Protein 6P74 (pdb70)

Organism: Thermus scotoductus (strain ATCC 700910 / SA-01) (NCBI:txid743525)

Sequence (512 aa):
MLKRLQVKNFRCLEDIDLPLGPLTAIVGPNGAGKTTILRAIDLVLGDVWPSLRSFRIPQDFINFDTTRAIEITVHFDPPYTQGSFNITAFRLTCKGEDADFHVDLEPLDEGGNVPRYPSGNPLRVGTDMRNHARVLFLDHRRPSIRGSILGRLLQPVRREFKLQDNFKQVYEQAMDLLRTEQVKQIEKTIAETAKQMLGFLGKDAMKSMEIGFGFADPANPFNSLRLQYREDELGLGIQSAIVVGIFEAFRQLGEKIGTVIIEEPEMYLHPQAQRYFYRLLCEMADKDQCQIIYSTHSPIFADVNRFEALRLVRKDRDDRVVVSYVREEDKSALDNVRNRFKLGGRFDTARNEVLFAKRALLVEGYGDRVAALQLFNQLEVDPDAECIAVVDCGGKAGIELIVGVCKALDIPFVVVHDEDVWPIDERADEETRRKQEQENKAEQEKNQRIQACAGAERVFVVQPSLEAALGIGRNASDKPYRIAEILKTVDVGQPPDALRPFVEEAIRQVTRP

Foldseek 3Di:
DWFKKWKDFFALAHTAIDTAALFAEEEEDDPLCRVVSVVLLCLQFNPDHRWPVSDDQQNTGYVSPQQDKIKMKIFAPDFDDDPPATFGIWIWIWHDDPPDIIIAIATAGPVGDFDDDPVGHTDGQDDVNSNVAHAAEAEPPFLWDDDVLLVVLCPVVLVPDDCLVVQVVVQVVVVVVVCDVVQVVVFCVVVVVVVVVVVVVVDPPCVVDDGGDGQADSNRRSNRDIDHDDDVLVSRLVRLVVVLVSLVSLVVVLAADEEYEYEANCPSYDPVVLLVSLVSSVVCSVVVSYGYHYYHPDLSNQDLLPQQNYWYWGAPPVSHIYIFGADPVRVVVLVVLSVVCVVPFDDDSLQSLLRHAQEEEEEAAQLLLLLLCLLCVVVVHDCVVRRYHYHHQNHLSSLLNVLSSCVRGVRHYAYEYALQQDDADPPDDPVRNVVSVVVNVVSVVSVVSSCVSNPVVRYFYQVHGVCVLLVHDPVCSNPSVSSNVSVVVADLVCGDPNCVSSSVNSVVRPPD

Solvent-accessible surface area: 27687 Å² total; per-residue (Å²): 84,3,81,90,0,43,0,87,25,0,82,34,0,51,57,11,62,0,50,6,13,64,10,0,2,0,0,8,78,120,60,8,2,6,45,18,0,0,103,0,0,44,26,0,0,2,95,103,99,4,28,82,223,27,14,156,61,51,80,2,2,17,118,120,53,31,125,86,31,0,54,0,10,0,38,10,67,85,61,43,90,57,75,102,33,79,0,24,1,0,57,0,11,0,90,17,152,129,78,109,30,84,28,45,14,47,1,6,44,166,61,36,95,24,15,131,98,141,82,35,93,52,6,155,16,28,86,104,0,8,62,78,11,101,10,22,44,14,64,62,97,40,116,38,12,70,20,60,3,9,18,45,27,27,75,20,69,128,148,133,42,171,120,64,129,97,72,95,130,89,18,57,114,43,4,85,143,91,62,70,135,135,41,116,109,81,34,142,89,86,12,97,67,32,53,110,94,61,28,152,114,52,133,100,64,33,162,111,66,164,58,51,96,45,116,28,82,20,74,29,11,34,89,41,86,128,64,119,57,233,119,112,148,143,13,53,20,56,18,0,55,36,3,13,41,8,0,32,29,3,54,129,100,44,54,145,18,42,9,0,0,3,22,24,0,18,77,88,16,128,61,119,32,21,107,105,0,24,119,0,0,10,56,0,3,94,101,101,4,9,5,0,0,0,0,0,80,9,28,19,0,0,33,5,35,72,0,57,6,1,11,7,0,56,83,62,248,122,104,95,3,63,23,9,46,7,128,132,120,64,62,85,68,14,51,77,18,38,64,70,7,107,151,79,24,198,112,57,55,62,22,3,82,4,5,63,21,142,56,0,0,0,0,27,19,125,14,24,94,25,0,0,60,28,0,0,102,42,31,165,30,78,15,124,77,88,54,9,16,11,6,30,1,34,24,14,32,1,0,10,4,3,0,12,2,0,96,27,0,102,5,66,8,6,0,2,5,10,38,40,28,105,119,44,76,137,227,25,85,98,82,62,76,96,96,45,88,104,105,10,116,46,28,82,112,81,21,110,72,0,65,80,28,1,22,56,114,68,17,35,43,1,111,42,4,8,45,51,20,16,69,16,43,184,116,13,19,75,95,62,194,100,1,18,90,25,0,140,120,27,79,38,55,153,14,60,102,41,1,128,32,4,0,57,0,0,82,52,3,38,133,160

Radius of gyration: 29.93 Å; Cα contacts (8 Å, |Δi|>4): 859; chains: 1; bounding box: 73×82×84 Å

Nearest PDB structures (foldseek):
  6p74-assembly1_A-2  TM=1.002E+00  e=0.000E+00  Thermus scotoductus
  8x5i-assembly1_D  TM=5.837E-01  e=4.191E-22  Bacillus cereus VD045
  8x5n-assembly1_B  TM=5.558E-01  e=3.258E-19  Bacillus cereus VD045
  4ncj-assembly3_C  TM=5.253E-01  e=7.090E-09  Pyrococcus furiosus DSM 3638
  6nk8-assembly1_A-2  TM=6.147E-01  e=2.829E-05  Burkholderia pseudomallei 668

Secondary structure (DSSP, 8-state):
-EEEEEEEEETTEEEEEEE--SEEEEE--TTTTHHHHHHHHHHHHSSS--SGGGS-TTTTBGGG--SS-EEEEEEEEEEEEETTEEEEEEEEEEEEETTEEEEEEEEEETTS---B-TTSPBPPP-HHHHHHT-EEEE-TT--EE-SHHHHHHHHHHHHH---HHHHHHHHHHHHHHH--HHHHHHHHHHHHHHHHHHHTT-----TT------SS-TTSGGGT--EE----HHHHHHHHHHHHHHHHHHHHH-----EEEEE-TTTT--HHHHHHHHHHHHHHHHTTS-EEEEE---TTTS-TT--TTEEEEEE-TTS-EEEE---HHHHHHHHHHHHHHHTT----GGGGGGGG-SEEEEESSHHHHHHHHHHHHHTT--TTTTTEEEEE-SSHHHHHHHHHHHHHHT--EEEEEE-------TTS-HHHHHHHHHHHHHHHHHHHHHHHHH-GGGEEEESS-HHHHHT--SGGGG-HHHHHHHHHTS-TTS--TTTHHHHHHHHHHH--

GO terms:
  GO:0051908 double-stranded DNA 5'-3' DNA exonuclease activity (F, EXP)

InterPro domains:
  IPR003959 ATPase, AAA-type, core [PF13304] (23-314)
  IPR027417 P-loop containing nucleoside triphosphate hydrolase [G3DSA:3.40.50.300] (1-336)
  IPR027417 P-loop containing nucleoside triphosphate hydrolase [SSF52540] (1-317)
  IPR034139 OLD protein-like, TOPRIM domain [PF20469] (368-433)
  IPR034139 OLD protein-like, TOPRIM domain [cd01026] (368-444)
  IPR051396 Bacterial Antiviral Defense Nuclease [PTHR43581] (1-443)

Structure (mmCIF, N/CA/C/O backbone):
data_6P74
#
_entry.id   6P74
#
_cell.length_a   83.362
_cell.length_b   101.737
_cell.length_c   202.753
_cell.angle_alpha   90.000
_cell.angle_beta   90.000
_cell.angle_gamma   90.000
#
_symmetry.space_group_name_H-M   'I 21 21 21'
#
loop_
_entity.id
_entity.type
_entity.pdbx_description
1 polymer 'Putative ATP-dependent endonuclease of the OLD family'
2 non-polymer 'PLATINUM (II) ION'
3 non-polymer 'SULFATE ION'
4 non-polymer '4-(2-HYDROXYETHYL)-1-PIPERAZINE ETHANESULFONIC ACID'
5 non-polymer 'SAMARIUM (III) ION'
6 water water
#
loop_
_atom_site.group_PDB
_atom_site.id
_atom_site.type_symbol
_atom_site.label_atom_id
_atom_site.label_alt_id
_atom_site.label_comp_id
_atom_site.label_asym_id
_atom_site.label_entity_id
_atom_site.label_seq_id
_atom_site.pdbx_PDB_ins_code
_atom_site.Cartn_x
_atom_site.Cartn_y
_atom_site.Cartn_z
_atom_site.occupancy
_atom_site.B_iso_or_equiv
_atom_site.auth_seq_id
_atom_site.auth_comp_id
_atom_site.auth_asym_id
_atom_site.auth_atom_id
_atom_site.pdbx_PDB_model_num
ATOM 1 N N . MET A 1 1 ? 46.379 60.554 127.022 1.00 75.49 1 MET A N 1
ATOM 2 C CA . MET A 1 1 ? 47.163 59.491 127.634 1.00 77.03 1 MET A CA 1
ATOM 3 C C . MET A 1 1 ? 48.521 59.970 128.127 1.00 75.90 1 MET A C 1
ATOM 4 O O . MET A 1 1 ? 49.082 60.941 127.601 1.00 75.34 1 MET A O 1
ATOM 9 N N . LEU A 1 2 ? 49.042 59.283 129.143 1.00 65.23 2 LEU A N 1
ATOM 10 C CA . LEU A 1 2 ? 50.386 59.572 129.611 1.00 67.93 2 LEU A CA 1
ATOM 11 C C . LEU A 1 2 ? 51.398 59.179 128.541 1.00 70.32 2 LEU A C 1
ATOM 12 O O . LEU A 1 2 ? 51.219 58.193 127.826 1.00 68.81 2 LEU A O 1
ATOM 17 N N . LYS A 1 3 ? 52.443 59.995 128.401 1.00 66.93 3 LYS A N 1
ATOM 18 C CA . LYS A 1 3 ? 53.421 59.842 127.343 1.00 64.14 3 LYS A CA 1
ATOM 19 C C . LYS A 1 3 ? 54.822 59.569 127.849 1.00 67.46 3 LYS A C 1
ATOM 20 O O . LYS A 1 3 ? 55.635 59.008 127.110 1.00 67.89 3 LYS A O 1
ATOM 26 N N . ARG A 1 4 ? 55.128 59.936 129.084 1.00 69.90 4 ARG A N 1
ATOM 27 C CA . ARG A 1 4 ? 56.511 59.875 129.509 1.00 66.48 4 ARG A CA 1
ATOM 28 C C . ARG A 1 4 ? 56.495 60.098 131.005 1.00 67.88 4 ARG A C 1
ATOM 29 O O . ARG A 1 4 ? 55.596 60.772 131.519 1.00 62.59 4 ARG A O 1
ATOM 37 N N . LEU A 1 5 ? 57.462 59.493 131.694 1.00 70.39 5 LEU A N 1
ATOM 38 C CA . LEU A 1 5 ? 57.619 59.635 133.134 1.00 70.53 5 LEU A CA 1
ATOM 39 C C . LEU A 1 5 ? 59.093 59.890 133.410 1.00 71.64 5 LEU A C 1
ATOM 40 O O . LEU A 1 5 ? 59.953 59.175 132.889 1.00 75.07 5 LEU A O 1
ATOM 45 N N . GLN A 1 6 ? 59.389 60.900 134.225 1.00 71.28 6 GLN A N 1
ATOM 46 C CA . GLN A 1 6 ? 60.749 61.138 134.699 1.00 68.93 6 GLN A CA 1
ATOM 47 C C . GLN A 1 6 ? 60.743 61.142 136.216 1.00 68.85 6 GLN A C 1
ATOM 48 O O . GLN A 1 6 ? 59.886 61.779 136.835 1.00 67.28 6 GLN A O 1
ATOM 54 N N . VAL A 1 7 ? 61.679 60.413 136.814 1.00 68.65 7 VAL A N 1
ATOM 55 C CA . VAL A 1 7 ? 61.762 60.319 138.261 1.00 75.63 7 VAL A CA 1
ATOM 56 C C . VAL A 1 7 ? 63.207 60.523 138.677 1.00 81.00 7 VAL A C 1
ATOM 57 O O . VAL A 1 7 ? 64.113 59.884 138.133 1.00 80.95 7 VAL A O 1
ATOM 61 N N . LYS A 1 8 ? 63.425 61.418 139.633 1.00 79.92 8 LYS A N 1
ATOM 62 C CA . LYS A 1 8 ? 64.760 61.687 140.145 1.00 83.09 8 LYS A CA 1
ATOM 63 C C . LYS A 1 8 ? 64.706 61.658 141.660 1.00 83.68 8 LYS A C 1
ATOM 64 O O . LYS A 1 8 ? 63.965 62.436 142.271 1.00 83.09 8 LYS A O 1
ATOM 70 N N . ASN A 1 9 ? 65.476 60.754 142.262 1.00 82.75 9 ASN A N 1
ATOM 71 C CA . ASN A 1 9 ? 65.736 60.755 143.695 1.00 86.70 9 ASN A CA 1
ATOM 72 C C . ASN A 1 9 ? 64.558 60.255 144.527 1.00 89.49 9 ASN A C 1
ATOM 73 O O . ASN A 1 9 ? 64.473 60.552 145.732 1.00 93.94 9 ASN A O 1
ATOM 78 N N . PHE A 1 10 ? 63.649 59.477 143.935 1.00 82.88 10 PHE A N 1
ATOM 79 C CA . PHE A 1 10 ? 62.466 58.988 144.637 1.00 82.86 10 PHE A CA 1
ATOM 80 C C . PHE A 1 10 ? 62.657 57.507 144.985 1.00 87.22 10 PHE A C 1
ATOM 81 O O . PHE A 1 10 ? 62.639 56.645 144.100 1.00 83.70 10 PHE A O 1
ATOM 89 N N . ARG A 1 11 ? 62.826 57.217 146.279 1.00 92.55 11 ARG A N 1
ATOM 90 C CA . ARG A 1 11 ? 63.098 55.864 146.763 1.00 97.18 11 ARG A CA 1
ATOM 91 C C . ARG A 1 11 ? 64.290 55.255 146.029 1.00 91.97 11 ARG A C 1
ATOM 92 O O . ARG A 1 11 ? 65.392 55.814 146.066 1.00 91.89 11 ARG A O 1
ATOM 100 N N . CYS A 1 12 ? 64.096 54.122 145.359 1.00 88.84 12 CYS A N 1
ATOM 101 C CA . CYS A 1 12 ? 65.209 53.489 144.662 1.00 94.65 12 CYS A CA 1
ATOM 102 C C . CYS A 1 12 ? 65.485 54.092 143.288 1.00 93.42 12 CYS A C 1
ATOM 103 O O . CYS A 1 12 ? 66.488 53.721 142.666 1.00 95.33 12 CYS A O 1
ATOM 106 N N . LEU A 1 13 ? 64.652 55.025 142.810 1.00 90.07 13 LEU A N 1
ATOM 107 C CA . LEU A 1 13 ? 64.764 55.561 141.450 1.00 84.02 13 LEU A CA 1
ATOM 108 C C . LEU A 1 13 ? 65.631 56.811 141.485 1.00 87.89 13 LEU A C 1
ATOM 109 O O . LEU A 1 13 ? 65.145 57.928 141.680 1.00 92.10 13 LEU A O 1
ATOM 114 N N . GLU A 1 14 ? 66.935 56.631 141.268 1.00 90.77 14 GLU A N 1
ATOM 115 C CA . GLU A 1 14 ? 67.838 57.776 141.279 1.00 91.18 14 GLU A CA 1
ATOM 116 C C . GLU A 1 14 ? 67.568 58.693 140.096 1.00 94.38 14 GLU A C 1
ATOM 117 O O . GLU A 1 14 ? 67.423 59.912 140.264 1.00 93.69 14 GLU A O 1
ATOM 123 N N . ASP A 1 15 ? 67.473 58.120 138.897 1.00 90.32 15 ASP A N 1
ATOM 124 C CA . ASP A 1 15 ? 67.230 58.901 137.686 1.00 85.62 15 ASP A CA 1
ATOM 125 C C . ASP A 1 15 ? 66.655 57.848 136.742 1.00 87.79 15 ASP A C 1
ATOM 126 O O . ASP A 1 15 ? 67.221 56.756 136.614 1.00 93.65 15 ASP A O 1
ATOM 131 N N . ILE A 1 16 ? 65.544 58.171 136.078 1.00 80.98 16 ILE A N 1
ATOM 132 C CA . ILE A 1 16 ? 64.929 57.257 135.125 1.00 81.71 16 ILE A CA 1
ATOM 133 C C . ILE A 1 16 ? 64.051 58.118 134.235 1.00 77.09 16 ILE A C 1
ATOM 134 O O . ILE A 1 16 ? 63.523 59.155 134.644 1.00 78.64 16 ILE A O 1
ATOM 139 N N . ASP A 1 17 ? 63.862 57.635 133.015 1.00 74.55 17 ASP A N 1
ATOM 140 C CA . ASP A 1 17 ? 63.095 58.348 132.004 1.00 70.24 17 ASP A CA 1
ATOM 141 C C . ASP A 1 17 ? 62.506 57.306 131.058 1.00 70.15 17 ASP A C 1
ATOM 142 O O . ASP A 1 17 ? 63.251 56.665 130.311 1.00 73.64 17 ASP A O 1
ATOM 147 N N . LEU A 1 18 ? 61.190 57.112 131.083 1.00 70.50 18 LEU A N 1
ATOM 148 C CA . LEU A 1 18 ? 60.694 56.115 130.144 1.00 75.09 18 LEU A CA 1
ATOM 149 C C . LEU A 1 18 ? 59.480 56.609 129.378 1.00 69.24 18 LEU A C 1
ATOM 150 O O . LEU A 1 18 ? 58.658 57.363 129.909 1.00 64.83 18 LEU A O 1
ATOM 155 N N . PRO A 1 19 ? 59.337 56.188 128.126 1.00 70.68 19 PRO A N 1
ATOM 156 C CA . PRO A 1 19 ? 58.096 56.479 127.401 1.00 65.69 19 PRO A CA 1
ATOM 157 C C . PRO A 1 19 ? 56.957 55.640 127.940 1.00 72.56 19 PRO A C 1
ATOM 158 O O . PRO A 1 19 ? 57.156 54.559 128.505 1.00 69.58 19 PRO A O 1
ATOM 162 N N . LEU A 1 20 ? 55.750 56.168 127.774 1.00 72.81 20 LEU A N 1
ATOM 163 C CA . LEU A 1 20 ? 54.530 55.468 128.128 1.00 66.82 20 LEU A CA 1
ATOM 164 C C . LEU A 1 20 ? 53.651 55.388 126.892 1.00 64.26 20 LEU A C 1
ATOM 165 O O . LEU A 1 20 ? 53.519 56.365 126.158 1.00 74.96 20 LEU A O 1
ATOM 170 N N . GLY A 1 21 ? 53.075 54.217 126.652 1.00 60.03 21 GLY A N 1
ATOM 171 C CA . GLY A 1 21 ? 52.215 54.014 125.511 1.00 63.19 21 GLY A CA 1
ATOM 172 C C . GLY A 1 21 ? 50.851 53.476 125.895 1.00 71.18 21 GLY A C 1
ATOM 173 O O . GLY A 1 21 ? 50.544 53.260 127.076 1.00 71.23 21 GLY A O 1
ATOM 174 N N . PRO A 1 22 ? 50.009 53.233 124.888 1.00 75.79 22 PRO A N 1
ATOM 175 C CA . PRO A 1 22 ? 48.609 52.871 125.182 1.00 71.48 22 PRO A CA 1
ATOM 176 C C . PRO A 1 22 ? 48.513 51.627 126.037 1.00 74.36 22 PRO A C 1
ATOM 177 O O . PRO A 1 22 ? 47.620 51.505 126.886 1.00 72.47 22 PRO A O 1
ATOM 181 N N . LEU A 1 23 ? 49.428 50.691 125.820 1.00 68.42 23 LEU A N 1
ATOM 182 C CA . LEU A 1 23 ? 49.656 49.580 126.722 1.00 68.81 23 LEU A CA 1
ATOM 183 C C . LEU A 1 23 ? 51.117 49.660 127.126 1.00 71.22 23 LEU A C 1
ATOM 184 O O . LEU A 1 23 ? 51.996 49.690 126.257 1.00 70.43 23 LEU A O 1
ATOM 189 N N . THR A 1 24 ? 51.374 49.726 128.433 1.00 67.97 24 THR A N 1
ATOM 190 C CA . THR A 1 24 ? 52.733 49.750 128.962 1.00 64.71 24 THR A CA 1
ATOM 191 C C . THR A 1 24 ? 52.848 48.597 129.952 1.00 67.22 24 THR A C 1
ATOM 192 O O . THR A 1 24 ? 52.169 48.594 130.984 1.00 69.52 24 THR A O 1
ATOM 196 N N . ALA A 1 25 ? 53.689 47.605 129.624 1.00 62.32 25 ALA A N 1
ATOM 197 C CA . ALA A 1 25 ? 53.853 46.394 130.422 1.00 63.33 25 ALA A CA 1
ATOM 198 C C . ALA A 1 25 ? 55.227 46.471 131.063 1.00 69.43 25 ALA A C 1
ATOM 199 O O . ALA A 1 25 ? 56.248 46.421 130.364 1.00 68.83 25 ALA A O 1
ATOM 201 N N . ILE A 1 26 ? 55.253 46.578 132.385 1.00 66.61 26 ILE A N 1
ATOM 202 C CA . ILE A 1 26 ? 56.474 46.837 133.134 1.00 65.67 26 ILE A CA 1
ATOM 203 C C . ILE A 1 26 ? 56.877 45.555 133.847 1.00 72.45 26 ILE A C 1
ATOM 204 O O . ILE A 1 26 ? 56.119 45.040 134.676 1.00 79.03 26 ILE A O 1
ATOM 209 N N . VAL A 1 27 ? 58.065 45.036 133.525 1.00 76.83 27 VAL A N 1
ATOM 210 C CA . VAL A 1 27 ? 58.553 43.778 134.082 1.00 77.02 27 VAL A CA 1
ATOM 211 C C . VAL A 1 27 ? 59.947 43.983 134.662 1.00 76.19 27 VAL A C 1
ATOM 212 O O . VAL A 1 27 ? 60.648 44.946 134.343 1.00 75.15 27 VAL A O 1
ATOM 216 N N . GLY A 1 28 ? 60.350 43.043 135.511 1.00 80.18 28 GLY A N 1
ATOM 217 C CA . GLY A 1 28 ? 61.629 43.098 136.178 1.00 82.78 28 GLY A CA 1
ATOM 218 C C . GLY A 1 28 ? 61.528 42.480 137.556 1.00 88.15 28 GLY A C 1
ATOM 219 O O . GLY A 1 28 ? 60.430 42.201 138.044 1.00 96.16 28 GLY A O 1
ATOM 220 N N . PRO A 1 29 ? 62.663 42.255 138.215 1.00 86.45 29 PRO A N 1
ATOM 221 C CA . PRO A 1 29 ? 62.644 41.587 139.525 1.00 90.63 29 PRO A CA 1
ATOM 222 C C . PRO A 1 29 ? 62.071 42.469 140.632 1.00 100.50 29 PRO A C 1
ATOM 223 O O . PRO A 1 29 ? 61.926 43.693 140.518 1.00 94.80 29 PRO A O 1
ATOM 227 N N . ASN A 1 30 ? 61.771 41.799 141.746 1.00 111.06 30 ASN A N 1
ATOM 228 C CA . ASN A 1 30 ? 61.093 42.419 142.879 1.00 111.13 30 ASN A CA 1
ATOM 229 C C . ASN A 1 30 ? 62.029 43.334 143.659 1.00 111.55 30 ASN A C 1
ATOM 230 O O . ASN A 1 30 ? 63.125 42.927 144.066 1.00 112.55 30 ASN A O 1
ATOM 235 N N . GLY A 1 31 ? 61.571 44.564 143.900 1.00 112.91 31 GLY A N 1
ATOM 236 C CA . GLY A 1 31 ? 62.366 45.566 144.574 1.00 117.70 31 GLY A CA 1
ATOM 237 C C . GLY A 1 31 ? 63.295 46.332 143.666 1.00 118.03 31 GLY A C 1
ATOM 238 O O . GLY A 1 31 ? 63.975 47.258 144.132 1.00 121.83 31 GLY A O 1
ATOM 239 N N . ALA A 1 32 ? 63.339 45.975 142.386 1.00 111.78 32 ALA A N 1
ATOM 240 C CA . ALA A 1 32 ? 64.244 46.571 141.422 1.00 102.36 32 ALA A CA 1
ATOM 241 C C . ALA A 1 32 ? 63.687 47.838 140.779 1.00 100.70 32 ALA A C 1
ATOM 242 O O . ALA A 1 32 ? 64.329 48.369 139.867 1.00 106.79 32 ALA A O 1
ATOM 244 N N . GLY A 1 33 ? 62.513 48.327 141.208 1.00 90.09 33 GLY A N 1
ATOM 245 C CA . GLY A 1 33 ? 61.972 49.610 140.769 1.00 78.26 33 GLY A CA 1
ATOM 246 C C . GLY A 1 33 ? 60.584 49.557 140.144 1.00 79.04 33 GLY A C 1
ATOM 247 O O . GLY A 1 33 ? 59.932 50.611 140.005 1.00 79.67 33 GLY A O 1
ATOM 248 N N . LYS A 1 34 ? 60.129 48.368 139.745 1.00 77.59 34 LYS A N 1
ATOM 249 C CA . LYS A 1 34 ? 58.842 48.117 139.096 1.00 76.91 34 LYS A CA 1
ATOM 250 C C . LYS A 1 34 ? 57.682 48.867 139.756 1.00 83.51 34 LYS A C 1
ATOM 251 O O . LYS A 1 34 ? 57.031 49.715 139.135 1.00 78.34 34 LYS A O 1
ATOM 257 N N . THR A 1 35 ? 57.407 48.539 141.020 1.00 95.50 35 THR A N 1
ATOM 258 C CA . THR A 1 35 ? 56.260 49.108 141.716 1.00 111.37 35 THR A CA 1
ATOM 259 C C . THR A 1 35 ? 56.478 50.584 142.028 1.00 95.85 35 THR A C 1
ATOM 260 O O . THR A 1 35 ? 55.518 51.364 142.052 1.00 86.37 35 THR A O 1
ATOM 264 N N . THR A 1 36 ? 57.732 50.984 142.239 1.00 89.06 36 THR A N 1
ATOM 265 C CA . THR A 1 36 ? 58.030 52.376 142.544 1.00 77.86 36 THR A CA 1
ATOM 266 C C . THR A 1 36 ? 57.728 53.281 141.353 1.00 78.55 36 THR A C 1
ATOM 267 O O . THR A 1 36 ? 57.281 54.419 141.531 1.00 76.21 36 THR A O 1
ATOM 271 N N . ILE A 1 37 ? 57.947 52.793 140.128 1.00 76.84 37 ILE A N 1
ATOM 272 C CA . ILE A 1 37 ? 57.486 53.534 138.957 1.00 78.14 37 ILE A CA 1
ATOM 273 C C . ILE A 1 37 ? 55.986 53.791 139.054 1.00 77.78 37 ILE A C 1
ATOM 274 O O . ILE A 1 37 ? 55.521 54.923 138.881 1.00 74.36 37 ILE A O 1
ATOM 279 N N . LEU A 1 38 ? 55.203 52.746 139.333 1.00 74.63 38 LEU A N 1
ATOM 280 C CA . LEU A 1 38 ? 53.760 52.934 139.410 1.00 74.90 38 LEU A CA 1
ATOM 281 C C . LEU A 1 38 ? 53.382 53.910 140.522 1.00 79.82 38 LEU A C 1
ATOM 282 O O . LEU A 1 38 ? 52.501 54.761 140.329 1.00 71.94 38 LEU A O 1
ATOM 287 N N . ARG A 1 39 ? 54.019 53.797 141.700 1.00 78.27 39 ARG A N 1
ATOM 288 C CA . ARG A 1 39 ? 53.659 54.685 142.807 1.00 82.77 39 ARG A CA 1
ATOM 289 C C . ARG A 1 39 ? 53.980 56.144 142.474 1.00 83.69 39 ARG A C 1
ATOM 290 O O . ARG A 1 39 ? 53.238 57.055 142.866 1.00 80.97 39 ARG A O 1
ATOM 298 N N . ALA A 1 40 ? 55.068 56.382 141.734 1.00 73.71 40 ALA A N 1
ATOM 299 C CA . ALA A 1 40 ? 55.417 57.743 141.357 1.00 75.90 40 ALA A CA 1
ATOM 300 C C . ALA A 1 40 ? 54.329 58.374 140.495 1.00 76.55 40 ALA A C 1
ATOM 301 O O . ALA A 1 40 ? 53.985 59.552 140.678 1.00 73.62 40 ALA A O 1
ATOM 303 N N . ILE A 1 41 ? 53.785 57.617 139.537 1.00 72.44 41 ILE A N 1
ATOM 304 C CA . ILE A 1 41 ? 52.681 58.137 138.738 1.00 71.28 41 ILE A CA 1
ATOM 305 C C . ILE A 1 41 ? 51.503 58.465 139.639 1.00 78.57 41 ILE A C 1
ATOM 306 O O . ILE A 1 41 ? 50.881 59.531 139.520 1.00 75.35 41 ILE A O 1
ATOM 311 N N . ASP A 1 42 ? 51.198 57.568 140.581 1.00 74.18 42 ASP A N 1
ATOM 312 C CA . ASP A 1 42 ? 50.033 57.773 141.428 1.00 78.33 42 ASP A CA 1
ATOM 313 C C . ASP A 1 42 ? 50.172 58.998 142.331 1.00 83.75 42 ASP A C 1
ATOM 314 O O . ASP A 1 42 ? 49.162 59.611 142.688 1.00 78.60 42 ASP A O 1
ATOM 319 N N . LEU A 1 43 ? 51.400 59.331 142.744 1.00 85.16 43 LEU A N 1
ATOM 320 C CA . LEU A 1 43 ? 51.638 60.515 143.564 1.00 79.69 43 LEU A CA 1
ATOM 321 C C . LEU A 1 43 ? 51.168 61.771 142.856 1.00 77.95 43 LEU A C 1
ATOM 322 O O . LEU A 1 43 ? 50.581 62.665 143.477 1.00 79.87 43 LEU A O 1
ATOM 327 N N . VAL A 1 44 ? 51.448 61.865 141.558 1.00 73.49 44 VAL A N 1
ATOM 328 C CA . VAL A 1 44 ? 51.125 63.064 140.800 1.00 81.66 44 VAL A CA 1
ATOM 329 C C . VAL A 1 44 ? 49.670 63.061 140.353 1.00 79.74 44 VAL A C 1
ATOM 330 O O . VAL A 1 44 ? 49.007 64.107 140.351 1.00 82.13 44 VAL A O 1
ATOM 334 N N . LEU A 1 45 ? 49.148 61.891 139.974 1.00 72.57 45 LEU A N 1
ATOM 335 C CA . LEU A 1 45 ? 47.883 61.794 139.253 1.00 68.73 45 LEU A CA 1
ATOM 336 C C . LEU A 1 45 ? 46.844 60.911 139.920 1.00 76.03 45 LEU A C 1
ATOM 337 O O . LEU A 1 45 ? 45.776 60.703 139.333 1.00 83.06 45 LEU A O 1
ATOM 342 N N . GLY A 1 46 ? 47.127 60.375 141.105 1.00 76.70 46 GLY A N 1
ATOM 343 C CA . GLY A 1 46 ? 46.147 59.625 141.859 1.00 76.79 46 GLY A CA 1
ATOM 344 C C . GLY A 1 46 ? 45.103 60.565 142.429 1.00 85.29 46 GLY A C 1
ATOM 345 O O . GLY A 1 46 ? 45.093 61.766 142.163 1.00 86.69 46 GLY A O 1
ATOM 346 N N . ASP A 1 47 ? 44.206 60.005 143.237 1.00 85.17 47 ASP A N 1
ATOM 347 C CA . ASP A 1 47 ? 43.057 60.785 143.668 1.00 100.57 47 ASP A CA 1
ATOM 348 C C . ASP A 1 47 ? 43.299 61.554 144.971 1.00 101.12 47 ASP A C 1
ATOM 349 O O . ASP A 1 47 ? 42.341 62.058 145.561 1.00 105.64 47 ASP A O 1
ATOM 354 N N . VAL A 1 48 ? 44.548 61.690 145.411 1.00 99.95 48 VAL A N 1
ATOM 355 C CA . VAL A 1 48 ? 44.903 62.543 146.541 1.00 104.93 48 VAL A CA 1
ATOM 356 C C . VAL A 1 48 ? 45.776 63.686 146.036 1.00 104.39 48 VAL A C 1
ATOM 357 O O . VAL A 1 48 ? 46.813 63.450 145.404 1.00 101.76 48 VAL A O 1
ATOM 361 N N . TRP A 1 49 ? 45.371 64.918 146.339 1.00 107.23 49 TRP A N 1
ATOM 362 C CA . TRP A 1 49 ? 46.125 66.071 145.875 1.00 98.20 49 TRP A CA 1
ATOM 363 C C . TRP A 1 49 ? 47.551 66.017 146.417 1.00 90.27 49 TRP A C 1
ATOM 364 O O . TRP A 1 49 ? 47.742 65.902 147.636 1.00 97.54 49 TRP A O 1
ATOM 375 N N . PRO A 1 50 ? 48.565 66.103 145.559 1.00 81.74 50 PRO A N 1
ATOM 376 C CA . PRO A 1 50 ? 49.959 66.013 146.024 1.00 86.22 50 PRO A CA 1
ATOM 377 C C . PRO A 1 50 ? 50.300 67.167 146.947 1.00 98.25 50 PRO A C 1
ATOM 378 O O . PRO A 1 50 ? 50.202 68.333 146.569 1.00 105.22 50 PRO A O 1
ATOM 382 N N . SER A 1 51 ? 50.720 66.838 148.160 1.00 101.77 51 SER A N 1
ATOM 383 C CA . SER A 1 51 ? 51.178 67.860 149.085 1.00 97.56 51 SER A CA 1
ATOM 384 C C . SER A 1 51 ? 52.255 67.244 149.970 1.00 98.14 51 SER A C 1
ATOM 385 O O . SER A 1 51 ? 52.684 66.105 149.756 1.00 97.04 51 SER A O 1
ATOM 388 N N . LEU A 1 52 ? 52.708 68.014 150.958 1.00 93.98 52 LEU A N 1
ATOM 389 C CA . LEU A 1 52 ? 53.715 67.506 151.877 1.00 95.93 52 LEU A CA 1
ATOM 390 C C . LEU A 1 52 ? 53.221 66.254 152.600 1.00 103.30 52 LEU A C 1
ATOM 391 O O . LEU A 1 52 ? 54.028 65.396 152.976 1.00 100.12 52 LEU A O 1
ATOM 396 N N . ARG A 1 53 ? 51.899 66.129 152.795 1.00 107.67 53 ARG A N 1
ATOM 397 C CA . ARG A 1 53 ? 51.292 64.932 153.375 1.00 111.31 53 ARG A CA 1
ATOM 398 C C . ARG A 1 53 ? 51.377 63.719 152.462 1.00 111.27 53 ARG A C 1
ATOM 399 O O . ARG A 1 53 ? 50.989 62.623 152.884 1.00 116.08 53 ARG A O 1
ATOM 407 N N . SER A 1 54 ? 51.841 63.885 151.224 1.00 105.04 54 SER A N 1
ATOM 408 C CA . SER A 1 54 ? 51.934 62.753 150.313 1.00 100.66 54 SER A CA 1
ATOM 409 C C . SER A 1 54 ? 53.231 61.973 150.477 1.00 98.87 54 SER A C 1
ATOM 410 O O . SER A 1 54 ? 53.289 60.803 150.082 1.00 90.51 54 SER A O 1
ATOM 413 N N . PHE A 1 55 ? 54.265 62.589 151.039 1.00 102.70 55 PHE A N 1
ATOM 414 C CA . PHE A 1 55 ? 55.585 61.989 151.123 1.00 104.15 55 PHE A CA 1
ATOM 415 C C . PHE A 1 55 ? 55.879 61.509 152.538 1.00 108.42 55 PHE A C 1
ATOM 416 O O . PHE A 1 55 ? 55.351 62.041 153.518 1.00 110.98 55 PHE A O 1
ATOM 424 N N . ARG A 1 56 ? 56.729 60.492 152.629 1.00 107.80 56 ARG A N 1
ATOM 425 C CA . ARG A 1 56 ? 57.382 60.118 153.875 1.00 114.53 56 ARG A CA 1
ATOM 426 C C . ARG A 1 56 ? 58.792 60.713 153.867 1.00 107.33 56 ARG A C 1
ATOM 427 O O . ARG A 1 56 ? 59.566 60.480 152.928 1.00 99.38 56 ARG A O 1
ATOM 435 N N . ILE A 1 57 ? 59.108 61.505 154.883 1.00 108.09 57 ILE A N 1
ATOM 436 C CA . ILE A 1 57 ? 60.412 62.149 155.025 1.00 105.48 57 ILE A CA 1
ATOM 437 C C . ILE A 1 57 ? 61.095 61.545 156.246 1.00 107.53 57 ILE A C 1
ATOM 438 O O . ILE A 1 57 ? 60.609 61.731 157.370 1.00 100.90 57 ILE A O 1
ATOM 443 N N . PRO A 1 58 ? 62.243 60.860 156.088 1.00 111.13 58 PRO A N 1
ATOM 444 C CA . PRO A 1 58 ? 63.017 60.793 154.843 1.00 104.88 58 PRO A CA 1
ATOM 445 C C . PRO A 1 58 ? 62.812 59.546 153.978 1.00 104.46 58 PRO A C 1
ATOM 446 O O . PRO A 1 58 ? 63.469 59.440 152.937 1.00 99.36 58 PRO A O 1
ATOM 450 N N . GLN A 1 59 ? 61.922 58.639 154.391 1.00 107.79 59 GLN A N 1
ATOM 451 C CA . GLN A 1 59 ? 61.712 57.350 153.726 1.00 105.11 59 GLN A CA 1
ATOM 452 C C . GLN A 1 59 ? 61.693 57.422 152.196 1.00 106.74 59 GLN A C 1
ATOM 453 O O . GLN A 1 59 ? 62.145 56.492 151.521 1.00 106.80 59 GLN A O 1
ATOM 459 N N . ASP A 1 60 ? 61.165 58.504 151.627 1.00 107.94 60 ASP A N 1
ATOM 460 C CA . ASP A 1 60 ? 60.941 58.556 150.188 1.00 102.73 60 ASP A CA 1
ATOM 461 C C . ASP A 1 60 ? 62.118 59.126 149.404 1.00 97.40 60 ASP A C 1
ATOM 462 O O . ASP A 1 60 ? 62.121 59.039 148.173 1.00 97.70 60 ASP A O 1
ATOM 467 N N . PHE A 1 61 ? 63.113 59.691 150.075 1.00 96.82 61 PHE A N 1
ATOM 468 C CA . PHE A 1 61 ? 64.309 60.168 149.398 1.00 99.04 61 PHE A CA 1
ATOM 469 C C . PHE A 1 61 ? 65.296 59.029 149.194 1.00 102.10 61 PHE A C 1
ATOM 470 O O . PHE A 1 61 ? 65.391 58.117 150.021 1.00 110.81 61 PHE A O 1
ATOM 478 N N . ILE A 1 62 ? 66.051 59.096 148.092 1.00 95.40 62 ILE A N 1
ATOM 479 C CA . ILE A 1 62 ? 67.162 58.167 147.906 1.00 98.97 62 ILE A CA 1
ATOM 480 C C . ILE A 1 62 ? 68.044 58.171 149.144 1.00 101.94 62 ILE A C 1
ATOM 481 O O . ILE A 1 62 ? 68.386 59.231 149.675 1.00 101.54 62 ILE A O 1
ATOM 486 N N . ASN A 1 63 ? 68.441 56.979 149.594 1.00 109.80 63 ASN A N 1
ATOM 487 C CA . ASN A 1 63 ? 69.344 56.817 150.744 1.00 117.75 63 ASN A CA 1
ATOM 488 C C . ASN A 1 63 ? 68.843 57.561 151.987 1.00 121.90 63 ASN A C 1
ATOM 489 O O . ASN A 1 63 ? 69.623 57.820 152.918 1.00 116.50 63 ASN A O 1
ATOM 494 N N . PHE A 1 64 ? 67.548 57.895 152.027 1.00 124.97 64 PHE A N 1
ATOM 495 C CA . PHE A 1 64 ? 66.994 58.776 153.059 1.00 134.68 64 PHE A CA 1
ATOM 496 C C . PHE A 1 64 ? 67.787 60.084 153.128 1.00 132.43 64 PHE A C 1
ATOM 497 O O . PHE A 1 64 ? 68.016 60.642 154.203 1.00 138.97 64 PHE A O 1
ATOM 505 N N . ASP A 1 65 ? 68.210 60.581 151.962 1.00 123.33 65 ASP A N 1
ATOM 506 C CA . ASP A 1 65 ? 69.160 61.689 151.872 1.00 127.42 65 ASP A CA 1
ATOM 507 C C . ASP A 1 65 ? 68.579 63.022 152.347 1.00 131.38 65 ASP A C 1
ATOM 508 O O . ASP A 1 65 ? 68.992 63.549 153.387 1.00 141.20 65 ASP A O 1
ATOM 513 N N . THR A 1 66 ? 67.638 63.581 151.585 1.00 117.10 66 THR A N 1
ATOM 514 C CA . THR A 1 66 ? 66.935 64.849 151.792 1.00 114.85 66 THR A CA 1
ATOM 515 C C . THR A 1 66 ? 67.790 66.075 151.448 1.00 111.78 66 THR A C 1
ATOM 516 O O . THR A 1 66 ? 67.248 67.177 151.397 1.00 110.16 66 THR A O 1
ATOM 520 N N . THR A 1 67 ? 69.094 65.933 151.222 1.00 110.44 67 THR A N 1
ATOM 521 C CA . THR A 1 67 ? 69.835 66.986 150.541 1.00 105.88 67 THR A CA 1
ATOM 522 C C . THR A 1 67 ? 69.627 66.939 149.041 1.00 102.60 67 THR A C 1
ATOM 523 O O . THR A 1 67 ? 70.138 67.812 148.332 1.00 106.61 67 THR A O 1
ATOM 527 N N . ARG A 1 68 ? 68.913 65.932 148.552 1.00 124.17 68 ARG A N 1
ATOM 528 C CA . ARG A 1 68 ? 68.530 65.824 147.157 1.00 121.56 68 ARG A CA 1
ATOM 529 C C . ARG A 1 68 ? 67.037 66.075 147.023 1.00 117.03 68 ARG A C 1
ATOM 530 O O . ARG A 1 68 ? 66.256 65.775 147.928 1.00 125.03 68 ARG A O 1
ATOM 538 N N . ALA A 1 69 ? 66.639 66.615 145.885 1.00 105.62 69 ALA A N 1
ATOM 539 C CA . ALA A 1 69 ? 65.241 66.925 145.639 1.00 96.73 69 ALA A CA 1
ATOM 540 C C . ALA A 1 69 ? 64.584 65.773 144.891 1.00 90.17 69 ALA A C 1
ATOM 541 O O . ALA A 1 69 ? 65.086 65.331 143.853 1.00 84.16 69 ALA A O 1
ATOM 543 N N . ILE A 1 70 ? 63.467 65.288 145.427 1.00 84.58 70 ILE A N 1
ATOM 544 C CA . ILE A 1 70 ? 62.610 64.383 144.676 1.00 89.88 70 ILE A CA 1
ATOM 545 C C . ILE A 1 70 ? 61.939 65.146 143.538 1.00 90.06 70 ILE A C 1
ATOM 546 O O . ILE A 1 70 ? 61.410 66.248 143.735 1.00 94.33 70 ILE A O 1
ATOM 551 N N . GLU A 1 71 ? 61.950 64.558 142.341 1.00 86.54 71 GLU A N 1
ATOM 552 C CA . GLU A 1 71 ? 61.361 65.171 141.150 1.00 87.07 71 GLU A CA 1
ATOM 553 C C . GLU A 1 71 ? 60.625 64.106 140.349 1.00 79.43 71 GLU A C 1
ATOM 554 O O . GLU A 1 71 ? 61.252 63.167 139.856 1.00 81.15 71 GLU A O 1
ATOM 560 N N . ILE A 1 72 ? 59.315 64.256 140.183 1.00 71.77 72 ILE A N 1
ATOM 561 C CA . ILE A 1 72 ? 58.545 63.373 139.318 1.00 72.39 72 ILE A CA 1
ATOM 562 C C . ILE A 1 72 ? 57.840 64.218 138.264 1.00 73.60 72 ILE A C 1
ATOM 563 O O . ILE A 1 72 ? 57.029 65.091 138.597 1.00 74.89 72 ILE A O 1
ATOM 568 N N . THR A 1 73 ? 58.133 63.946 136.994 1.00 70.38 73 THR A N 1
ATOM 569 C CA . THR A 1 73 ? 57.540 64.672 135.877 1.00 78.14 73 THR A CA 1
ATOM 570 C C . THR A 1 73 ? 56.710 63.706 135.038 1.00 76.04 73 THR A C 1
ATOM 571 O O . THR A 1 73 ? 57.232 62.695 134.558 1.00 71.62 73 THR A O 1
ATOM 575 N N . VAL A 1 74 ? 55.427 64.010 134.851 1.00 72.49 74 VAL A N 1
ATOM 576 C CA . VAL A 1 74 ? 54.561 63.197 134.002 1.00 73.09 74 VAL A CA 1
ATOM 577 C C . VAL A 1 74 ? 54.136 64.026 132.798 1.00 73.09 74 VAL A C 1
ATOM 578 O O . VAL A 1 74 ? 53.582 65.118 132.953 1.00 79.15 74 VAL A O 1
ATOM 582 N N . HIS A 1 75 ? 54.394 63.508 131.602 1.00 73.74 75 HIS A N 1
ATOM 583 C CA . HIS A 1 75 ? 54.016 64.152 130.353 1.00 74.12 75 HIS A CA 1
ATOM 584 C C . HIS A 1 75 ? 52.780 63.485 129.767 1.00 77.86 75 HIS A C 1
ATOM 585 O O . HIS A 1 75 ? 52.584 62.274 129.897 1.00 78.30 75 HIS A O 1
ATOM 592 N N . PHE A 1 76 ? 51.949 64.281 129.100 1.00 76.21 76 PHE A N 1
ATOM 593 C CA . PHE A 1 76 ? 50.728 63.729 128.542 1.00 74.28 76 PHE A CA 1
ATOM 594 C C . PHE A 1 76 ? 50.353 64.453 127.256 1.00 73.57 76 PHE A C 1
ATOM 595 O O . PHE A 1 76 ? 50.938 65.470 126.883 1.00 72.95 76 PHE A O 1
ATOM 603 N N . ASP A 1 77 ? 49.344 63.902 126.584 1.00 78.47 77 ASP A N 1
ATOM 604 C CA . ASP A 1 77 ? 48.893 64.332 125.276 1.00 77.09 77 ASP A CA 1
ATOM 605 C C . ASP A 1 77 ? 47.451 63.889 125.136 1.00 83.46 77 ASP A C 1
ATOM 606 O O . ASP A 1 77 ? 47.139 62.749 125.498 1.00 86.67 77 ASP A O 1
ATOM 611 N N . PRO A 1 78 ? 46.549 64.740 124.634 1.00 86.53 78 PRO A N 1
ATOM 612 C CA . PRO A 1 78 ? 46.803 66.098 124.138 1.00 85.69 78 PRO A CA 1
ATOM 613 C C . PRO A 1 78 ? 47.035 67.115 125.241 1.00 82.04 78 PRO A C 1
ATOM 614 O O . PRO A 1 78 ? 46.739 66.828 126.401 1.00 77.94 78 PRO A O 1
ATOM 618 N N . PRO A 1 79 ? 47.507 68.308 124.875 1.00 83.57 79 PRO A N 1
ATOM 619 C CA . PRO A 1 79 ? 47.756 69.340 125.888 1.00 83.23 79 PRO A CA 1
ATOM 620 C C . PRO A 1 79 ? 46.472 69.787 126.562 1.00 80.59 79 PRO A C 1
ATOM 621 O O . PRO A 1 79 ? 45.371 69.690 126.007 1.00 79.43 79 PRO A O 1
ATOM 625 N N . TYR A 1 80 ? 46.616 70.256 127.792 1.00 74.93 80 TYR A N 1
ATOM 626 C CA . TYR A 1 80 ? 45.503 70.875 128.490 1.00 78.52 80 TYR A CA 1
ATOM 627 C C . TYR A 1 80 ? 45.534 72.379 128.221 1.00 79.65 80 TYR A C 1
ATOM 628 O O . TYR A 1 80 ? 46.557 73.039 128.459 1.00 73.88 80 TYR A O 1
ATOM 637 N N . THR A 1 81 ? 44.429 72.917 127.711 1.00 77.43 81 THR A N 1
ATOM 638 C CA . THR A 1 81 ? 44.337 74.351 127.450 1.00 79.16 81 THR A CA 1
ATOM 639 C C . THR A 1 81 ? 43.779 75.060 128.679 1.00 84.26 81 THR A C 1
ATOM 640 O O . THR A 1 81 ? 42.644 74.795 129.091 1.00 85.50 81 THR A O 1
ATOM 644 N N . GLN A 1 82 ? 44.561 75.981 129.247 1.00 89.63 82 GLN A N 1
ATOM 645 C CA . GLN A 1 82 ? 44.074 76.890 130.282 1.00 94.34 82 GLN A CA 1
ATOM 646 C C . GLN A 1 82 ? 44.232 78.325 129.793 1.00 93.76 82 GLN A C 1
ATOM 647 O O . GLN A 1 82 ? 45.346 78.856 129.757 1.00 91.63 82 GLN A O 1
ATOM 653 N N . GLY A 1 83 ? 43.126 78.962 129.441 1.00 97.01 83 GLY A N 1
ATOM 654 C CA . GLY A 1 83 ? 43.212 80.301 128.883 1.00 100.90 83 GLY A CA 1
ATOM 655 C C . GLY A 1 83 ? 44.114 80.341 127.663 1.00 98.82 83 GLY A C 1
ATOM 656 O O . GLY A 1 83 ? 43.779 79.781 126.617 1.00 96.58 83 GLY A O 1
ATOM 657 N N . SER A 1 84 ? 45.269 80.990 127.777 1.00 101.83 84 SER A N 1
ATOM 658 C CA . SER A 1 84 ? 46.208 81.074 126.670 1.00 107.91 84 SER A CA 1
ATOM 659 C C . SER A 1 84 ? 47.378 80.112 126.821 1.00 106.14 84 SER A C 1
ATOM 660 O O . SER A 1 84 ? 48.319 80.169 126.027 1.00 110.35 84 SER A O 1
ATOM 663 N N . PHE A 1 85 ? 47.341 79.231 127.811 1.00 102.26 85 PHE A N 1
ATOM 664 C CA . PHE A 1 85 ? 48.423 78.287 128.060 1.00 94.66 85 PHE A CA 1
ATOM 665 C C . PHE A 1 85 ? 48.019 76.887 127.624 1.00 89.73 85 PHE A C 1
ATOM 666 O O . PHE A 1 85 ? 46.865 76.484 127.789 1.00 87.62 85 PHE A O 1
ATOM 674 N N . ASN A 1 86 ? 48.975 76.155 127.061 1.00 91.05 86 A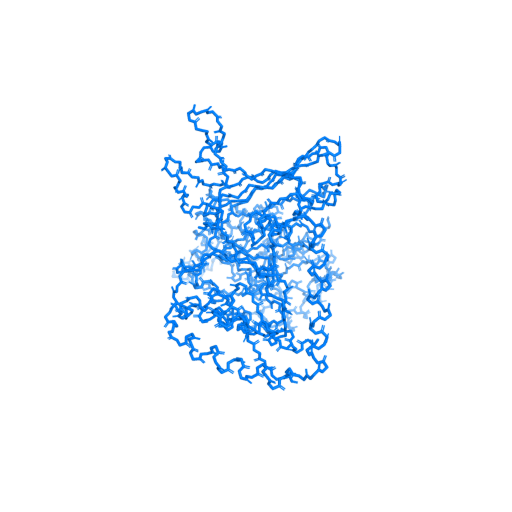SN A N 1
ATOM 675 C CA . ASN A 1 86 ? 48.810 74.741 126.734 1.00 89.51 86 ASN A CA 1
ATOM 676 C C . ASN A 1 86 ? 49.815 73.949 127.558 1.00 89.15 86 ASN A C 1
ATOM 677 O O . ASN A 1 86 ? 51.018 73.973 127.273 1.00 86.89 86 ASN A O 1
ATOM 682 N N . ILE A 1 87 ? 49.325 73.254 128.567 1.00 85.79 87 ILE A N 1
ATOM 683 C CA . ILE A 1 87 ? 50.166 72.475 129.462 1.00 80.32 87 ILE A CA 1
ATOM 684 C C . ILE A 1 87 ? 50.244 71.044 128.963 1.00 78.37 87 ILE A C 1
ATOM 685 O O . ILE A 1 87 ? 49.223 70.440 128.611 1.00 78.73 87 ILE A O 1
ATOM 690 N N . THR A 1 88 ? 51.454 70.486 128.956 1.00 79.18 88 THR A N 1
ATOM 691 C CA . THR A 1 88 ? 51.683 69.127 128.478 1.00 82.34 88 THR A CA 1
ATOM 692 C C . THR A 1 88 ? 52.359 68.237 129.518 1.00 80.76 88 THR A C 1
ATOM 693 O O . THR A 1 88 ? 52.740 67.104 129.192 1.00 78.23 88 THR A O 1
ATOM 697 N N . ALA A 1 89 ? 52.516 68.705 130.755 1.00 77.25 89 ALA A N 1
ATOM 698 C CA . ALA A 1 89 ? 53.183 67.894 131.767 1.00 77.92 89 ALA A CA 1
ATOM 699 C C . ALA A 1 89 ? 53.052 68.572 133.119 1.00 75.06 89 ALA A C 1
ATOM 700 O O . ALA A 1 89 ? 52.844 69.781 133.207 1.00 75.69 89 ALA A O 1
ATOM 702 N N . PHE A 1 90 ? 53.173 67.766 134.169 1.00 69.05 90 PHE A N 1
ATOM 703 C CA . PHE A 1 90 ? 53.228 68.225 135.545 1.00 73.56 90 PHE A CA 1
ATOM 704 C C . PHE A 1 90 ? 54.549 67.781 136.150 1.00 75.94 90 PHE A C 1
ATOM 705 O O . PHE A 1 90 ? 55.031 66.685 135.848 1.00 81.84 90 PHE A O 1
ATOM 713 N N . ARG A 1 91 ? 55.140 68.628 136.998 1.00 77.08 91 ARG A N 1
ATOM 714 C CA . ARG A 1 91 ? 56.383 68.296 137.691 1.00 76.20 91 ARG A CA 1
ATOM 715 C C . ARG A 1 91 ? 56.174 68.447 139.189 1.00 75.58 91 ARG A C 1
ATOM 716 O O . ARG A 1 91 ? 55.918 69.555 139.672 1.00 76.97 91 ARG A O 1
ATOM 724 N N . LEU A 1 92 ? 56.294 67.334 139.918 1.00 69.02 92 LEU A N 1
ATOM 725 C CA . LEU A 1 92 ? 56.114 67.317 141.362 1.00 76.34 92 LEU A CA 1
ATOM 726 C C . LEU A 1 92 ? 57.491 67.290 142.007 1.00 84.25 92 LEU A C 1
ATOM 727 O O . LEU A 1 92 ? 58.292 66.387 141.735 1.00 80.51 92 LEU A O 1
ATOM 732 N N . THR A 1 93 ? 57.775 68.289 142.834 1.00 87.62 93 THR A N 1
ATOM 733 C CA . THR A 1 93 ? 59.056 68.389 143.511 1.00 88.97 93 THR A CA 1
ATOM 734 C C . THR A 1 93 ? 58.826 68.326 145.011 1.00 88.15 93 THR A C 1
ATOM 735 O O . THR A 1 93 ? 57.867 68.906 145.526 1.00 82.86 93 THR A O 1
ATOM 739 N N . CYS A 1 94 ? 59.699 67.609 145.712 1.00 84.28 94 CYS A N 1
ATOM 740 C CA . CYS A 1 94 ? 59.722 67.633 147.170 1.00 87.20 94 CYS A CA 1
ATOM 741 C C . CYS A 1 94 ? 61.166 67.792 147.614 1.00 91.59 94 CYS A C 1
ATOM 742 O O . CYS A 1 94 ? 61.985 66.892 147.403 1.00 91.73 94 CYS A O 1
ATOM 745 N N . LYS A 1 95 ? 61.472 68.928 148.234 1.00 95.47 95 LYS A N 1
ATOM 746 C CA . LYS A 1 95 ? 62.831 69.243 148.648 1.00 100.21 95 LYS A CA 1
ATOM 747 C C . LYS A 1 95 ? 62.765 70.047 149.934 1.00 104.58 95 LYS A C 1
ATOM 748 O O . LYS A 1 95 ? 61.700 70.219 150.533 1.00 104.98 95 LYS A O 1
ATOM 754 N N . GLY A 1 96 ? 63.910 70.557 150.347 1.00 111.63 96 GLY A N 1
ATOM 755 C CA . GLY A 1 96 ? 63.944 71.410 151.508 1.00 121.51 96 GLY A CA 1
ATOM 756 C C . GLY A 1 96 ? 65.359 71.530 152.013 1.00 133.53 96 GLY A C 1
ATOM 757 O O . GLY A 1 96 ? 66.227 70.725 151.660 1.00 130.61 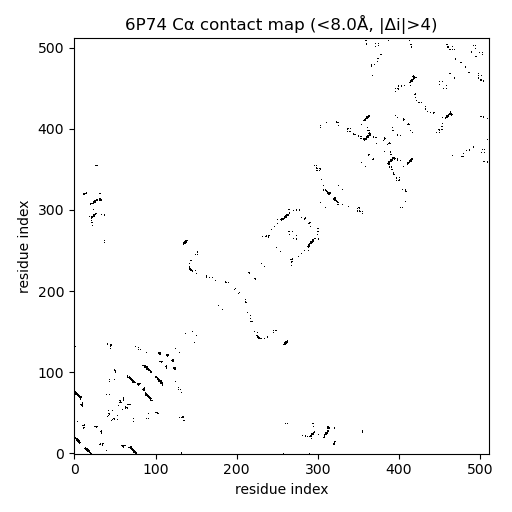96 GLY A O 1
ATOM 758 N N . GLU A 1 97 ? 65.612 72.555 152.812 1.00 146.40 97 GLU A N 1
ATOM 759 C CA . GLU A 1 97 ? 66.805 72.580 153.633 1.00 160.22 97 GLU A CA 1
ATOM 760 C C . GLU A 1 97 ? 66.207 72.391 155.015 1.00 169.48 97 GLU A C 1
ATOM 761 O O . GLU A 1 97 ? 65.152 72.950 155.323 1.00 169.32 97 GLU A O 1
ATOM 767 N N . ASP A 1 98 ? 66.862 71.572 155.832 1.00 180.05 98 ASP A N 1
ATOM 768 C CA . ASP A 1 98 ? 66.310 71.229 157.136 1.00 189.43 98 ASP A CA 1
ATOM 769 C C . ASP A 1 98 ? 65.898 72.487 157.891 1.00 194.34 98 ASP A C 1
ATOM 770 O O . ASP A 1 98 ? 66.597 73.506 157.868 1.00 197.42 98 ASP A O 1
ATOM 775 N N . ALA A 1 99 ? 64.744 72.415 158.553 1.00 193.75 99 ALA A N 1
ATOM 776 C CA . ALA A 1 99 ? 63.930 71.201 158.569 1.00 187.18 99 ALA A CA 1
ATOM 777 C C . ALA A 1 99 ? 62.528 71.444 158.013 1.00 180.05 99 ALA A C 1
ATOM 778 O O . ALA A 1 99 ? 61.569 70.799 158.439 1.00 179.06 99 ALA A O 1
ATOM 780 N N . ASP A 1 100 ? 62.412 72.374 157.063 1.00 174.00 100 ASP A N 1
ATOM 781 C CA . ASP A 1 100 ? 61.143 72.674 156.401 1.00 162.91 100 ASP A CA 1
ATOM 782 C C . ASP A 1 100 ? 61.232 72.226 154.943 1.00 142.81 100 ASP A C 1
ATOM 783 O O . ASP A 1 100 ? 61.884 72.865 154.111 1.00 142.29 100 ASP A O 1
ATOM 788 N N . PHE A 1 101 ? 60.577 71.115 154.653 1.00 126.05 101 PHE A N 1
ATOM 789 C CA . PHE A 1 101 ? 60.406 70.619 153.300 1.00 113.46 101 PHE A CA 1
ATOM 790 C C . PHE A 1 101 ? 59.081 71.124 152.746 1.00 108.49 101 PHE A C 1
ATOM 791 O O . PHE A 1 101 ? 58.202 71.577 153.486 1.00 103.93 101 PHE A O 1
ATOM 799 N N . HIS A 1 102 ? 58.947 71.048 151.426 1.00 101.85 102 HIS A N 1
ATOM 800 C CA . HIS A 1 102 ? 57.752 71.536 150.753 1.00 105.29 102 HIS A CA 1
ATOM 801 C C . HIS A 1 102 ? 57.683 70.864 149.398 1.00 96.14 102 HIS A C 1
ATOM 802 O O . HIS A 1 102 ? 58.685 70.359 148.883 1.00 96.56 102 HIS A O 1
ATOM 809 N N . VAL A 1 103 ? 56.496 70.865 148.819 1.00 88.91 103 VAL A N 1
ATOM 810 C CA . VAL A 1 103 ? 56.313 70.253 147.515 1.00 95.77 103 VAL A CA 1
ATOM 811 C C . VAL A 1 103 ? 55.642 71.263 146.602 1.00 95.13 103 VAL A C 1
ATOM 812 O O . VAL A 1 103 ? 54.804 72.056 147.045 1.00 94.59 103 VAL A O 1
ATOM 816 N N . ASP A 1 104 ? 56.043 71.254 145.336 1.00 94.70 104 ASP A N 1
ATOM 817 C CA . ASP A 1 104 ? 55.437 72.068 144.296 1.00 95.34 104 ASP A CA 1
ATOM 818 C C . ASP A 1 104 ? 54.910 71.150 143.202 1.00 90.83 104 ASP A C 1
ATOM 819 O O . ASP A 1 104 ? 55.538 70.140 142.870 1.00 94.86 104 ASP A O 1
ATOM 824 N N . LEU A 1 105 ? 53.751 71.493 142.657 1.00 90.29 105 LEU A N 1
ATOM 825 C CA . LEU A 1 105 ? 53.197 70.819 141.488 1.00 90.57 105 LEU A CA 1
ATOM 826 C C . LEU A 1 105 ? 53.235 71.835 140.355 1.00 89.74 105 LEU A C 1
ATOM 827 O O . LEU A 1 105 ? 52.430 72.763 140.324 1.00 94.44 105 LEU A O 1
ATOM 832 N N . GLU A 1 106 ? 54.176 71.683 139.443 1.00 87.15 106 GLU A N 1
ATOM 833 C CA . GLU A 1 106 ? 54.231 72.781 138.501 1.00 91.02 106 GLU A CA 1
ATOM 834 C C . GLU A 1 106 ? 53.735 72.354 137.129 1.00 89.80 106 GLU A C 1
ATOM 835 O O . GLU A 1 106 ? 54.036 71.239 136.673 1.00 81.95 106 GLU A O 1
ATOM 841 N N . PRO A 1 107 ? 53.012 73.236 136.439 1.00 80.87 107 PRO A N 1
ATOM 842 C CA . PRO A 1 107 ? 52.670 72.976 135.044 1.00 79.88 107 PRO A CA 1
ATOM 843 C C . PRO A 1 107 ? 53.832 73.330 134.126 1.00 78.17 107 PRO A C 1
ATOM 844 O O . PRO A 1 107 ? 54.603 74.262 134.373 1.00 80.79 107 PRO A O 1
ATOM 848 N N . LEU A 1 108 ? 53.939 72.568 133.051 1.00 68.68 108 LEU A N 1
ATOM 849 C CA . LEU A 1 108 ? 54.993 72.724 132.065 1.00 80.13 108 LEU A CA 1
ATOM 850 C C . LEU A 1 108 ? 54.364 72.798 130.687 1.00 76.64 108 LEU A C 1
ATOM 851 O O . LEU A 1 108 ? 53.397 72.088 130.401 1.00 70.61 108 LEU A O 1
ATOM 856 N N . ASP A 1 109 ? 54.932 73.634 129.828 1.00 79.87 109 ASP A N 1
ATOM 857 C CA . ASP A 1 109 ? 54.471 73.730 128.456 1.00 85.95 109 ASP A CA 1
ATOM 858 C C . ASP A 1 109 ? 55.287 72.797 127.562 1.00 86.54 109 ASP A C 1
ATOM 859 O O . ASP A 1 109 ? 56.230 72.123 127.997 1.00 76.06 109 ASP A O 1
ATOM 864 N N . GLU A 1 110 ? 54.899 72.762 126.285 1.00 93.79 110 GLU A N 1
ATOM 865 C CA . GLU A 1 110 ? 55.591 71.982 125.267 1.00 95.44 110 GLU A CA 1
ATOM 866 C C . GLU A 1 110 ? 57.103 71.973 125.457 1.00 96.37 110 GLU A C 1
ATOM 867 O O . GLU A 1 110 ? 57.745 70.921 125.381 1.00 101.22 110 GLU A O 1
ATOM 873 N N . GLY A 1 111 ? 57.687 73.137 125.714 1.00 93.83 111 GLY A N 1
ATOM 874 C CA . GLY A 1 111 ? 59.123 73.292 125.807 1.00 86.85 111 GLY A CA 1
ATOM 875 C C . GLY A 1 111 ? 59.730 73.070 127.174 1.00 88.49 111 GLY A C 1
ATOM 876 O O . GLY A 1 111 ? 60.895 73.424 127.376 1.00 93.58 111 GLY A O 1
ATOM 877 N N . GLY A 1 112 ? 58.983 72.515 128.124 1.00 86.88 112 GLY A N 1
ATOM 878 C CA . GLY A 1 112 ? 59.524 72.197 129.430 1.00 84.97 112 GLY A CA 1
ATOM 879 C C . GLY A 1 112 ? 59.666 73.357 130.386 1.00 91.31 112 GLY A C 1
ATOM 880 O O . GLY A 1 112 ? 60.370 73.216 131.395 1.00 88.87 112 GLY A O 1
ATOM 881 N N . ASN A 1 113 ? 59.023 74.494 130.109 1.00 93.89 113 ASN A N 1
ATOM 882 C CA . ASN A 1 113 ? 59.048 75.660 130.985 1.00 95.09 113 ASN A CA 1
ATOM 883 C C . ASN A 1 113 ? 57.726 75.825 131.723 1.00 89.53 113 ASN A C 1
ATOM 884 O O . ASN A 1 113 ? 56.664 75.418 131.242 1.00 82.24 113 ASN A O 1
ATOM 889 N N . VAL A 1 114 ? 57.803 76.441 132.895 1.00 93.15 114 VAL A N 1
ATOM 890 C CA . VAL A 1 114 ? 56.603 76.826 133.631 1.00 86.38 114 VAL A CA 1
ATOM 891 C C . VAL A 1 114 ? 56.110 78.161 133.084 1.00 94.11 114 VAL A C 1
ATOM 892 O O . VAL A 1 114 ? 56.825 79.171 133.189 1.00 90.89 114 VAL A O 1
ATOM 896 N N . PRO A 1 115 ? 54.910 78.219 132.500 1.00 97.80 115 PRO A N 1
ATOM 897 C CA . PRO A 1 115 ? 54.398 79.499 131.995 1.00 97.79 115 PRO A CA 1
ATOM 898 C C . PRO A 1 115 ? 54.212 80.489 133.132 1.00 97.12 115 PRO A C 1
ATOM 899 O O . PRO A 1 115 ? 53.836 80.115 134.243 1.00 95.05 115 PRO A O 1
ATOM 903 N N . ARG A 1 116 ? 54.479 81.764 132.859 1.00 98.50 116 ARG A N 1
ATOM 904 C CA . ARG A 1 116 ? 54.135 82.792 133.826 1.00 105.52 116 ARG A CA 1
ATOM 905 C C . ARG A 1 116 ? 53.216 83.820 133.180 1.00 104.06 116 ARG A C 1
ATOM 906 O O . ARG A 1 116 ? 53.149 83.950 131.956 1.00 99.50 116 ARG A O 1
ATOM 914 N N . TYR A 1 117 ? 52.470 84.512 134.028 1.00 109.21 117 TYR A N 1
ATOM 915 C CA . TYR A 1 117 ? 51.576 85.563 133.589 1.00 113.19 117 TYR A CA 1
ATOM 916 C C . TYR A 1 117 ? 52.369 86.816 133.284 1.00 120.31 117 TYR A C 1
ATOM 917 O O . TYR A 1 117 ? 53.543 86.931 133.646 1.00 121.39 117 TYR A O 1
ATOM 926 N N . PRO A 1 118 ? 51.748 87.781 132.609 1.00 122.55 118 PRO A N 1
ATOM 927 C CA . PRO A 1 118 ? 52.397 89.088 132.456 1.00 127.37 118 PRO A CA 1
ATOM 928 C C . PRO A 1 118 ? 52.795 89.683 133.793 1.00 132.95 118 PRO A C 1
ATOM 929 O O . PRO A 1 118 ? 53.775 90.434 133.873 1.00 135.83 118 PRO A O 1
ATOM 933 N N . SER A 1 119 ? 52.049 89.366 134.854 1.00 131.72 119 SER A N 1
ATOM 934 C CA . SER A 1 119 ? 52.422 89.788 136.197 1.00 133.30 119 SER A CA 1
ATOM 935 C C . SER A 1 119 ? 53.762 89.209 136.627 1.00 130.63 119 SER A C 1
ATOM 936 O O . SER A 1 119 ? 54.399 89.758 137.530 1.00 138.67 119 SER A O 1
ATOM 939 N N . GLY A 1 120 ? 54.202 88.114 136.011 1.00 125.36 120 GLY A N 1
ATOM 940 C CA . GLY A 1 120 ? 55.442 87.469 136.362 1.00 122.22 120 GLY A CA 1
ATOM 941 C C . GLY A 1 120 ? 55.285 86.245 137.237 1.00 124.15 120 GLY A C 1
ATOM 942 O O . GLY A 1 120 ? 56.221 85.442 137.325 1.00 124.60 120 GLY A O 1
ATOM 943 N N . ASN A 1 121 ? 54.122 86.071 137.866 1.00 128.78 121 ASN A N 1
ATOM 944 C CA . ASN A 1 121 ? 53.876 84.888 138.685 1.00 123.95 121 ASN A CA 1
ATOM 945 C C . ASN A 1 121 ? 53.712 83.649 137.806 1.00 112.39 121 ASN A C 1
ATOM 946 O O . ASN A 1 121 ? 53.079 83.716 136.745 1.00 103.68 121 ASN A O 1
ATOM 951 N N . PRO A 1 122 ? 54.257 82.504 138.220 1.00 107.77 122 PRO A N 1
ATOM 952 C CA . PRO A 1 122 ? 54.090 81.280 137.427 1.00 99.76 122 PRO A CA 1
ATOM 953 C C . PRO A 1 122 ? 52.652 80.784 137.430 1.00 93.78 122 PRO A C 1
ATOM 954 O O . PRO A 1 122 ? 51.873 81.047 138.352 1.00 92.34 122 PRO A O 1
ATOM 958 N N . LEU A 1 123 ? 52.306 80.062 136.366 1.00 92.21 123 LEU A N 1
ATOM 959 C CA . LEU A 1 123 ? 51.038 79.344 136.314 1.00 93.78 123 LEU A CA 1
ATOM 960 C C . LEU A 1 123 ? 51.056 78.189 137.307 1.00 88.30 123 LEU A C 1
ATOM 961 O O . LEU A 1 123 ? 52.011 77.406 137.354 1.00 86.29 123 LEU A O 1
ATOM 966 N N . ARG A 1 124 ? 50.011 78.094 138.115 1.00 91.90 124 ARG A N 1
ATOM 967 C CA . ARG A 1 124 ? 49.897 77.036 139.102 1.00 91.61 124 ARG A CA 1
ATOM 968 C C . ARG A 1 124 ? 48.970 75.959 138.563 1.00 97.11 124 ARG A C 1
ATOM 969 O O . ARG A 1 124 ? 48.152 76.204 137.673 1.00 104.88 124 ARG A O 1
ATOM 977 N N . VAL A 1 125 ? 49.125 74.751 139.095 1.00 92.36 125 VAL A N 1
ATOM 978 C CA . VAL A 1 125 ? 48.284 73.633 138.684 1.00 85.23 125 VAL A CA 1
ATOM 979 C C . VAL A 1 125 ? 46.966 73.705 139.446 1.00 89.43 125 VAL A C 1
ATOM 980 O O . VAL A 1 125 ? 46.947 73.657 140.680 1.00 97.35 125 VAL A O 1
ATOM 984 N N . GLY A 1 126 ? 45.858 73.841 138.712 1.00 90.51 126 GLY A N 1
ATOM 985 C CA . GLY A 1 126 ? 44.539 73.895 139.309 1.00 87.62 126 GLY A CA 1
ATOM 986 C C . GLY A 1 126 ? 43.843 72.531 139.295 1.00 94.68 126 GLY A C 1
ATOM 987 O O . GLY A 1 126 ? 44.326 71.550 138.720 1.00 88.69 126 GLY A O 1
ATOM 988 N N . THR A 1 127 ? 42.678 72.500 139.941 1.00 97.97 127 THR A N 1
ATOM 989 C CA . THR A 1 127 ? 41.900 71.270 140.073 1.00 101.48 127 THR A CA 1
ATOM 990 C C . THR A 1 127 ? 41.538 70.690 138.711 1.00 99.32 127 THR A C 1
ATOM 991 O O . THR A 1 127 ? 41.850 69.531 138.408 1.00 99.88 127 THR A O 1
ATOM 995 N N . ASP A 1 128 ? 40.847 71.476 137.884 1.00 97.32 128 ASP A N 1
ATOM 996 C CA . ASP A 1 128 ? 40.449 70.991 136.566 1.00 103.29 128 ASP A CA 1
ATOM 997 C C . ASP A 1 128 ? 41.656 70.505 135.783 1.00 97.07 128 ASP A C 1
ATOM 998 O O . ASP A 1 128 ? 41.579 69.504 135.062 1.00 95.03 128 ASP A O 1
ATOM 1003 N N . MET A 1 129 ? 42.781 71.207 135.919 1.00 89.95 129 MET A N 1
ATOM 1004 C CA . MET A 1 129 ? 43.973 70.865 135.169 1.00 84.25 129 MET A CA 1
ATOM 1005 C C . MET A 1 129 ? 44.520 69.514 135.607 1.00 83.22 129 MET A C 1
ATOM 1006 O O . MET A 1 129 ? 44.840 68.669 134.771 1.00 77.15 129 MET A O 1
ATOM 1011 N N . ARG A 1 130 ? 44.622 69.284 136.915 1.00 87.83 130 ARG A N 1
ATOM 1012 C CA . ARG A 1 130 ? 45.147 68.007 137.372 1.00 91.87 130 ARG A CA 1
ATOM 1013 C C . ARG A 1 130 ? 44.162 66.871 137.109 1.00 86.25 130 ARG A C 1
ATOM 1014 O O . ARG A 1 130 ? 44.576 65.781 136.700 1.00 77.76 130 ARG A O 1
ATOM 1022 N N . ASN A 1 131 ? 42.859 67.098 137.335 1.00 78.89 131 ASN A N 1
ATOM 1023 C CA . ASN A 1 131 ? 41.886 66.044 137.067 1.00 79.11 131 ASN A CA 1
ATOM 1024 C C . ASN A 1 131 ? 41.852 65.668 135.595 1.00 89.52 131 ASN A C 1
ATOM 1025 O O . ASN A 1 131 ? 41.456 64.545 135.255 1.00 93.82 131 ASN A O 1
ATOM 1030 N N . HIS A 1 132 ? 42.258 66.585 134.718 1.00 86.09 132 HIS A N 1
ATOM 1031 C CA . HIS A 1 132 ? 42.447 66.263 133.310 1.00 84.53 132 HIS A CA 1
ATOM 1032 C C . HIS A 1 132 ? 43.129 64.912 133.141 1.00 85.07 132 HIS A C 1
ATOM 1033 O O . HIS A 1 132 ? 42.679 64.069 132.358 1.00 87.95 132 HIS A O 1
ATOM 1040 N N . ALA A 1 133 ? 44.220 64.695 133.877 1.00 82.37 133 ALA A N 1
ATOM 1041 C CA . ALA A 1 133 ? 45.119 63.572 133.644 1.00 79.08 133 ALA A CA 1
ATOM 1042 C C . ALA A 1 133 ? 45.072 62.513 134.742 1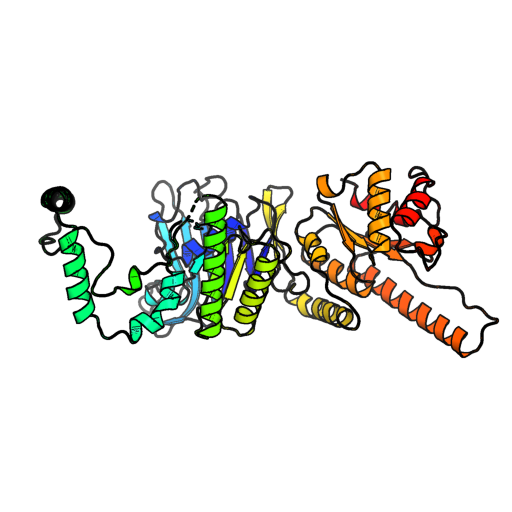.00 76.03 133 ALA A C 1
ATOM 1043 O O . ALA A 1 133 ? 45.957 61.649 134.783 1.00 78.00 133 ALA A O 1
ATOM 1045 N N . ARG A 1 134 ? 44.068 62.544 135.616 1.00 77.23 134 ARG A N 1
ATOM 1046 C CA . ARG A 1 134 ? 44.033 61.609 136.734 1.00 86.27 134 ARG A CA 1
ATOM 1047 C C . ARG A 1 134 ? 43.882 60.166 136.265 1.00 85.75 134 ARG A C 1
ATOM 1048 O O . ARG A 1 134 ? 43.218 59.867 135.267 1.00 84.15 134 ARG A O 1
ATOM 1056 N N . VAL A 1 135 ? 44.491 59.263 137.019 1.00 86.42 135 VAL A N 1
ATOM 1057 C CA . VAL A 1 135 ? 44.558 57.856 136.655 1.00 81.40 135 VAL A CA 1
ATOM 1058 C C . VAL A 1 135 ? 43.777 57.059 137.674 1.00 78.13 135 VAL A C 1
ATOM 1059 O O . VAL A 1 135 ? 43.741 57.397 138.861 1.00 73.97 135 VAL A O 1
ATOM 1063 N N . LEU A 1 136 ? 43.140 55.996 137.203 1.00 79.75 136 LEU A N 1
ATOM 1064 C CA . LEU A 1 136 ? 42.636 54.971 138.102 1.00 85.92 136 LEU A CA 1
ATOM 1065 C C . LEU A 1 136 ? 43.798 54.083 138.524 1.00 85.37 136 LEU A C 1
ATOM 1066 O O . LEU A 1 136 ? 44.538 53.569 137.676 1.00 86.44 136 LEU A O 1
ATOM 1071 N N . PHE A 1 137 ? 43.975 53.915 139.827 1.00 83.59 137 PHE A N 1
ATOM 1072 C CA . PHE A 1 137 ? 45.028 53.053 140.346 1.00 90.32 137 PHE A CA 1
ATOM 1073 C C . PHE A 1 137 ? 44.411 51.784 140.933 1.00 87.33 137 PHE A C 1
ATOM 1074 O O . PHE A 1 137 ? 43.821 51.815 142.014 1.00 90.42 137 PHE A O 1
ATOM 1082 N N . LEU A 1 138 ? 44.560 50.667 140.236 1.00 87.61 138 LEU A N 1
ATOM 1083 C CA . LEU A 1 138 ? 44.143 49.367 140.764 1.00 90.70 138 LEU A CA 1
ATOM 1084 C C . LEU A 1 138 ? 45.349 48.686 141.401 1.00 93.27 138 LEU A C 1
ATOM 1085 O O . LEU A 1 138 ? 46.092 47.954 140.745 1.00 98.37 138 LEU A O 1
ATOM 1090 N N . ASP A 1 139 ? 45.559 48.938 142.685 1.00 89.94 139 ASP A N 1
ATOM 1091 C CA . ASP A 1 139 ? 46.623 48.248 143.394 1.00 108.08 139 ASP A CA 1
ATOM 1092 C C . ASP A 1 139 ? 46.029 47.016 144.064 1.00 114.88 139 ASP A C 1
ATOM 1093 O O . ASP A 1 139 ? 44.840 46.728 143.935 1.00 123.36 139 ASP A O 1
ATOM 1098 N N . HIS A 1 140 ? 46.838 46.265 144.797 1.00 120.13 140 HIS A N 1
ATOM 1099 C CA . HIS A 1 140 ? 46.270 45.058 145.388 1.00 134.32 140 HIS A CA 1
ATOM 1100 C C . HIS A 1 140 ? 45.360 45.701 146.427 1.00 142.28 140 HIS A C 1
ATOM 1101 O O . HIS A 1 140 ? 45.772 46.124 147.509 1.00 140.90 140 HIS A O 1
ATOM 1108 N N . ARG A 1 141 ? 44.081 45.776 146.057 1.00 148.97 141 ARG A N 1
ATOM 1109 C CA . ARG A 1 141 ? 43.011 46.055 147.000 1.00 154.43 141 ARG A CA 1
ATOM 1110 C C . ARG A 1 141 ? 42.326 44.706 147.181 1.00 152.06 141 ARG A C 1
ATOM 1111 O O . ARG A 1 141 ? 42.048 44.295 148.311 1.00 168.62 141 ARG A O 1
ATOM 1119 N N . ARG A 1 142 ? 42.066 44.005 146.072 1.00 135.51 142 ARG A N 1
ATOM 1120 C CA . ARG A 1 142 ? 41.560 42.622 146.043 1.00 122.25 142 ARG A CA 1
ATOM 1121 C C . ARG A 1 142 ? 41.732 41.877 147.371 1.00 122.59 142 ARG A C 1
ATOM 1122 O O . ARG A 1 142 ? 41.052 42.160 148.364 1.00 121.70 142 ARG A O 1
ATOM 1130 N N . PRO A 1 149 ? 34.202 40.406 151.601 1.00 140.82 149 PRO A N 1
ATOM 1131 C CA . PRO A 1 149 ? 33.037 39.924 150.846 1.00 141.18 149 PRO A CA 1
ATOM 1132 C C . PRO A 1 149 ? 32.393 41.016 149.982 1.00 145.10 149 PRO A C 1
ATOM 1133 O O . PRO A 1 149 ? 31.229 40.881 149.592 1.00 137.57 149 PRO A O 1
ATOM 1137 N N . SER A 1 150 ? 33.155 42.071 149.686 1.00 156.39 150 SER A N 1
ATOM 1138 C CA . SER A 1 150 ? 32.667 43.196 148.896 1.00 161.60 150 SER A CA 1
ATOM 1139 C C . SER A 1 150 ? 33.852 43.932 148.284 1.00 164.00 150 SER A C 1
ATOM 1140 O O . SER A 1 150 ? 34.990 43.806 148.742 1.00 167.43 150 SER A O 1
ATOM 1143 N N . ILE A 1 151 ? 33.558 44.716 147.240 1.00 160.17 151 ILE A N 1
ATOM 1144 C CA . ILE A 1 151 ? 34.540 45.536 146.538 1.00 154.44 151 ILE A CA 1
ATOM 1145 C C . ILE A 1 151 ? 33.932 46.914 146.307 1.00 154.70 151 ILE A C 1
ATOM 1146 O O . ILE A 1 151 ? 32.715 47.092 146.327 1.00 157.61 151 ILE A O 1
ATOM 1151 N N . ARG A 1 152 ? 34.801 47.898 146.090 1.00 152.78 152 ARG A N 1
ATOM 1152 C CA . ARG A 1 152 ? 34.362 49.242 145.734 1.00 152.03 152 ARG A CA 1
ATOM 1153 C C . ARG A 1 152 ? 35.575 50.136 145.501 1.00 159.13 152 ARG A C 1
ATOM 1154 O O . ARG A 1 152 ? 36.644 49.915 146.079 1.00 158.15 152 ARG A O 1
ATOM 1162 N N . GLY A 1 153 ? 35.421 51.136 144.644 1.00 165.29 153 GLY A N 1
ATOM 1163 C CA . GLY A 1 153 ? 36.493 52.078 144.387 1.00 170.85 153 GLY A CA 1
ATOM 1164 C C . GLY A 1 153 ? 36.082 53.016 143.279 1.00 173.64 153 GLY A C 1
ATOM 1165 O O . GLY A 1 153 ? 35.008 52.883 142.682 1.00 172.25 153 GLY A O 1
ATOM 1166 N N . SER A 1 154 ? 36.957 53.984 143.010 1.00 126.52 154 SER A N 1
ATOM 1167 C CA . SER A 1 154 ? 36.716 54.889 141.894 1.00 122.07 154 SER A CA 1
ATOM 1168 C C . SER A 1 154 ? 36.577 54.137 140.574 1.00 114.72 154 SER A C 1
ATOM 1169 O O . SER A 1 154 ? 36.079 54.706 139.594 1.00 111.01 154 SER A O 1
ATOM 1172 N N . ILE A 1 155 ? 36.986 52.863 140.538 1.00 106.75 155 ILE A N 1
ATOM 1173 C CA . ILE A 1 155 ? 36.844 52.051 139.331 1.00 101.11 155 ILE A CA 1
ATOM 1174 C C . ILE A 1 155 ? 35.372 51.755 139.045 1.00 94.54 155 ILE A C 1
ATOM 1175 O O . ILE A 1 155 ? 34.877 51.970 137.930 1.00 88.97 155 ILE A O 1
ATOM 1180 N N . LEU A 1 156 ? 34.652 51.239 140.040 1.00 91.65 156 LEU A N 1
ATOM 1181 C CA . LEU A 1 156 ? 33.222 51.027 139.865 1.00 90.25 156 LEU A CA 1
ATOM 1182 C C . LEU A 1 156 ? 32.499 52.358 139.691 1.00 90.01 156 LEU A C 1
ATOM 1183 O O . LEU A 1 156 ? 31.588 52.479 138.862 1.00 84.46 156 LEU A O 1
ATOM 1188 N N . GLY A 1 157 ? 32.917 53.376 140.450 1.00 87.14 157 GLY A N 1
ATOM 1189 C CA . GLY A 1 157 ? 32.335 54.701 140.292 1.00 82.21 157 GLY A CA 1
ATOM 1190 C C . GLY A 1 157 ? 32.388 55.202 138.863 1.00 85.37 157 GLY A C 1
ATOM 1191 O O . GLY A 1 157 ? 31.419 55.778 138.359 1.00 88.66 157 GLY A O 1
ATOM 1192 N N . ARG A 1 158 ? 33.518 54.995 138.184 1.00 81.97 158 ARG A N 1
ATOM 1193 C CA . ARG A 1 158 ? 33.581 55.440 136.799 1.00 83.61 158 ARG A CA 1
ATOM 1194 C C . ARG A 1 158 ? 32.635 54.621 135.927 1.00 87.19 158 ARG A C 1
ATOM 1195 O O . ARG A 1 158 ? 32.060 55.154 134.970 1.00 89.67 158 ARG A O 1
ATOM 1203 N N . LEU A 1 159 ? 32.414 53.349 136.273 1.00 81.80 159 LEU A N 1
ATOM 1204 C CA . LEU A 1 159 ? 31.485 52.530 135.496 1.00 87.54 159 LEU A CA 1
ATOM 1205 C C . LEU A 1 159 ? 30.055 53.059 135.592 1.00 85.15 159 LEU A C 1
ATOM 1206 O O . LEU A 1 159 ? 29.330 53.099 134.587 1.00 78.91 159 LEU A O 1
ATOM 1211 N N . LEU A 1 160 ? 29.633 53.464 136.791 1.00 79.92 160 LEU A N 1
ATOM 1212 C CA . LEU A 1 160 ? 28.262 53.902 137.039 1.00 86.54 160 LEU A CA 1
ATOM 1213 C C . LEU A 1 160 ? 27.997 55.357 136.671 1.00 89.50 160 LEU A C 1
ATOM 1214 O O . LEU A 1 160 ? 26.859 55.804 136.813 1.00 92.23 160 LEU A O 1
ATOM 1219 N N . GLN A 1 161 ? 28.987 56.110 136.204 1.00 92.24 161 GLN A N 1
ATOM 1220 C CA . GLN A 1 161 ? 28.728 57.537 136.069 1.00 93.48 161 GLN A CA 1
ATOM 1221 C C . GLN A 1 161 ? 27.710 57.822 134.959 1.00 99.11 161 GLN A C 1
ATOM 1222 O O . GLN A 1 161 ? 26.991 58.826 135.045 1.00 101.38 161 GLN A O 1
ATOM 1228 N N . PRO A 1 162 ? 27.584 56.980 133.925 1.00 102.90 162 PRO A N 1
ATOM 1229 C CA . PRO A 1 162 ? 26.437 57.146 133.019 1.00 104.75 162 PRO A CA 1
ATOM 1230 C C . PRO A 1 162 ? 25.119 56.759 133.668 1.00 110.85 162 PRO A C 1
ATOM 1231 O O . PRO A 1 162 ? 24.066 57.273 133.269 1.00 118.38 162 PRO A O 1
ATOM 1235 N N . VAL A 1 163 ? 25.149 55.879 134.669 1.00 107.78 163 VAL A N 1
ATOM 1236 C CA . VAL A 1 163 ? 23.938 55.528 135.408 1.00 103.82 163 VAL A CA 1
ATOM 1237 C C . VAL A 1 163 ? 23.546 56.658 136.348 1.00 103.10 163 VAL A C 1
ATOM 1238 O O . VAL A 1 163 ? 22.404 57.129 136.339 1.00 98.62 163 VAL A O 1
ATOM 1242 N N . ARG A 1 164 ? 24.492 57.097 137.185 1.00 110.45 164 ARG A N 1
ATOM 1243 C CA . ARG A 1 164 ? 24.264 58.229 138.078 1.00 114.45 164 ARG A CA 1
ATOM 1244 C C . ARG A 1 164 ? 23.713 59.437 137.327 1.00 119.29 164 ARG A C 1
ATOM 1245 O O . ARG A 1 164 ? 23.016 60.274 137.915 1.00 115.25 164 ARG A O 1
ATOM 1253 N N . ARG A 1 165 ? 24.005 59.538 136.028 1.00 123.27 165 ARG A N 1
ATOM 1254 C CA . ARG A 1 165 ? 23.537 60.667 135.231 1.00 128.07 165 ARG A CA 1
ATOM 1255 C C . ARG A 1 165 ? 22.032 60.590 135.007 1.00 128.91 165 ARG A C 1
ATOM 1256 O O . ARG A 1 165 ? 21.278 61.436 135.495 1.00 132.95 165 ARG A O 1
ATOM 1264 N N . GLU A 1 166 ? 21.572 59.570 134.287 1.00 127.17 166 GLU A N 1
ATOM 1265 C CA . GLU A 1 166 ? 20.163 59.458 133.932 1.00 132.51 166 GLU A CA 1
ATOM 1266 C C . GLU A 1 166 ? 19.282 59.029 135.093 1.00 128.93 166 GLU A C 1
ATOM 1267 O O . GLU A 1 166 ? 18.091 58.774 134.880 1.00 135.47 166 GLU A O 1
ATOM 1273 N N . PHE A 1 167 ? 19.823 58.946 136.303 1.00 116.33 167 PHE A N 1
ATOM 1274 C CA . PHE A 1 167 ? 18.998 58.616 137.455 1.00 112.67 167 PHE A CA 1
ATOM 1275 C C . PHE A 1 167 ? 17.992 59.728 137.723 1.00 119.10 167 PHE A C 1
ATOM 1276 O O . PHE A 1 167 ? 18.331 60.915 137.683 1.00 116.49 167 PHE A O 1
ATOM 1284 N N . LYS A 1 168 ? 16.740 59.338 138.009 1.00 127.06 168 LYS A N 1
ATOM 1285 C CA . LYS A 1 168 ? 15.684 60.325 138.215 1.00 132.85 168 LYS A CA 1
ATOM 1286 C C . LYS A 1 168 ? 14.737 59.987 139.369 1.00 132.18 168 LYS A C 1
ATOM 1287 O O . LYS A 1 168 ? 13.716 60.671 139.527 1.00 135.40 168 LYS A O 1
ATOM 1293 N N . LEU A 1 169 ? 15.044 58.980 140.194 1.00 122.66 169 LEU A N 1
ATOM 1294 C CA . LEU A 1 169 ? 14.195 58.582 141.314 1.00 111.79 169 LEU A CA 1
ATOM 1295 C C . LEU A 1 169 ? 14.825 58.905 142.667 1.00 109.76 169 LEU A C 1
ATOM 1296 O O . LEU A 1 169 ? 14.622 58.172 143.639 1.00 101.59 169 LEU A O 1
ATOM 1301 N N . GLN A 1 170 ? 15.580 60.008 142.742 1.00 116.72 170 GLN A N 1
ATOM 1302 C CA . GLN A 1 170 ? 16.295 60.343 143.971 1.00 121.14 170 GLN A CA 1
ATOM 1303 C C . GLN A 1 170 ? 15.330 60.547 145.127 1.00 126.04 170 GLN A C 1
ATOM 1304 O O . GLN A 1 170 ? 15.596 60.105 146.252 1.00 126.71 170 GLN A O 1
ATOM 1310 N N . ASP A 1 171 ? 14.201 61.216 144.868 1.00 127.49 171 ASP A N 1
ATOM 1311 C CA . ASP A 1 171 ? 13.246 61.500 145.934 1.00 126.18 171 ASP A CA 1
ATOM 1312 C C . ASP A 1 171 ? 12.636 60.221 146.489 1.00 118.71 171 ASP A C 1
ATOM 1313 O O . ASP A 1 171 ? 12.505 60.062 147.708 1.00 117.30 171 ASP A O 1
ATOM 1318 N N . ASN A 1 172 ? 12.243 59.300 145.616 1.00 116.04 172 ASN A N 1
ATOM 1319 C CA . ASN A 1 172 ? 11.686 58.053 146.119 1.00 114.23 172 ASN A CA 1
ATOM 1320 C C . ASN A 1 172 ? 12.732 57.269 146.901 1.00 106.16 172 ASN A C 1
ATOM 1321 O O . ASN A 1 172 ? 12.436 56.699 147.960 1.00 105.61 172 ASN A O 1
ATOM 1326 N N . PHE A 1 173 ? 13.970 57.252 146.412 1.00 96.61 173 PHE A N 1
ATOM 1327 C CA . PHE A 1 173 ? 15.000 56.479 147.092 1.00 96.27 173 PHE A CA 1
ATOM 1328 C C . PHE A 1 173 ? 15.252 56.998 148.502 1.00 98.32 173 PHE A C 1
ATOM 1329 O O . PHE A 1 173 ? 15.496 56.212 149.426 1.00 89.75 173 PHE A O 1
ATOM 1337 N N . LYS A 1 174 ? 15.220 58.321 148.684 1.00 109.15 174 LYS A N 1
ATOM 1338 C CA . LYS A 1 174 ? 15.443 58.887 150.011 1.00 110.37 174 LYS A CA 1
ATOM 1339 C C . LYS A 1 174 ? 14.430 58.358 151.017 1.00 111.71 174 LYS A C 1
ATOM 1340 O O . LYS A 1 174 ? 14.790 58.016 152.147 1.00 112.27 174 LYS A O 1
ATOM 1346 N N . GLN A 1 175 ? 13.159 58.260 150.623 1.00 113.74 175 GLN A N 1
ATOM 1347 C CA . GLN A 1 175 ? 12.144 57.871 151.595 1.00 115.30 175 GLN A CA 1
ATOM 1348 C C . GLN A 1 175 ? 12.222 56.385 151.919 1.00 108.52 175 GLN A C 1
ATOM 1349 O O . GLN A 1 175 ? 11.984 55.983 153.064 1.00 104.58 175 GLN A O 1
ATOM 1355 N N . VAL A 1 176 ? 12.537 55.548 150.928 1.00 103.14 176 VAL A N 1
ATOM 1356 C CA . VAL A 1 176 ? 12.697 54.129 151.225 1.00 98.50 176 VAL A CA 1
ATOM 1357 C C . VAL A 1 176 ? 13.983 53.897 152.006 1.00 96.00 176 VAL A C 1
ATOM 1358 O O . VAL A 1 176 ? 14.020 53.096 152.948 1.00 94.75 176 VAL A O 1
ATOM 1362 N N . TYR A 1 177 ? 15.050 54.611 151.648 1.00 95.95 177 TYR A N 1
ATOM 1363 C CA . TYR A 1 177 ? 16.310 54.470 152.372 1.00 95.14 177 TYR A CA 1
ATOM 1364 C C . TYR A 1 177 ? 16.143 54.822 153.854 1.00 95.62 177 TYR A C 1
ATOM 1365 O O . TYR A 1 177 ? 16.528 54.041 154.736 1.00 84.57 177 TYR A O 1
ATOM 1374 N N . GLU A 1 178 ? 15.560 55.994 154.147 1.00 97.39 178 GLU A N 1
ATOM 1375 C CA . GLU A 1 178 ? 15.323 56.385 155.538 1.00 99.60 178 GLU A CA 1
ATOM 1376 C C . GLU A 1 178 ? 14.428 55.382 156.251 1.00 96.77 178 GLU A C 1
ATOM 1377 O O . GLU A 1 178 ? 14.635 55.076 157.432 1.00 98.77 178 GLU A O 1
ATOM 1383 N N . GLN A 1 179 ? 13.413 54.880 155.553 1.00 86.70 179 GLN A N 1
ATOM 1384 C CA . GLN A 1 179 ? 12.555 53.847 156.114 1.00 101.15 179 GLN A CA 1
ATOM 1385 C C . GLN A 1 179 ? 13.370 52.644 156.574 1.00 100.53 179 GLN A C 1
ATOM 1386 O O . GLN A 1 179 ? 13.093 52.056 157.628 1.00 103.24 179 GLN A O 1
ATOM 1392 N N . ALA A 1 180 ? 14.386 52.263 155.800 1.00 100.28 180 ALA A N 1
ATOM 1393 C CA . ALA A 1 180 ? 15.226 51.140 156.197 1.00 95.08 180 ALA A CA 1
ATOM 1394 C C . ALA A 1 180 ? 16.149 51.520 157.346 1.00 88.79 180 ALA A C 1
ATOM 1395 O O . ALA A 1 180 ? 16.375 50.717 158.258 1.00 88.65 180 ALA A O 1
ATOM 1397 N N . MET A 1 181 ? 16.697 52.738 157.323 1.00 85.40 181 MET A N 1
ATOM 1398 C CA . MET A 1 181 ? 17.540 53.176 158.433 1.00 89.95 181 MET A CA 1
ATOM 1399 C C . MET A 1 181 ? 16.769 53.225 159.750 1.00 94.15 181 MET A C 1
ATOM 1400 O O . MET A 1 181 ? 17.352 52.994 160.816 1.00 92.11 181 MET A O 1
ATOM 1405 N N . ASP A 1 182 ? 15.463 53.511 159.701 1.00 98.13 182 ASP A N 1
ATOM 1406 C CA . ASP A 1 182 ? 14.674 53.560 160.927 1.00 103.10 182 ASP A CA 1
ATOM 1407 C C . ASP A 1 182 ? 14.533 52.190 161.575 1.00 104.01 182 ASP A C 1
ATOM 1408 O O . ASP A 1 182 ? 14.408 52.106 162.802 1.00 107.36 182 ASP A O 1
ATOM 1413 N N . LEU A 1 183 ? 14.530 51.113 160.779 1.00 99.94 183 LEU A N 1
ATOM 1414 C CA . LEU A 1 183 ? 14.496 49.773 161.363 1.00 99.91 183 LEU A CA 1
ATOM 1415 C C . LEU A 1 183 ? 15.762 49.482 162.156 1.00 101.06 183 LEU A C 1
ATOM 1416 O O . LEU A 1 183 ? 15.739 48.664 163.086 1.00 102.23 183 LEU A O 1
ATOM 1421 N N . LEU A 1 184 ? 16.873 50.131 161.793 1.00 93.44 184 LEU A N 1
ATOM 1422 C CA . LEU A 1 184 ? 18.134 49.940 162.498 1.00 95.60 184 LEU A CA 1
ATOM 1423 C C . LEU A 1 184 ? 18.244 50.819 163.734 1.00 99.23 184 LEU A C 1
ATOM 1424 O O . LEU A 1 184 ? 18.892 50.428 164.714 1.00 98.56 184 LEU A O 1
ATOM 1429 N N . ARG A 1 185 ? 17.624 51.997 163.713 1.00 101.74 185 ARG A N 1
ATOM 1430 C CA . ARG A 1 185 ? 17.888 53.008 164.729 1.00 98.99 185 ARG A CA 1
ATOM 1431 C C . ARG A 1 185 ? 17.004 52.457 165.851 1.00 99.08 185 ARG A C 1
ATOM 1432 O O . ARG A 1 185 ? 15.825 52.778 165.992 1.00 94.22 185 ARG A O 1
ATOM 1440 N N . THR A 1 186 ? 17.639 51.620 166.671 1.00 102.56 186 THR A N 1
ATOM 1441 C CA . THR A 1 186 ? 17.195 51.278 168.019 1.00 108.59 186 THR A CA 1
ATOM 1442 C C . THR A 1 186 ? 17.516 52.443 168.951 1.00 103.11 186 THR A C 1
ATOM 1443 O O . THR A 1 186 ? 18.323 53.315 168.612 1.00 102.29 186 THR A O 1
ATOM 1447 N N . GLU A 1 187 ? 16.899 52.460 170.135 1.00 99.23 187 GLU A N 1
ATOM 1448 C CA . GLU A 1 187 ? 17.251 53.464 171.134 1.00 100.83 187 GLU A CA 1
ATOM 1449 C C . GLU A 1 187 ? 18.745 53.432 171.470 1.00 104.44 187 GLU A C 1
ATOM 1450 O O . GLU A 1 187 ? 19.373 54.486 171.627 1.00 98.19 187 GLU A O 1
ATOM 1456 N N . GLN A 1 188 ? 19.334 52.235 171.599 1.00 111.33 188 GLN A N 1
ATOM 1457 C CA . GLN A 1 188 ? 20.760 52.161 171.915 1.00 110.96 188 GLN A CA 1
ATOM 1458 C C . GLN A 1 188 ? 21.604 52.678 170.756 1.00 94.78 188 GLN A C 1
ATOM 1459 O O . GLN A 1 188 ? 22.627 53.339 170.972 1.00 87.16 188 GLN A O 1
ATOM 1465 N N . VAL A 1 189 ? 21.187 52.391 169.520 1.00 81.06 189 VAL A N 1
ATOM 1466 C CA . VAL A 1 189 ? 21.908 52.892 168.357 1.00 78.88 189 VAL A CA 1
ATOM 1467 C C . VAL A 1 189 ? 21.929 54.415 168.357 1.00 81.36 189 VAL A C 1
ATOM 1468 O O . VAL A 1 189 ? 22.968 55.040 168.097 1.00 81.48 189 VAL A O 1
ATOM 1472 N N . LYS A 1 190 ? 20.786 55.038 168.668 1.00 81.16 190 LYS A N 1
ATOM 1473 C CA . LYS A 1 190 ? 20.701 56.491 168.641 1.00 79.17 190 LYS A CA 1
ATOM 1474 C C . LYS A 1 190 ? 21.563 57.123 169.731 1.00 83.31 190 LYS A C 1
ATOM 1475 O O . LYS A 1 190 ? 22.168 58.176 169.502 1.00 82.80 190 LYS A O 1
ATOM 1481 N N . GLN A 1 191 ? 21.650 56.490 170.914 1.00 85.32 191 GLN A N 1
ATOM 1482 C CA . GLN A 1 191 ? 22.528 57.014 171.961 1.00 85.63 191 GLN A CA 1
ATOM 1483 C C . GLN A 1 191 ? 24.002 56.835 171.602 1.00 82.71 191 GLN A C 1
ATOM 1484 O O . GLN A 1 191 ? 24.821 57.702 171.921 1.00 80.29 191 GLN A O 1
ATOM 1490 N N . ILE A 1 192 ? 24.357 55.740 170.925 1.00 81.61 192 ILE A N 1
ATOM 1491 C CA . ILE A 1 192 ? 25.721 55.592 170.447 1.00 68.75 192 ILE A CA 1
ATOM 1492 C C . ILE A 1 192 ? 26.029 56.640 169.393 1.00 71.92 192 ILE A C 1
ATOM 1493 O O . ILE A 1 192 ? 27.096 57.259 169.405 1.00 73.66 192 ILE A O 1
ATOM 1498 N N . GLU A 1 193 ? 25.093 56.868 168.477 1.00 79.25 193 GLU A N 1
ATOM 1499 C CA . GLU A 1 193 ? 25.287 57.861 167.429 1.00 76.67 193 GLU A CA 1
ATOM 1500 C C . GLU A 1 193 ? 25.396 59.270 168.012 1.00 76.15 193 GLU A C 1
ATOM 1501 O O . GLU A 1 193 ? 26.229 60.067 167.570 1.00 75.13 193 GLU A O 1
ATOM 1507 N N . LYS A 1 194 ? 24.576 59.592 169.018 1.00 67.65 194 LYS A N 1
ATOM 1508 C CA . LYS A 1 194 ? 24.641 60.912 169.635 1.00 70.56 194 LYS A CA 1
ATOM 1509 C C . LYS A 1 194 ? 25.954 61.106 170.390 1.00 75.26 194 LYS A C 1
ATOM 1510 O O . LYS A 1 194 ? 26.538 62.195 170.365 1.00 75.30 194 LYS A O 1
ATOM 1516 N N . THR A 1 195 ? 26.449 60.063 171.051 1.00 72.66 195 THR A N 1
ATOM 1517 C CA . THR A 1 195 ? 27.736 60.185 171.709 1.00 72.61 195 THR A CA 1
ATOM 1518 C C . THR A 1 195 ? 28.828 60.487 170.693 1.00 77.75 195 THR A C 1
ATOM 1519 O O . THR A 1 195 ? 29.612 61.421 170.875 1.00 77.20 195 THR A O 1
ATOM 1523 N N . ILE A 1 196 ? 28.868 59.728 169.595 1.00 77.37 196 ILE A N 1
ATOM 1524 C CA . ILE A 1 196 ? 29.860 59.974 168.549 1.00 73.44 196 ILE A CA 1
ATOM 1525 C C . ILE A 1 196 ? 29.748 61.406 168.024 1.00 74.61 196 ILE A C 1
ATOM 1526 O O . ILE A 1 196 ? 30.719 62.175 168.037 1.00 72.78 196 ILE A O 1
ATOM 1531 N N . ALA A 1 197 ? 28.556 61.787 167.564 1.00 73.19 197 ALA A N 1
ATOM 1532 C CA . ALA A 1 197 ? 28.393 63.064 166.878 1.00 69.91 197 ALA A CA 1
ATOM 1533 C C . ALA A 1 197 ? 28.645 64.241 167.810 1.00 79.99 197 ALA A C 1
ATOM 1534 O O . ALA A 1 197 ? 29.262 65.234 167.411 1.00 84.73 197 ALA A O 1
ATOM 1536 N N . GLU A 1 198 ? 28.153 64.165 169.044 1.00 81.46 198 GLU A N 1
ATOM 1537 C CA . GLU A 1 198 ? 28.379 65.267 169.968 1.00 81.05 198 GLU A CA 1
ATOM 1538 C C . GLU A 1 198 ? 29.856 65.388 170.305 1.00 72.59 198 GLU A C 1
ATOM 1539 O O . GLU A 1 198 ? 30.388 66.498 170.388 1.00 77.49 198 GLU A O 1
ATOM 1545 N N . THR A 1 199 ? 30.534 64.258 170.498 1.00 66.16 199 THR A N 1
ATOM 1546 C CA . THR A 1 199 ? 31.949 64.310 170.833 1.00 70.27 199 THR A CA 1
ATOM 1547 C C . THR A 1 199 ? 32.756 64.868 169.671 1.00 77.82 199 THR A C 1
ATOM 1548 O O . THR A 1 199 ? 33.550 65.802 169.845 1.00 73.21 199 THR A O 1
ATOM 1552 N N . ALA A 1 200 ? 32.546 64.321 168.468 1.00 72.44 200 ALA A N 1
ATOM 1553 C CA . ALA A 1 200 ? 33.212 64.860 167.289 1.00 74.60 200 ALA A CA 1
ATOM 1554 C C . ALA A 1 200 ? 32.987 66.365 167.146 1.00 77.21 200 ALA A C 1
ATOM 1555 O O . ALA A 1 200 ? 33.911 67.106 166.787 1.00 74.41 200 ALA A O 1
ATOM 1557 N N . LYS A 1 201 ? 31.767 66.838 167.416 1.00 79.31 201 LYS A N 1
ATOM 1558 C CA . LYS A 1 201 ? 31.499 68.262 167.237 1.00 84.90 201 LYS A CA 1
ATOM 1559 C C . LYS A 1 201 ? 32.247 69.087 168.268 1.00 83.91 201 LYS A C 1
ATOM 1560 O O . LYS A 1 201 ? 32.723 70.184 167.963 1.00 78.85 201 LYS A O 1
ATOM 1566 N N . GLN A 1 202 ? 32.368 68.571 169.491 1.00 80.18 202 GLN A N 1
ATOM 1567 C CA . GLN A 1 202 ? 33.162 69.251 170.503 1.00 79.55 202 GLN A CA 1
ATOM 1568 C C . GLN A 1 202 ? 34.641 69.286 170.110 1.00 78.60 202 GLN A C 1
ATOM 1569 O O . GLN A 1 202 ? 35.302 70.322 170.240 1.00 76.78 202 GLN A O 1
ATOM 1575 N N . MET A 1 203 ? 35.179 68.168 169.615 1.00 74.84 203 MET A N 1
ATOM 1576 C CA . MET A 1 203 ? 36.551 68.191 169.123 1.00 75.79 203 MET A CA 1
ATOM 1577 C C . MET A 1 203 ? 36.714 69.216 168.007 1.00 76.94 203 MET A C 1
ATOM 1578 O O . MET A 1 203 ? 37.756 69.866 167.905 1.00 73.45 203 MET A O 1
ATOM 1583 N N . LEU A 1 204 ? 35.709 69.349 167.138 1.00 78.57 204 LEU A N 1
ATOM 1584 C CA . LEU A 1 204 ? 35.802 70.290 166.027 1.00 77.46 204 LEU A CA 1
ATOM 1585 C C . LEU A 1 204 ? 35.634 71.714 166.500 1.00 77.33 204 LEU A C 1
ATOM 1586 O O . LEU A 1 204 ? 36.195 72.635 165.896 1.00 82.15 204 LEU A O 1
ATOM 1591 N N . GLY A 1 205 ? 34.887 71.902 167.584 1.00 78.42 205 GLY A N 1
ATOM 1592 C CA . GLY A 1 205 ? 34.671 73.234 168.107 1.00 75.62 205 GLY A CA 1
ATOM 1593 C C . GLY A 1 205 ? 35.951 73.909 168.555 1.00 79.03 205 GLY A C 1
ATOM 1594 O O . GLY A 1 205 ? 36.054 75.137 168.501 1.00 77.33 205 GLY A O 1
ATOM 1595 N N . PHE A 1 206 ? 36.939 73.121 169.010 1.00 77.97 206 PHE A N 1
ATOM 1596 C CA . PHE A 1 206 ? 38.221 73.688 169.423 1.00 79.70 206 PHE A CA 1
ATOM 1597 C C . PHE A 1 206 ? 38.937 74.393 168.276 1.00 81.89 206 PHE A C 1
ATOM 1598 O O . PHE A 1 206 ? 39.810 75.232 168.525 1.00 84.52 206 PHE A O 1
ATOM 1606 N N . LEU A 1 207 ? 38.598 74.067 167.027 1.00 82.00 207 LEU A N 1
ATOM 1607 C CA . LEU A 1 207 ? 39.170 74.766 165.883 1.00 80.73 207 LEU A CA 1
ATOM 1608 C C . LEU A 1 207 ? 38.665 76.199 165.745 1.00 87.39 207 LEU A C 1
ATOM 1609 O O . LEU A 1 207 ? 39.224 76.955 164.940 1.00 91.75 207 LEU A O 1
ATOM 1614 N N . GLY A 1 208 ? 37.646 76.596 166.514 1.00 89.21 208 GLY A N 1
ATOM 1615 C CA . GLY A 1 208 ? 37.137 77.953 166.494 1.00 98.37 208 GLY A CA 1
ATOM 1616 C C . GLY A 1 208 ? 36.188 78.264 165.362 1.00 108.63 208 GLY A C 1
ATOM 1617 O O . GLY A 1 208 ? 35.366 79.178 165.498 1.00 116.13 208 GLY A O 1
ATOM 1618 N N . LYS A 1 209 ? 36.270 77.524 164.252 1.00 148.60 209 LYS A N 1
ATOM 1619 C CA . LYS A 1 209 ? 35.395 77.675 163.095 1.00 150.18 209 LYS A CA 1
ATOM 1620 C C . LYS A 1 209 ? 33.935 77.438 163.466 1.00 158.24 209 LYS A C 1
ATOM 1621 O O . LYS A 1 209 ? 33.521 76.293 163.697 1.00 150.38 209 LYS A O 1
ATOM 1627 N N . ASP A 1 210 ? 33.149 78.515 163.513 1.00 176.06 210 ASP A N 1
ATOM 1628 C CA . ASP A 1 210 ? 31.731 78.455 163.844 1.00 186.03 210 ASP A CA 1
ATOM 1629 C C . ASP A 1 210 ? 30.963 79.384 162.910 1.00 189.90 210 ASP A C 1
ATOM 1630 O O . ASP A 1 210 ? 31.520 80.361 162.403 1.00 197.97 210 ASP A O 1
ATOM 1635 N N . ALA A 1 211 ? 29.677 79.091 162.690 1.00 182.26 211 ALA A N 1
ATOM 1636 C CA . ALA A 1 211 ? 28.912 78.058 163.396 1.00 171.81 211 ALA A CA 1
ATOM 1637 C C . ALA A 1 211 ? 29.498 76.649 163.305 1.00 170.37 211 ALA A C 1
ATOM 1638 O O . ALA A 1 211 ? 29.881 76.070 164.326 1.00 163.78 211 ALA A O 1
ATOM 1640 N N . MET A 1 212 ? 29.552 76.098 162.087 1.00 178.29 212 MET A N 1
ATOM 1641 C CA . MET A 1 212 ? 29.981 74.717 161.873 1.00 179.44 212 MET A CA 1
ATOM 1642 C C . MET A 1 212 ? 28.897 73.765 162.370 1.00 176.13 212 MET A C 1
ATOM 1643 O O . MET A 1 212 ? 28.943 72.556 162.111 1.00 171.65 212 MET A O 1
ATOM 1648 N N . LYS A 1 213 ? 27.904 74.321 163.075 1.00 176.64 213 LYS A N 1
ATOM 1649 C CA . LYS A 1 213 ? 26.736 73.652 163.636 1.00 169.45 213 LYS A CA 1
ATOM 1650 C C . LYS A 1 213 ? 25.750 73.224 162.574 1.00 166.28 213 LYS A C 1
ATOM 1651 O O . LYS A 1 213 ? 24.632 72.819 162.910 1.00 168.00 213 LYS A O 1
ATOM 1657 N N . SER A 1 214 ? 26.147 73.325 161.306 1.00 161.32 214 SER A N 1
ATOM 1658 C CA . SER A 1 214 ? 25.339 72.891 160.175 1.00 156.31 214 SER A CA 1
ATOM 1659 C C . SER A 1 214 ? 25.651 71.460 159.762 1.00 148.63 214 SER A C 1
ATOM 1660 O O . SER A 1 214 ? 25.106 70.975 158.762 1.00 146.40 214 SER A O 1
ATOM 1663 N N . MET A 1 215 ? 26.501 70.776 160.519 1.00 142.46 215 MET A N 1
ATOM 1664 C CA . MET A 1 215 ? 27.076 69.508 160.107 1.00 136.39 215 MET A CA 1
ATOM 1665 C C . MET A 1 215 ? 26.273 68.352 160.679 1.00 133.91 215 MET A C 1
ATOM 1666 O O . MET A 1 215 ? 26.007 68.308 161.884 1.00 137.46 215 MET A O 1
ATOM 1671 N N . GLU A 1 216 ? 25.902 67.416 159.819 1.00 128.22 216 GLU A N 1
ATOM 1672 C CA . GLU A 1 216 ? 25.180 66.229 160.236 1.00 126.00 216 GLU A CA 1
ATOM 1673 C C . GLU A 1 216 ? 26.157 65.072 160.273 1.00 112.27 216 GLU A C 1
ATOM 1674 O O . GLU A 1 216 ? 26.868 64.828 159.295 1.00 118.32 216 GLU A O 1
ATOM 1680 N N . ILE A 1 217 ? 26.208 64.383 161.406 1.00 94.13 217 ILE A N 1
ATOM 1681 C CA . ILE A 1 217 ? 27.044 63.202 161.579 1.00 82.56 217 ILE A CA 1
ATOM 1682 C C . ILE A 1 217 ? 26.145 62.102 162.113 1.00 87.02 217 ILE A C 1
ATOM 1683 O O . ILE A 1 217 ? 25.468 62.293 163.128 1.00 90.02 217 ILE A O 1
ATOM 1688 N N . GLY A 1 218 ? 26.118 60.967 161.421 1.00 85.47 218 GLY A N 1
ATOM 1689 C CA . GLY A 1 218 ? 25.263 59.874 161.838 1.00 80.36 218 GLY A CA 1
ATOM 1690 C C . GLY A 1 218 ? 25.641 58.598 161.120 1.00 78.61 218 GLY A C 1
ATOM 1691 O O . GLY A 1 218 ? 26.563 58.565 160.301 1.00 79.76 218 GLY A O 1
ATOM 1692 N N . PHE A 1 219 ? 24.907 57.542 161.452 1.00 82.33 219 PHE A N 1
ATOM 1693 C CA . PHE A 1 219 ? 25.048 56.244 160.815 1.00 85.46 219 PHE A CA 1
ATOM 1694 C C . PHE A 1 219 ? 24.303 56.205 159.476 1.00 90.77 219 PHE A C 1
ATOM 1695 O O . PHE A 1 219 ? 23.428 57.029 159.194 1.00 91.23 219 PHE A O 1
ATOM 1703 N N . GLY A 1 220 ? 24.653 55.222 158.659 1.00 93.34 220 GLY A N 1
ATOM 1704 C CA . GLY A 1 220 ? 24.004 55.009 157.381 1.00 94.16 220 GLY A CA 1
ATOM 1705 C C . GLY A 1 220 ? 24.881 54.158 156.487 1.00 93.19 220 GLY A C 1
ATOM 1706 O O . GLY A 1 220 ? 26.016 53.819 156.835 1.00 92.70 220 GLY A O 1
ATOM 1707 N N . PHE A 1 221 ? 24.330 53.807 155.313 1.00 89.19 221 PHE A N 1
ATOM 1708 C CA . PHE A 1 221 ? 25.144 53.122 154.312 1.00 93.14 221 PHE A CA 1
ATOM 1709 C C . PHE A 1 221 ? 25.036 53.749 152.929 1.00 98.23 221 PHE A C 1
ATOM 1710 O O . PHE A 1 221 ? 25.356 53.086 151.937 1.00 100.10 221 PHE A O 1
ATOM 1718 N N . ALA A 1 222 ? 24.628 55.011 152.835 1.00 96.05 222 ALA A N 1
ATOM 1719 C CA . ALA A 1 222 ? 24.673 55.662 151.534 1.00 92.41 222 ALA A CA 1
ATOM 1720 C C . ALA A 1 222 ? 24.363 57.134 151.713 1.00 96.37 222 ALA A C 1
ATOM 1721 O O . ALA A 1 222 ? 23.683 57.522 152.666 1.00 105.50 222 ALA A O 1
ATOM 1723 N N . ASP A 1 223 ? 24.871 57.947 150.787 1.00 94.64 223 ASP A N 1
ATOM 1724 C CA . ASP A 1 223 ? 24.360 59.304 150.642 1.00 94.79 223 ASP A CA 1
ATOM 1725 C C . ASP A 1 223 ? 23.070 59.182 149.839 1.00 94.34 223 ASP A C 1
ATOM 1726 O O . ASP A 1 223 ? 23.116 58.867 148.641 1.00 90.41 223 ASP A O 1
ATOM 1731 N N . PRO A 1 224 ? 21.904 59.391 150.455 1.00 93.49 224 PRO A N 1
ATOM 1732 C CA . PRO A 1 224 ? 20.645 59.232 149.704 1.00 96.19 224 PRO A CA 1
ATOM 1733 C C . PRO A 1 224 ? 20.529 60.176 148.523 1.00 105.18 224 PRO A C 1
ATOM 1734 O O . PRO A 1 224 ? 19.789 59.874 147.578 1.00 108.66 224 PRO A O 1
ATOM 1738 N N . ALA A 1 225 ? 21.256 61.295 148.534 1.00 110.63 225 ALA A N 1
ATOM 1739 C CA . ALA A 1 225 ? 21.264 62.195 147.384 1.00 119.10 225 ALA A CA 1
ATOM 1740 C C . ALA A 1 225 ? 21.998 61.578 146.197 1.00 122.19 225 ALA A C 1
ATOM 1741 O O . ALA A 1 225 ? 21.551 61.702 145.050 1.00 124.76 225 ALA A O 1
ATOM 1743 N N . ASN A 1 226 ? 23.124 60.909 146.456 1.00 120.75 226 ASN A N 1
ATOM 1744 C CA . ASN A 1 226 ? 23.968 60.311 145.421 1.00 120.67 226 ASN A CA 1
ATOM 1745 C C . ASN A 1 226 ? 24.203 58.846 145.771 1.00 110.34 226 ASN A C 1
ATOM 1746 O O . ASN A 1 226 ? 25.288 58.471 146.240 1.00 107.45 226 ASN A O 1
ATOM 1751 N N . PRO A 1 227 ? 23.208 57.983 145.538 1.00 101.44 227 PRO A N 1
ATOM 1752 C CA . PRO A 1 227 ? 23.311 56.594 146.025 1.00 93.67 227 PRO A CA 1
ATOM 1753 C C . PRO A 1 227 ? 24.326 55.750 145.267 1.00 91.08 227 PRO A C 1
ATOM 1754 O O . PRO A 1 227 ? 24.985 54.892 145.874 1.00 82.39 227 PRO A O 1
ATOM 1758 N N . PHE A 1 228 ? 24.477 55.975 143.959 1.00 90.55 228 PHE A N 1
ATOM 1759 C CA . PHE A 1 228 ? 25.458 55.252 143.163 1.00 87.36 228 PHE A CA 1
ATOM 1760 C C . PHE A 1 228 ? 26.905 55.496 143.614 1.00 87.18 228 PHE A C 1
ATOM 1761 O O . PHE A 1 228 ? 27.822 54.898 143.043 1.00 91.17 228 PHE A O 1
ATOM 1769 N N . ASN A 1 229 ? 27.144 56.336 144.619 1.00 87.48 229 ASN A N 1
ATOM 1770 C CA . ASN A 1 229 ? 28.481 56.513 145.178 1.00 88.11 229 ASN A CA 1
ATOM 1771 C C . ASN A 1 229 ? 28.787 55.561 146.323 1.00 81.32 229 ASN A C 1
ATOM 1772 O O . ASN A 1 229 ? 29.921 55.541 146.807 1.00 87.20 229 ASN A O 1
ATOM 1777 N N . SER A 1 230 ? 27.816 54.787 146.774 1.00 88.05 230 SER A N 1
ATOM 1778 C CA . SER A 1 230 ? 28.030 53.776 147.796 1.00 90.43 230 SER A CA 1
ATOM 1779 C C . SER A 1 230 ? 27.728 52.374 147.287 1.00 81.64 230 SER A C 1
ATOM 1780 O O . SER A 1 230 ? 27.847 51.407 148.052 1.00 84.01 230 SER A O 1
ATOM 1783 N N . LEU A 1 231 ? 27.327 52.233 146.029 1.00 76.60 231 LEU A N 1
ATOM 1784 C CA . LEU A 1 231 ? 27.056 50.914 145.484 1.00 81.29 231 LEU A CA 1
ATOM 1785 C C . LEU A 1 231 ? 28.356 50.119 145.376 1.00 86.2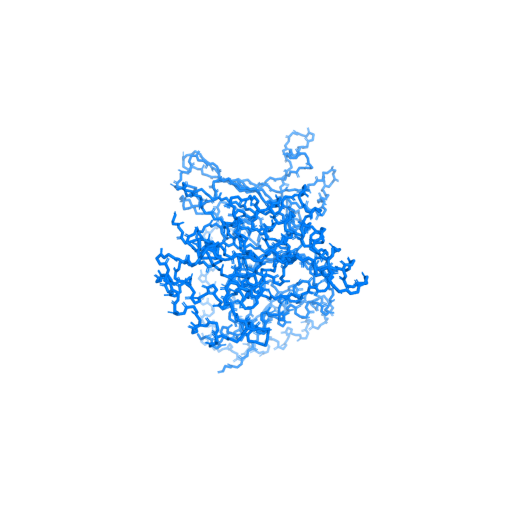3 231 LEU A C 1
ATOM 1786 O O . LEU A 1 231 ? 29.409 50.655 145.024 1.00 88.58 231 LEU A O 1
ATOM 1791 N N . ARG A 1 232 ? 28.281 48.836 145.702 1.00 84.36 232 ARG A N 1
ATOM 1792 C CA . ARG A 1 232 ? 29.419 47.946 145.580 1.00 87.83 232 ARG A CA 1
ATOM 1793 C C . ARG A 1 232 ? 28.954 46.650 144.934 1.00 81.92 232 ARG A C 1
ATOM 1794 O O . ARG A 1 232 ? 27.756 46.381 144.837 1.00 79.21 232 ARG A O 1
ATOM 1802 N N . LEU A 1 233 ? 29.909 45.861 144.452 1.00 78.07 233 LEU A N 1
ATOM 1803 C CA . LEU A 1 233 ? 29.622 44.479 144.101 1.00 79.92 233 LEU A CA 1
ATOM 1804 C C . LEU A 1 233 ? 29.752 43.621 145.355 1.00 81.30 233 LEU A C 1
ATOM 1805 O O . LEU A 1 233 ? 30.682 43.797 146.145 1.00 78.45 233 LEU A O 1
ATOM 1810 N N . GLN A 1 234 ? 28.811 42.706 145.558 1.00 82.02 234 GLN A N 1
ATOM 1811 C CA . GLN A 1 234 ? 28.895 41.841 146.726 1.00 88.28 234 GLN A CA 1
ATOM 1812 C C . GLN A 1 234 ? 28.494 40.423 146.341 1.00 94.75 234 GLN A C 1
ATOM 1813 O O . GLN A 1 234 ? 27.945 40.183 145.264 1.00 95.43 234 GLN A O 1
ATOM 1819 N N . TYR A 1 235 ? 28.803 39.480 147.233 1.00 97.74 235 TYR A N 1
ATOM 1820 C CA . TYR A 1 235 ? 28.499 38.069 147.036 1.00 96.87 235 TYR A CA 1
ATOM 1821 C C . TYR A 1 235 ? 28.398 37.406 148.406 1.00 107.23 235 TYR A C 1
ATOM 1822 O O . TYR A 1 235 ? 28.800 37.978 149.424 1.00 107.50 235 TYR A O 1
ATOM 1831 N N . ARG A 1 236 ? 27.885 36.172 148.413 1.00 120.77 236 ARG A N 1
ATOM 1832 C CA . ARG A 1 236 ? 27.496 35.514 149.663 1.00 127.36 236 ARG A CA 1
ATOM 1833 C C . ARG A 1 236 ? 28.698 35.006 150.466 1.00 129.69 236 ARG A C 1
ATOM 1834 O O . ARG A 1 236 ? 28.985 35.522 151.550 1.00 130.64 236 ARG A O 1
ATOM 1842 N N . GLU A 1 237 ? 29.381 34.009 149.921 1.00 131.95 237 GLU A N 1
ATOM 1843 C CA . GLU A 1 237 ? 30.562 33.476 150.641 1.00 137.34 237 GLU A CA 1
ATOM 1844 C C . GLU A 1 237 ? 30.454 31.949 150.734 1.00 140.49 237 GLU A C 1
ATOM 1845 O O . GLU A 1 237 ? 30.823 31.414 151.797 1.00 140.96 237 GLU A O 1
ATOM 1847 N N . ASP A 1 245 ? 41.115 34.784 152.825 1.00 134.33 245 ASP A N 1
ATOM 1848 C CA . ASP A 1 245 ? 40.391 33.805 152.025 1.00 143.47 245 ASP A CA 1
ATOM 1849 C C . ASP A 1 245 ? 40.906 33.810 150.603 1.00 140.10 245 ASP A C 1
ATOM 1850 O O . ASP A 1 245 ? 40.578 34.713 149.838 1.00 104.90 245 ASP A O 1
ATOM 1852 N N . GLU A 1 246 ? 41.713 32.808 150.239 1.00 107.86 246 GLU A N 1
ATOM 1853 C CA . GLU A 1 246 ? 42.191 32.740 148.863 1.00 115.04 246 GLU A CA 1
ATOM 1854 C C . GLU A 1 246 ? 41.034 32.606 147.882 1.00 112.13 246 GLU A C 1
ATOM 1855 O O . GLU A 1 246 ? 41.097 33.146 146.773 1.00 107.14 246 GLU A O 1
ATOM 1861 N N . LEU A 1 247 ? 39.971 31.897 148.270 1.00 116.00 247 LEU A N 1
ATOM 1862 C CA . LEU A 1 247 ? 38.779 31.830 147.431 1.00 110.07 247 LEU A CA 1
ATOM 1863 C C . LEU A 1 247 ? 38.161 33.212 147.267 1.00 96.96 247 LEU A C 1
ATOM 1864 O O . LEU A 1 247 ? 37.811 33.623 146.154 1.00 90.35 247 LEU A O 1
ATOM 1869 N N . GLY A 1 248 ? 38.031 33.949 148.373 1.00 92.98 248 GLY A N 1
ATOM 1870 C CA . GLY A 1 248 ? 37.516 35.304 148.291 1.00 87.93 248 GLY A CA 1
ATOM 1871 C C . GLY A 1 248 ? 38.362 36.195 147.401 1.00 83.84 248 GLY A C 1
ATOM 1872 O O . GLY A 1 248 ? 37.836 37.007 146.635 1.00 80.50 248 GLY A O 1
ATOM 1873 N N . LEU A 1 249 ? 39.685 36.052 147.482 1.00 84.59 249 LEU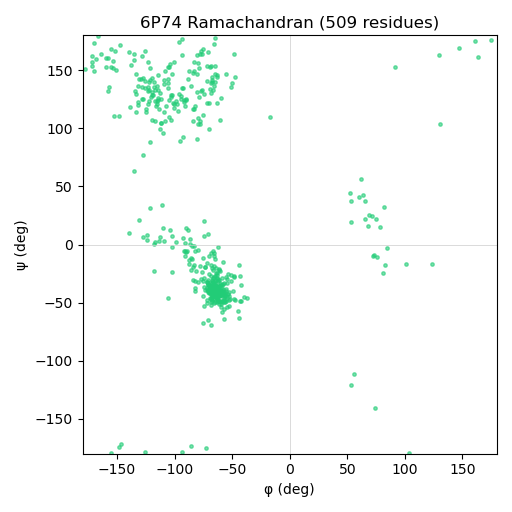 A N 1
ATOM 1874 C CA . LEU A 1 249 ? 40.553 36.888 146.659 1.00 82.40 249 LEU A CA 1
ATOM 1875 C C . LEU A 1 249 ? 40.351 36.597 145.178 1.00 83.01 249 LEU A C 1
ATOM 1876 O O . LEU A 1 249 ? 40.298 37.524 144.357 1.00 80.86 249 LEU A O 1
ATOM 1881 N N . GLY A 1 250 ? 40.247 35.310 144.817 1.00 74.11 250 GLY A N 1
ATOM 1882 C CA . GLY A 1 250 ? 39.980 34.956 143.433 1.00 67.09 250 GLY A CA 1
ATOM 1883 C C . GLY A 1 250 ? 38.650 35.496 142.939 1.00 71.39 250 GLY A C 1
ATOM 1884 O O . GLY A 1 250 ? 38.540 35.958 141.801 1.00 74.77 250 GLY A O 1
ATOM 1885 N N . ILE A 1 251 ? 37.623 35.447 143.789 1.00 68.45 251 ILE A N 1
ATOM 1886 C CA . ILE A 1 251 ? 36.321 35.984 143.412 1.00 68.41 251 ILE A CA 1
ATOM 1887 C C . ILE A 1 251 ? 36.427 37.477 143.136 1.00 73.79 251 ILE A C 1
ATOM 1888 O O . ILE A 1 251 ? 35.861 37.986 142.162 1.00 77.55 251 ILE A O 1
ATOM 1893 N N . GLN A 1 252 ? 37.154 38.204 143.985 1.00 71.53 252 GLN A N 1
ATOM 1894 C CA . GLN A 1 252 ? 37.268 39.644 143.792 1.00 76.04 252 GLN A CA 1
ATOM 1895 C C . GLN A 1 252 ? 38.061 39.981 142.544 1.00 72.08 252 GLN A C 1
ATO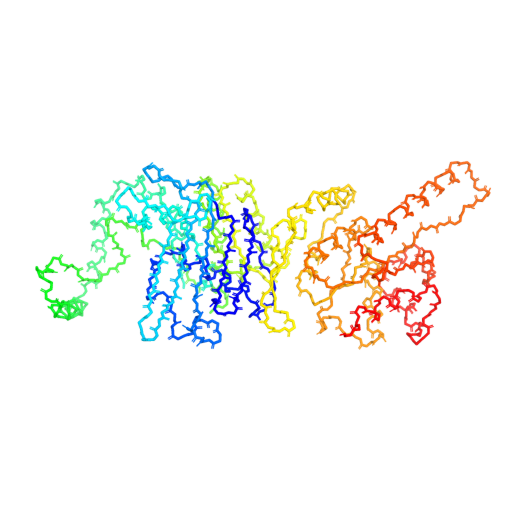M 1896 O O . GLN A 1 252 ? 37.781 40.998 141.894 1.00 69.02 252 GLN A O 1
ATOM 1902 N N . SER A 1 253 ? 39.057 39.154 142.202 1.00 63.56 253 SER A N 1
ATOM 1903 C CA . SER A 1 253 ? 39.776 39.325 140.942 1.00 67.81 253 SER A CA 1
ATOM 1904 C C . SER A 1 253 ? 38.865 39.061 139.756 1.00 69.26 253 SER A C 1
ATOM 1905 O O . SER A 1 253 ? 38.947 39.753 138.733 1.00 64.72 253 SER A O 1
ATOM 1908 N N . ALA A 1 254 ? 38.020 38.034 139.867 1.00 65.62 254 ALA A N 1
ATOM 1909 C CA . ALA A 1 254 ? 37.071 37.737 138.807 1.00 65.65 254 ALA A CA 1
ATOM 1910 C C . ALA A 1 254 ? 36.082 38.884 138.624 1.00 66.19 254 ALA A C 1
ATOM 1911 O O . ALA A 1 254 ? 35.721 39.226 137.494 1.00 66.23 254 ALA A O 1
ATOM 1913 N N . ILE A 1 255 ? 35.646 39.505 139.720 1.00 66.28 255 ILE A N 1
ATOM 1914 C CA . ILE A 1 255 ? 34.722 40.628 139.586 1.00 62.78 255 ILE A CA 1
ATOM 1915 C C . ILE A 1 255 ? 35.397 41.813 138.904 1.00 67.28 255 ILE A C 1
ATOM 1916 O O . ILE A 1 255 ? 34.754 42.571 138.164 1.00 69.76 255 ILE A O 1
ATOM 1921 N N . VAL A 1 256 ? 36.695 41.994 139.119 1.00 62.80 256 VAL A N 1
ATOM 1922 C CA . VAL A 1 256 ? 37.390 43.083 138.443 1.00 60.30 256 VAL A CA 1
ATOM 1923 C C . VAL A 1 256 ? 37.384 42.853 136.937 1.00 68.22 256 VAL A C 1
ATOM 1924 O O . VAL A 1 256 ? 37.125 43.776 136.156 1.00 72.76 256 VAL A O 1
ATOM 1928 N N . VAL A 1 257 ? 37.659 41.616 136.503 1.00 66.65 257 VAL A N 1
ATOM 1929 C CA . VAL A 1 257 ? 37.596 41.314 135.076 1.00 58.59 257 VAL A CA 1
ATOM 1930 C C . VAL A 1 257 ? 36.210 41.629 134.545 1.00 63.89 257 VAL A C 1
ATOM 1931 O O . VAL A 1 257 ? 36.059 42.234 133.475 1.00 67.08 257 VAL A O 1
ATOM 1935 N N . GLY A 1 258 ? 35.173 41.263 135.305 1.00 65.13 258 GLY A N 1
ATOM 1936 C CA . GLY A 1 258 ? 33.817 41.558 134.876 1.00 62.92 258 GLY A CA 1
ATOM 1937 C C . GLY A 1 258 ? 33.566 43.050 134.744 1.00 69.23 258 GLY A C 1
ATOM 1938 O O . GLY A 1 258 ? 32.846 43.491 133.840 1.00 65.48 258 GLY A O 1
ATOM 1939 N N . ILE A 1 259 ? 34.154 43.854 135.642 1.00 67.57 259 ILE A N 1
ATOM 1940 C CA . ILE A 1 259 ? 33.984 45.303 135.533 1.00 67.03 259 ILE A CA 1
ATOM 1941 C C . ILE A 1 259 ? 34.598 45.801 134.234 1.00 63.95 259 ILE A C 1
ATOM 1942 O O . ILE A 1 259 ? 33.985 46.580 133.496 1.00 66.18 259 ILE A O 1
ATOM 1947 N N . PHE A 1 260 ? 35.801 45.329 133.912 1.00 62.02 260 PHE A N 1
ATOM 1948 C CA . PHE A 1 260 ? 36.438 45.770 132.677 1.00 67.87 260 PHE A CA 1
ATOM 1949 C C . PHE A 1 260 ? 35.694 45.286 131.446 1.00 70.55 260 PHE A C 1
ATOM 1950 O O . PHE A 1 260 ? 35.669 45.980 130.424 1.00 79.34 260 PHE A O 1
ATOM 1958 N N . GLU A 1 261 ? 35.086 44.106 131.520 1.00 70.60 261 GLU A N 1
ATOM 1959 C CA . GLU A 1 261 ? 34.250 43.651 130.421 1.00 70.86 261 GLU A CA 1
ATOM 1960 C C . GLU A 1 261 ? 33.013 44.528 130.266 1.00 76.64 261 GLU A C 1
ATOM 1961 O O . GLU A 1 261 ? 32.557 44.750 129.137 1.00 82.85 261 GLU A O 1
ATOM 1967 N N . ALA A 1 262 ? 32.461 45.056 131.367 1.00 66.59 262 ALA A N 1
ATOM 1968 C CA . ALA A 1 262 ? 31.342 45.981 131.207 1.00 70.10 262 ALA A CA 1
ATOM 1969 C C . ALA A 1 262 ? 31.801 47.287 130.549 1.00 73.81 262 ALA A C 1
ATOM 1970 O O . ALA A 1 262 ? 31.114 47.817 129.669 1.00 80.74 262 ALA A O 1
ATOM 1972 N N . PHE A 1 263 ? 32.973 47.805 130.939 1.00 72.67 263 PHE A N 1
ATOM 1973 C CA . PHE A 1 263 ? 33.527 48.989 130.278 1.00 74.80 263 PHE A CA 1
ATOM 1974 C C . PHE A 1 263 ? 33.598 48.804 128.772 1.00 79.88 263 PHE A C 1
ATOM 1975 O O . PHE A 1 263 ? 33.213 49.690 128.005 1.00 82.39 263 PHE A O 1
ATOM 1983 N N . ARG A 1 264 ? 34.123 47.662 128.327 1.00 90.95 264 ARG A N 1
ATOM 1984 C CA . ARG A 1 264 ? 34.332 47.467 126.898 1.00 92.89 264 ARG A CA 1
ATOM 1985 C C . ARG A 1 264 ? 33.012 47.456 126.151 1.00 92.46 264 ARG A C 1
ATOM 1986 O O . ARG A 1 264 ? 32.918 47.981 125.034 1.00 96.46 264 ARG A O 1
ATOM 1994 N N . GLN A 1 265 ? 31.982 46.850 126.752 1.00 88.61 265 GLN A N 1
ATOM 1995 C CA . GLN A 1 265 ? 30.655 46.865 126.151 1.00 92.53 265 GLN A CA 1
ATOM 1996 C C . GLN A 1 265 ? 30.016 48.243 126.213 1.00 98.04 265 GLN A C 1
ATOM 1997 O O . GLN A 1 265 ? 29.268 48.606 125.301 1.00 105.82 265 GLN A O 1
ATOM 2003 N N . LEU A 1 266 ? 30.268 49.013 127.278 1.00 98.34 266 LEU A N 1
ATOM 2004 C CA . LEU A 1 266 ? 29.682 50.349 127.375 1.00 103.68 266 LEU A CA 1
ATOM 2005 C C . LEU A 1 266 ? 30.361 51.332 126.436 1.00 101.84 266 LEU A C 1
ATOM 2006 O O . LEU A 1 266 ? 29.778 52.374 126.117 1.00 101.67 266 LEU A O 1
ATOM 2011 N N . GLY A 1 267 ? 31.574 51.017 125.983 1.00 97.17 267 GLY A N 1
ATOM 2012 C CA . GLY A 1 267 ? 32.229 51.773 124.943 1.00 101.21 267 GLY A CA 1
ATOM 2013 C C . GLY A 1 267 ? 32.752 53.128 125.343 1.00 107.49 267 GLY A C 1
ATOM 2014 O O . GLY A 1 267 ? 33.472 53.745 124.552 1.00 111.74 267 GLY A O 1
ATOM 2015 N N . GLU A 1 268 ? 32.429 53.618 126.533 1.00 111.23 268 GLU A N 1
ATOM 2016 C CA . GLU A 1 268 ? 32.914 54.927 126.934 1.00 112.13 268 GLU A CA 1
ATOM 2017 C C . GLU A 1 268 ? 34.422 54.893 127.155 1.00 110.10 268 GLU A C 1
ATOM 2018 O O . GLU A 1 268 ? 34.966 53.936 127.709 1.00 107.58 268 GLU A O 1
ATOM 2024 N N . LYS A 1 269 ? 35.098 55.941 126.695 1.00 108.93 269 LYS A N 1
ATOM 2025 C CA . LYS A 1 269 ? 36.506 56.125 127.006 1.00 97.95 269 LYS A CA 1
ATOM 2026 C C . LYS A 1 269 ? 36.677 56.355 128.504 1.00 94.46 269 LYS A C 1
ATOM 2027 O O . LYS A 1 269 ? 35.881 57.057 129.132 1.00 100.49 269 LYS A O 1
ATOM 2033 N N . ILE A 1 270 ? 37.719 55.757 129.087 1.00 89.92 270 ILE A N 1
ATOM 2034 C CA . ILE A 1 270 ? 37.903 55.849 130.531 1.00 85.08 270 ILE A CA 1
ATOM 2035 C C . ILE A 1 270 ? 39.298 56.329 130.906 1.00 79.88 270 ILE A C 1
ATOM 2036 O O . ILE A 1 270 ? 39.651 56.361 132.088 1.00 83.83 270 ILE A O 1
ATOM 2041 N N . GLY A 1 271 ? 40.100 56.724 129.921 1.00 77.80 271 GLY A N 1
ATOM 2042 C CA . GLY A 1 271 ? 41.390 57.312 130.234 1.00 75.00 271 GLY A CA 1
ATOM 2043 C C . GLY A 1 271 ? 42.426 56.304 130.701 1.00 78.36 271 GLY A C 1
ATOM 2044 O O . GLY A 1 271 ? 42.487 55.185 130.181 1.00 75.44 271 GLY A O 1
ATOM 2045 N N . THR A 1 272 ? 43.227 56.684 131.690 1.00 72.93 272 THR A N 1
ATOM 2046 C CA . THR A 1 272 ? 44.419 55.945 132.055 1.00 71.58 272 THR A CA 1
ATOM 2047 C C . THR A 1 272 ? 44.189 55.136 133.318 1.00 70.79 272 THR A C 1
ATOM 2048 O O . THR A 1 272 ? 43.768 55.677 134.346 1.00 74.49 272 THR A O 1
ATOM 2052 N N . VAL A 1 273 ? 44.520 53.852 133.239 1.00 68.80 273 VAL A N 1
ATOM 2053 C CA . VAL A 1 273 ? 44.376 52.895 134.329 1.00 71.75 273 VAL A CA 1
ATOM 2054 C C . VAL A 1 273 ? 45.745 52.300 134.610 1.00 63.05 273 VAL A C 1
ATOM 2055 O O . VAL A 1 273 ? 46.450 51.887 133.688 1.00 70.18 273 VAL A O 1
ATOM 2059 N N . ILE A 1 274 ? 46.113 52.252 135.873 1.00 66.27 274 ILE A N 1
ATOM 2060 C CA . ILE A 1 274 ? 47.351 51.640 136.311 1.00 67.17 274 ILE A CA 1
ATOM 2061 C C . ILE A 1 274 ? 46.980 50.413 137.121 1.00 71.65 274 ILE A C 1
ATOM 2062 O O . ILE A 1 274 ? 46.112 50.490 138.000 1.00 71.12 274 ILE A O 1
ATOM 2067 N N . ILE A 1 275 ? 47.595 49.274 136.809 1.00 69.56 275 ILE A N 1
ATOM 2068 C CA . ILE A 1 275 ? 47.279 48.041 137.521 1.00 59.24 275 ILE A CA 1
ATOM 2069 C C . ILE A 1 275 ? 48.557 47.423 138.041 1.00 62.14 275 ILE A C 1
ATOM 2070 O O . ILE A 1 275 ? 49.525 47.229 137.294 1.00 67.26 275 ILE A O 1
ATOM 2075 N N . GLU A 1 276 ? 48.574 47.176 139.337 1.00 68.48 276 GLU A N 1
ATOM 2076 C CA . GLU A 1 276 ? 49.622 46.413 139.992 1.00 72.80 276 GLU A CA 1
ATOM 2077 C C . GLU A 1 276 ? 49.273 44.932 139.837 1.00 76.14 276 GLU A C 1
ATOM 2078 O O . GLU A 1 276 ? 48.322 44.456 140.464 1.00 71.61 276 GLU A O 1
ATOM 2084 N N . GLU A 1 277 ? 50.001 44.211 138.950 1.00 68.88 277 GLU A N 1
ATOM 2085 C CA . GLU A 1 277 ? 49.855 42.766 138.757 1.00 66.64 277 GLU A CA 1
ATOM 2086 C C . GLU A 1 277 ? 48.508 42.243 138.272 1.00 65.95 277 GLU A C 1
ATOM 2087 O O . GLU A 1 277 ? 47.907 41.371 138.909 1.00 63.31 277 GLU A O 1
ATOM 2093 N N . PRO A 1 278 ? 48.012 42.728 137.137 1.00 60.10 278 PRO A N 1
ATOM 2094 C CA . PRO A 1 278 ? 46.692 42.291 136.676 1.00 54.57 278 PRO A CA 1
ATOM 2095 C C . PRO A 1 278 ? 46.393 40.815 136.764 1.00 62.52 278 PRO A C 1
ATOM 2096 O O . PRO A 1 278 ? 45.216 40.430 136.731 1.00 59.06 278 PRO A O 1
ATOM 2100 N N . GLU A 1 279 ? 47.421 39.983 136.893 1.00 65.16 279 GLU A N 1
ATOM 2101 C CA . GLU A 1 279 ? 47.204 38.551 136.896 1.00 67.42 279 GLU A CA 1
ATOM 2102 C C . GLU A 1 279 ? 46.676 38.048 138.218 1.00 68.79 279 GLU A C 1
ATOM 2103 O O . GLU A 1 279 ? 46.132 36.941 138.254 1.00 76.23 279 GLU A O 1
ATOM 2109 N N . MET A 1 280 ? 46.816 38.809 139.300 1.00 68.37 280 MET A N 1
ATOM 2110 C CA . MET A 1 280 ? 46.835 38.144 140.593 1.00 78.81 280 MET A CA 1
ATOM 2111 C C . MET A 1 280 ? 45.485 37.526 140.916 1.00 78.44 280 MET A C 1
ATOM 2112 O O . MET A 1 280 ? 44.430 38.145 140.728 1.00 78.60 280 MET A O 1
ATOM 2117 N N . TYR A 1 281 ? 45.545 36.272 141.358 1.00 83.40 281 TYR A N 1
ATOM 2118 C CA . TYR A 1 281 ? 44.418 35.444 141.765 1.00 77.17 281 TYR A CA 1
ATOM 2119 C C . TYR A 1 281 ? 43.485 35.117 140.615 1.00 71.22 281 TYR A C 1
ATOM 2120 O O . TYR A 1 281 ? 42.328 34.779 140.844 1.00 75.97 281 TYR A O 1
ATOM 2129 N N . LEU A 1 282 ? 43.963 35.188 139.376 1.00 68.01 282 LEU A N 1
ATOM 2130 C CA . LEU A 1 282 ? 43.208 34.712 138.221 1.00 66.70 282 LEU A CA 1
ATOM 2131 C C . LEU A 1 282 ? 43.795 33.403 137.727 1.00 67.98 282 LEU A C 1
ATOM 2132 O O . LEU A 1 282 ? 45.018 33.246 137.676 1.00 71.80 282 LEU A O 1
ATOM 2137 N N . HIS A 1 283 ? 42.921 32.474 137.354 1.00 67.16 283 HIS A N 1
ATOM 2138 C CA . HIS A 1 283 ? 43.374 31.309 136.621 1.00 63.74 283 HIS A CA 1
ATOM 2139 C C . HIS A 1 283 ? 44.115 31.770 135.369 1.00 67.37 283 HIS A C 1
ATOM 2140 O O . HIS A 1 283 ? 43.775 32.809 134.795 1.00 71.78 283 HIS A O 1
ATOM 2147 N N . PRO A 1 284 ? 45.137 31.022 134.927 1.00 66.22 284 PRO A N 1
ATOM 2148 C CA . PRO A 1 284 ? 45.807 31.372 133.661 1.00 69.98 284 PRO A CA 1
ATOM 2149 C C . PRO A 1 284 ? 44.852 31.617 132.491 1.00 76.39 284 PRO A C 1
ATOM 2150 O O . PRO A 1 284 ? 45.099 32.511 131.671 1.00 80.60 284 PRO A O 1
ATOM 2154 N N . GLN A 1 285 ? 43.794 30.813 132.370 1.00 75.79 285 GLN A N 1
ATOM 2155 C CA . GLN A 1 285 ? 42.802 31.017 131.317 1.00 82.88 285 GLN A CA 1
ATOM 2156 C C . GLN A 1 285 ? 42.091 32.353 131.489 1.00 72.64 285 GLN A C 1
ATOM 2157 O O . GLN A 1 285 ? 41.778 33.032 130.507 1.00 71.39 285 GLN A O 1
ATOM 2163 N N . ALA A 1 286 ? 41.825 32.742 132.736 1.00 67.31 286 ALA A N 1
ATOM 2164 C CA . ALA A 1 286 ? 41.226 34.045 132.993 1.00 68.33 286 ALA A CA 1
ATOM 2165 C C . ALA A 1 286 ? 42.219 35.161 132.749 1.00 67.85 286 ALA A C 1
ATOM 2166 O O . ALA A 1 286 ? 41.822 36.265 132.359 1.00 71.91 286 ALA A O 1
ATOM 2168 N N . GLN A 1 287 ? 43.502 34.902 132.997 1.00 64.96 287 GLN A N 1
ATOM 2169 C CA . GLN A 1 287 ? 44.518 35.890 132.683 1.00 66.85 287 GLN A CA 1
ATOM 2170 C C . GLN A 1 287 ? 44.577 36.124 131.191 1.00 68.73 287 GLN A C 1
ATOM 2171 O O . GLN A 1 287 ? 44.738 37.262 130.734 1.00 68.90 287 GLN A O 1
ATOM 2177 N N . ARG A 1 288 ? 44.403 35.061 130.416 1.00 66.54 288 ARG A N 1
ATOM 2178 C CA . ARG A 1 288 ? 44.371 35.220 128.973 1.00 70.77 288 ARG A CA 1
ATOM 2179 C C . ARG A 1 288 ? 43.161 36.026 128.550 1.00 68.79 288 ARG A C 1
ATOM 2180 O O . ARG A 1 288 ? 43.258 36.898 127.682 1.00 73.59 288 ARG A O 1
ATOM 2188 N N . TYR A 1 289 ? 42.013 35.760 129.163 1.00 69.10 289 TYR A N 1
ATOM 2189 C CA . TYR A 1 289 ? 40.816 36.522 128.834 1.00 66.01 289 TYR A CA 1
ATOM 2190 C C . TYR A 1 289 ? 40.993 38.003 129.197 1.00 65.04 289 TYR A C 1
ATOM 2191 O O . TYR A 1 289 ? 40.714 38.891 128.391 1.00 68.04 289 TYR A O 1
ATOM 2200 N N . PHE A 1 290 ? 41.520 38.284 130.390 1.00 63.05 290 PHE A N 1
ATOM 2201 C CA . PHE A 1 290 ? 41.722 39.663 130.827 1.00 60.28 290 PHE A CA 1
ATOM 2202 C C . PHE A 1 290 ? 42.705 40.403 129.910 1.00 68.22 290 PHE A C 1
ATOM 2203 O O . PHE A 1 290 ? 42.434 41.526 129.458 1.00 67.34 290 PHE A O 1
ATOM 2211 N N . TYR A 1 291 ? 43.854 39.786 129.621 1.00 69.15 291 TYR A N 1
ATOM 2212 C CA . TYR A 1 291 ? 44.840 40.416 128.748 1.00 70.45 291 TYR A CA 1
ATOM 2213 C C . TYR A 1 291 ? 44.245 40.752 127.383 1.00 70.34 291 TYR A C 1
ATOM 2214 O O . TYR A 1 291 ? 44.429 41.861 126.870 1.00 70.36 291 TYR A O 1
ATOM 2223 N N . ARG A 1 292 ? 43.546 39.799 126.767 1.00 69.76 292 ARG A N 1
ATOM 2224 C CA . ARG A 1 292 ? 42.912 40.074 125.479 1.00 67.96 292 ARG A CA 1
ATOM 2225 C C . ARG A 1 292 ? 41.948 41.248 125.582 1.00 71.21 292 ARG A C 1
ATOM 2226 O O . ARG A 1 292 ? 41.846 42.072 124.664 1.00 72.46 292 ARG A O 1
ATOM 2234 N N . LEU A 1 293 ? 41.234 41.338 126.703 1.00 71.33 293 LEU A N 1
ATOM 2235 C CA . LEU A 1 293 ? 40.292 42.425 126.916 1.00 74.75 293 LEU A CA 1
ATOM 2236 C C . LEU A 1 293 ? 41.015 43.757 127.055 1.00 71.13 293 LEU A C 1
ATOM 2237 O O . LEU A 1 293 ? 40.594 44.761 126.467 1.00 71.48 293 LEU A O 1
ATOM 2242 N N . LEU A 1 294 ? 42.102 43.784 127.827 1.00 68.15 294 LEU A N 1
ATOM 2243 C CA . LEU A 1 294 ? 42.851 45.018 127.992 1.00 69.91 294 LEU A CA 1
ATOM 2244 C C . LEU A 1 294 ? 43.466 45.459 126.671 1.00 73.44 294 LEU A C 1
ATOM 2245 O O . LEU A 1 294 ? 43.451 46.654 126.344 1.00 74.79 294 LEU A O 1
ATOM 2250 N N . CYS A 1 295 ? 43.956 44.504 125.872 1.00 67.10 295 CYS A N 1
ATOM 2251 C CA . CYS A 1 295 ? 44.549 44.856 124.587 1.00 68.13 295 CYS A CA 1
ATOM 2252 C C . CYS A 1 295 ? 43.511 45.401 123.615 1.00 71.99 295 CYS A C 1
ATOM 2253 O O . CYS A 1 295 ? 43.806 46.320 122.843 1.00 77.02 295 CYS A O 1
ATOM 2256 N N . GLU A 1 296 ? 42.302 44.831 123.592 1.00 75.18 296 GLU A N 1
ATOM 2257 C CA . GLU A 1 296 ? 41.299 45.385 122.689 1.00 78.62 296 GLU A CA 1
ATOM 2258 C C . GLU A 1 296 ? 40.970 46.829 123.068 1.00 80.49 296 GLU A C 1
ATOM 2259 O O . GLU A 1 296 ? 40.870 47.701 122.197 1.00 82.95 296 GLU A O 1
ATOM 2265 N N . MET A 1 297 ? 40.851 47.116 124.367 1.00 77.84 297 MET A N 1
ATOM 2266 C CA . MET A 1 297 ? 40.488 48.468 124.785 1.00 79.10 297 MET A CA 1
ATOM 2267 C C . MET A 1 297 ? 41.614 49.458 124.517 1.00 76.93 297 MET A C 1
ATOM 2268 O O . MET A 1 297 ? 41.361 50.610 124.137 1.00 74.32 297 MET A O 1
ATOM 2273 N N . ALA A 1 298 ? 42.862 49.036 124.724 1.00 74.76 298 ALA A N 1
ATOM 2274 C CA . ALA A 1 298 ? 43.987 49.907 124.412 1.00 77.06 298 ALA A CA 1
ATOM 2275 C C . ALA A 1 298 ? 44.093 50.160 122.911 1.00 78.58 298 ALA A C 1
ATOM 2276 O O . ALA A 1 298 ? 44.305 51.300 122.483 1.00 82.70 298 ALA A O 1
ATOM 2278 N N . ASP A 1 299 ? 43.944 49.112 122.098 1.00 74.89 299 ASP A N 1
ATOM 2279 C CA . ASP A 1 299 ? 44.106 49.264 120.653 1.00 84.02 299 ASP A CA 1
ATOM 2280 C C . ASP A 1 299 ? 42.978 50.093 120.047 1.00 94.90 299 ASP A C 1
ATOM 2281 O O . ASP A 1 299 ? 43.212 50.926 119.162 1.00 99.63 299 ASP A O 1
ATOM 2286 N N . LYS A 1 300 ? 41.747 49.861 120.500 1.00 94.93 300 LYS A N 1
ATOM 2287 C CA . LYS A 1 300 ? 40.564 50.631 120.151 1.00 96.46 300 LYS A CA 1
ATOM 2288 C C . LYS A 1 300 ? 40.614 52.055 120.692 1.00 96.86 300 LYS A C 1
ATOM 2289 O O . LYS A 1 300 ? 39.713 52.840 120.398 1.00 100.03 300 LYS A O 1
ATOM 2295 N N . ASP A 1 301 ? 41.626 52.401 121.488 1.00 104.29 301 ASP A N 1
ATOM 2296 C CA . ASP A 1 301 ? 41.817 53.764 121.988 1.00 108.79 301 ASP A CA 1
ATOM 2297 C C . ASP A 1 301 ? 40.782 54.156 123.039 1.00 101.04 301 ASP A C 1
ATOM 2298 O O . ASP A 1 301 ? 40.511 55.342 123.253 1.00 103.43 301 ASP A O 1
ATOM 2303 N N . GLN A 1 302 ? 40.215 53.163 123.709 1.00 89.20 302 GLN A N 1
ATOM 2304 C CA . GLN A 1 302 ? 39.213 53.375 124.737 1.00 83.22 302 GLN A CA 1
ATOM 2305 C C . GLN A 1 302 ? 39.814 53.604 126.114 1.00 79.40 302 GLN A C 1
ATOM 2306 O O . GLN A 1 302 ? 39.100 54.025 127.029 1.00 79.08 302 GLN A O 1
ATOM 2312 N N . CYS A 1 303 ? 41.097 53.321 126.290 1.00 81.46 303 CYS A N 1
ATOM 2313 C CA . CYS A 1 303 ? 41.782 53.620 127.537 1.00 81.64 303 CYS A CA 1
ATOM 2314 C C . CYS A 1 303 ? 43.270 53.400 127.316 1.00 75.88 303 CYS A C 1
ATOM 2315 O O . CYS A 1 303 ? 43.702 52.919 126.265 1.00 79.91 303 CYS A O 1
ATOM 2318 N N . GLN A 1 304 ? 44.047 53.761 128.325 1.00 72.37 304 GLN A N 1
ATOM 2319 C CA . GLN A 1 304 ? 45.460 53.445 128.384 1.00 75.24 304 GLN A CA 1
ATOM 2320 C C . GLN A 1 304 ? 45.687 52.598 129.628 1.00 72.28 304 GLN A C 1
ATOM 2321 O O . GLN A 1 304 ? 45.201 52.951 130.707 1.00 74.89 304 GLN A O 1
ATOM 2327 N N . ILE A 1 305 ? 46.395 51.475 129.479 1.00 69.25 305 ILE A N 1
ATOM 2328 C CA . ILE A 1 305 ? 46.660 50.558 130.593 1.00 64.11 305 ILE A CA 1
ATOM 2329 C C . ILE A 1 305 ? 48.155 50.536 130.864 1.00 64.46 305 ILE A C 1
ATOM 2330 O O . ILE A 1 305 ? 48.955 50.217 129.973 1.00 65.20 305 ILE A O 1
ATOM 2335 N N . ILE A 1 306 ? 48.531 50.844 132.096 1.00 62.24 306 ILE A N 1
ATOM 2336 C CA . ILE A 1 306 ? 49.910 50.778 132.541 1.00 63.33 306 ILE A CA 1
ATOM 2337 C C . ILE A 1 306 ? 49.946 49.802 133.702 1.00 70.11 306 ILE A C 1
ATOM 2338 O O . ILE A 1 306 ? 49.190 49.963 134.664 1.00 70.50 306 ILE A O 1
ATOM 2343 N N . TYR A 1 307 ? 50.819 48.796 133.626 1.00 63.50 307 TYR A N 1
ATOM 2344 C CA . TYR A 1 307 ? 50.822 47.817 134.701 1.00 62.89 307 TYR A CA 1
ATOM 2345 C C . TYR A 1 307 ? 52.198 47.200 134.907 1.00 60.68 307 TYR A C 1
ATOM 2346 O O . TYR A 1 307 ? 53.015 47.115 133.984 1.00 67.06 307 TYR A O 1
ATOM 2355 N N . SER A 1 308 ? 52.453 46.814 136.154 1.00 65.55 308 SER A N 1
ATOM 2356 C CA . SER A 1 308 ? 53.495 45.861 136.495 1.00 65.16 308 SER A CA 1
ATOM 2357 C C . SER A 1 308 ? 52.912 44.450 136.400 1.00 62.18 308 SER A C 1
ATOM 2358 O O . SER A 1 308 ? 51.711 44.243 136.588 1.00 64.84 308 SER A O 1
ATOM 2361 N N . THR A 1 309 ? 53.766 43.484 136.057 1.00 69.14 309 THR A N 1
ATOM 2362 C CA . THR A 1 309 ? 53.323 42.102 135.926 1.00 66.48 309 THR A CA 1
ATOM 2363 C C . THR A 1 309 ? 54.478 41.144 136.170 1.00 70.77 309 THR A C 1
ATOM 2364 O O . THR A 1 309 ? 55.648 41.469 135.935 1.00 68.03 309 THR A O 1
ATOM 2368 N N . HIS A 1 310 ? 54.124 39.951 136.648 1.00 74.61 310 HIS A N 1
ATOM 2369 C CA . HIS A 1 310 ? 55.030 38.815 136.744 1.00 82.55 310 HIS A CA 1
ATOM 2370 C C . HIS A 1 310 ? 54.630 37.690 135.811 1.00 80.61 310 HIS A C 1
ATOM 2371 O O . HIS A 1 310 ? 55.253 36.622 135.840 1.00 84.37 310 HIS A O 1
ATOM 2378 N N . SER A 1 311 ? 53.599 37.891 135.016 1.00 74.10 311 SER A N 1
ATOM 2379 C CA . SER A 1 311 ? 52.980 36.832 134.242 1.00 76.34 311 SER A CA 1
ATOM 2380 C C . SER A 1 311 ? 53.425 36.911 132.801 1.00 76.59 311 SER A C 1
ATOM 2381 O O . SER A 1 311 ? 53.335 37.984 132.195 1.00 77.59 311 SER A O 1
ATOM 2384 N N . PRO A 1 312 ? 53.906 35.818 132.207 1.00 68.48 312 PRO A N 1
ATOM 2385 C CA . PRO A 1 312 ? 54.171 35.838 130.762 1.00 69.92 312 PRO A CA 1
ATOM 2386 C C . PRO A 1 312 ? 52.906 35.983 129.915 1.00 65.64 312 PRO A C 1
ATOM 2387 O O . PRO A 1 312 ? 53.004 36.124 128.690 1.00 74.33 312 PRO A O 1
ATOM 2391 N N . ILE A 1 313 ? 51.724 35.920 130.508 1.00 65.03 313 ILE A N 1
ATOM 2392 C CA . ILE A 1 313 ? 50.531 36.092 129.698 1.00 73.53 313 ILE A CA 1
ATOM 2393 C C . ILE A 1 313 ? 50.283 37.568 129.428 1.00 74.59 313 ILE A C 1
ATOM 2394 O O . ILE A 1 313 ? 49.831 37.930 128.339 1.00 79.28 313 ILE A O 1
ATOM 2399 N N . PHE A 1 314 ? 50.642 38.442 130.372 1.00 70.35 314 PHE A N 1
ATOM 2400 C CA . PHE A 1 314 ? 50.503 39.888 130.218 1.00 68.58 314 PHE A CA 1
ATOM 2401 C C . PHE A 1 314 ? 51.742 40.565 129.632 1.00 69.77 314 PHE A C 1
ATOM 2402 O O . PHE A 1 314 ? 51.716 41.776 129.374 1.00 65.12 314 PHE A O 1
ATOM 2410 N N . ALA A 1 315 ? 52.830 39.840 129.421 1.00 74.10 315 ALA A N 1
ATOM 2411 C CA . ALA A 1 315 ? 54.042 40.447 128.878 1.00 69.19 315 ALA A CA 1
ATOM 2412 C C . ALA A 1 315 ? 54.357 39.692 127.592 1.00 73.23 315 ALA A C 1
ATOM 2413 O O . ALA A 1 315 ? 55.090 38.701 127.606 1.00 70.07 315 ALA A O 1
ATOM 2415 N N . ASP A 1 316 ? 53.783 40.171 126.488 1.00 80.54 316 ASP A N 1
ATOM 2416 C CA . ASP A 1 316 ? 53.812 39.484 125.201 1.00 82.69 316 ASP A CA 1
ATOM 2417 C C . ASP A 1 316 ? 55.008 39.957 124.386 1.00 77.87 316 ASP A C 1
ATOM 2418 O O . ASP A 1 316 ? 55.123 41.154 124.097 1.00 78.32 316 ASP A O 1
ATOM 2423 N N . VAL A 1 317 ? 55.878 39.021 123.982 1.00 69.03 317 VAL A N 1
ATOM 2424 C CA . VAL A 1 317 ? 57.037 39.431 123.194 1.00 76.02 317 VAL A CA 1
ATOM 2425 C C . VAL A 1 317 ? 56.613 39.983 121.834 1.00 84.62 317 VAL A C 1
ATOM 2426 O O . VAL A 1 317 ? 57.318 40.811 121.252 1.00 93.79 317 VAL A O 1
ATOM 2430 N N . ASN A 1 318 ? 55.476 39.547 121.297 1.00 82.90 318 ASN A N 1
ATOM 2431 C CA . ASN A 1 318 ? 55.055 40.067 120.003 1.00 84.79 318 ASN A CA 1
ATOM 2432 C C . ASN A 1 318 ? 54.586 41.504 120.111 1.00 86.91 318 ASN A C 1
ATOM 2433 O O . ASN A 1 318 ? 54.508 42.204 119.101 1.00 93.17 318 ASN A O 1
ATOM 2438 N N . ARG A 1 319 ? 54.304 41.968 121.312 1.00 64.74 319 ARG A N 1
ATOM 2439 C CA . ARG A 1 319 ? 53.944 43.361 121.518 1.00 69.76 319 ARG A CA 1
ATOM 2440 C C . ARG A 1 319 ? 55.216 43.794 122.252 1.00 64.99 319 ARG A C 1
ATOM 2441 O O . ARG A 1 319 ? 55.348 43.612 123.466 1.00 67.57 319 ARG A O 1
ATOM 2449 N N . PHE A 1 320 ? 56.172 44.359 121.514 1.00 70.64 320 PHE A N 1
ATOM 2450 C CA . PHE A 1 320 ? 57.492 44.602 122.088 1.00 72.12 320 PHE A CA 1
ATOM 2451 C C . PHE A 1 320 ? 57.447 46.100 122.374 1.00 66.96 320 PHE A C 1
ATOM 2452 O O . PHE A 1 320 ? 58.174 46.562 123.260 1.00 61.97 320 PHE A O 1
ATOM 2460 N N . GLU A 1 321 ? 56.593 46.864 121.683 1.00 61.86 321 GLU A N 1
ATOM 2461 C CA . GLU A 1 321 ? 56.506 48.288 121.991 1.00 70.88 321 GLU A CA 1
ATOM 2462 C C . GLU A 1 321 ? 56.052 48.519 123.425 1.00 65.36 321 GLU A C 1
ATOM 2463 O O . GLU A 1 321 ? 56.424 49.527 124.034 1.00 60.74 321 GLU A O 1
ATOM 2469 N N . ALA A 1 322 ? 55.244 47.608 123.976 1.00 63.69 322 ALA A N 1
ATOM 2470 C CA . ALA A 1 322 ? 54.706 47.796 125.324 1.00 69.94 322 ALA A CA 1
ATOM 2471 C C . ALA A 1 322 ? 55.745 47.577 126.420 1.00 71.29 322 ALA A C 1
ATOM 2472 O O . ALA A 1 322 ? 55.570 48.086 127.534 1.00 70.67 322 ALA A O 1
ATOM 2474 N N . LEU A 1 323 ? 56.837 46.882 126.111 1.00 66.52 323 LEU A N 1
ATOM 2475 C CA . LEU A 1 323 ? 57.718 46.335 127.127 1.00 57.59 323 LEU A CA 1
ATOM 2476 C C . LEU A 1 323 ? 58.621 47.387 127.739 1.00 61.81 323 LEU A C 1
ATOM 2477 O O . LEU A 1 323 ? 59.249 48.183 127.027 1.00 68.95 323 LEU A O 1
ATOM 2482 N N . ARG A 1 324 ? 58.672 47.381 129.069 1.00 62.15 324 ARG A N 1
ATOM 2483 C CA . ARG A 1 324 ? 59.643 48.126 129.856 1.00 63.90 324 ARG A CA 1
ATOM 2484 C C . ARG A 1 324 ? 60.219 47.159 130.870 1.00 64.10 324 ARG A C 1
ATOM 2485 O O . ARG A 1 324 ? 59.467 46.592 131.674 1.00 64.56 324 ARG A O 1
ATOM 2493 N N . LEU A 1 325 ? 61.538 46.988 130.864 1.00 62.87 325 LEU A N 1
ATOM 2494 C CA . LEU A 1 325 ? 62.200 46.066 131.789 1.00 64.72 325 LEU A CA 1
ATOM 2495 C C . LEU A 1 325 ? 63.027 46.863 132.792 1.00 62.71 325 LEU A C 1
ATOM 2496 O O . LEU A 1 325 ? 63.867 47.683 132.402 1.00 66.89 325 LEU A O 1
ATOM 2501 N N . VAL A 1 326 ? 62.772 46.637 134.080 1.00 66.86 326 VAL A N 1
ATOM 2502 C CA . VAL A 1 326 ? 63.301 47.461 135.168 1.00 71.23 326 VAL A CA 1
ATOM 2503 C C . VAL A 1 326 ? 64.170 46.584 136.060 1.00 77.18 326 VAL A C 1
ATOM 2504 O O . VAL A 1 326 ? 63.731 45.515 136.498 1.00 77.27 326 VAL A O 1
ATOM 2508 N 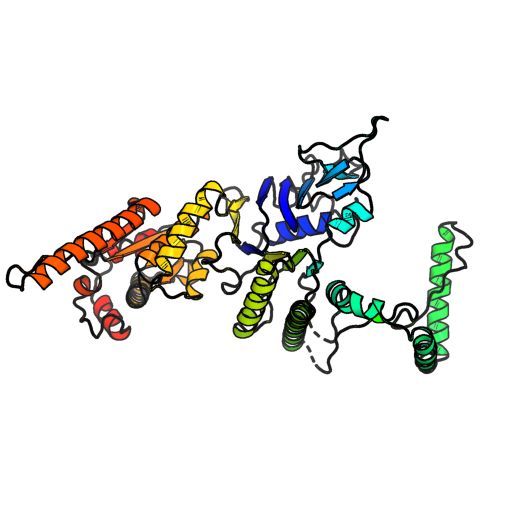N . ARG A 1 327 ? 65.396 47.031 136.335 1.00 81.31 327 ARG A N 1
ATOM 2509 C CA . ARG A 1 327 ? 66.264 46.257 137.214 1.00 82.94 327 ARG A CA 1
ATOM 2510 C C . ARG A 1 327 ? 67.418 47.122 137.701 1.00 88.49 327 ARG A C 1
ATOM 2511 O O . ARG A 1 327 ? 67.677 48.206 137.164 1.00 89.35 327 ARG A O 1
ATOM 2519 N N . LYS A 1 328 ? 68.084 46.641 138.757 1.00 87.44 328 LYS A N 1
ATOM 2520 C CA . LYS A 1 328 ? 69.219 47.337 139.346 1.00 88.94 328 LYS A CA 1
ATOM 2521 C C . LYS A 1 328 ? 70.511 46.823 138.722 1.00 93.73 328 LYS A C 1
ATOM 2522 O O . LYS A 1 328 ? 70.688 45.615 138.546 1.00 94.74 328 LYS A O 1
ATOM 2528 N N . ASP A 1 329 ? 71.407 47.745 138.363 1.00 102.01 329 ASP A N 1
ATOM 2529 C CA . ASP A 1 329 ? 72.670 47.368 137.740 1.00 104.14 329 ASP A CA 1
ATOM 2530 C C . ASP A 1 329 ? 73.704 47.037 138.824 1.00 113.03 329 ASP A C 1
ATOM 2531 O O . ASP A 1 329 ? 73.396 46.981 140.021 1.00 107.74 329 ASP A O 1
ATOM 2536 N N . ARG A 1 330 ? 74.953 46.806 138.404 1.00 125.39 330 ARG A N 1
ATOM 2537 C CA . ARG A 1 330 ? 75.984 46.365 139.338 1.00 132.77 330 ARG A CA 1
ATOM 2538 C C . ARG A 1 330 ? 76.016 47.219 140.594 1.00 134.74 330 ARG A C 1
ATOM 2539 O O . ARG A 1 330 ? 76.390 46.730 141.664 1.00 138.70 330 ARG A O 1
ATOM 2547 N N . ASP A 1 331 ? 75.588 48.477 140.499 1.00 132.70 331 ASP A N 1
ATOM 2548 C CA . ASP A 1 331 ? 75.741 49.443 141.577 1.00 135.02 331 ASP A CA 1
ATOM 2549 C C . ASP A 1 331 ? 74.447 49.718 142.335 1.00 130.13 331 ASP A C 1
ATOM 2550 O O . ASP A 1 331 ? 74.405 50.660 143.135 1.00 132.25 331 ASP A O 1
ATOM 2555 N N . ASP A 1 332 ? 73.407 48.902 142.130 1.00 123.99 332 ASP A N 1
ATOM 2556 C CA . ASP A 1 332 ? 72.082 49.121 142.722 1.00 123.71 332 ASP A CA 1
ATOM 2557 C C . ASP A 1 332 ? 71.387 50.337 142.124 1.00 119.10 332 ASP A C 1
ATOM 2558 O O . ASP A 1 332 ? 70.548 50.969 142.773 1.00 117.82 332 ASP A O 1
ATOM 2563 N N . ARG A 1 333 ? 71.756 50.676 140.895 1.00 112.08 333 ARG A N 1
ATOM 2564 C CA . ARG A 1 333 ? 71.182 51.795 140.167 1.00 105.19 333 ARG A CA 1
ATOM 2565 C C . ARG A 1 333 ? 70.053 51.251 139.303 1.00 97.21 333 ARG A C 1
ATOM 2566 O O . ARG A 1 333 ? 70.264 50.307 138.524 1.00 87.10 333 ARG A O 1
ATOM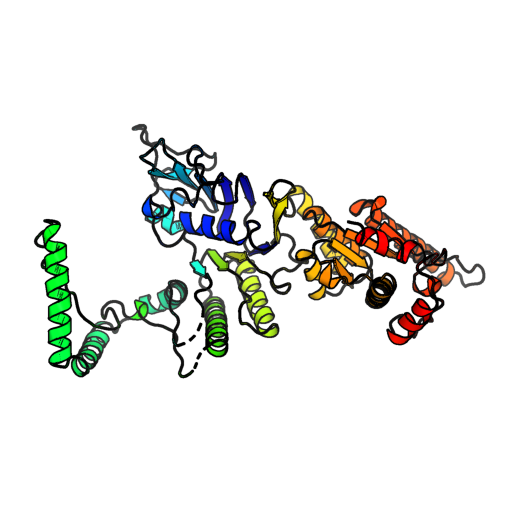 2574 N N . VAL A 1 334 ? 68.852 51.823 139.446 1.00 89.69 334 VAL A N 1
ATOM 2575 C CA . VAL A 1 334 ? 67.727 51.333 138.650 1.00 80.70 334 VAL A CA 1
ATOM 2576 C C . VAL A 1 334 ? 67.865 51.839 137.224 1.00 74.48 334 VAL A C 1
ATOM 2577 O O . VAL A 1 334 ? 68.134 53.023 136.981 1.00 90.77 334 VAL A O 1
ATOM 2581 N N . VAL A 1 335 ? 67.680 50.930 136.290 1.00 70.46 335 VAL A N 1
ATOM 2582 C CA . VAL A 1 335 ? 67.849 51.143 134.867 1.00 74.13 335 VAL A CA 1
ATOM 2583 C C . VAL A 1 335 ? 66.603 50.572 134.222 1.00 74.21 335 VAL A C 1
ATOM 2584 O O . VAL A 1 335 ? 66.128 49.512 134.637 1.00 67.60 335 VAL A O 1
ATOM 2588 N N . VAL A 1 336 ? 66.033 51.292 133.262 1.00 77.79 336 VAL A N 1
ATOM 2589 C CA . VAL A 1 336 ? 64.859 50.830 132.530 1.00 68.14 336 VAL A CA 1
ATOM 2590 C C . VAL A 1 336 ? 65.243 50.622 131.077 1.00 67.16 336 VAL A C 1
ATOM 2591 O O . VAL A 1 336 ? 65.910 51.472 130.482 1.00 76.10 336 VAL A O 1
ATOM 2595 N N . SER A 1 337 ? 64.796 49.510 130.495 1.00 57.74 337 SER A N 1
ATOM 2596 C CA . SER A 1 337 ? 65.083 49.157 129.112 1.00 59.93 337 SER A CA 1
ATOM 2597 C C . SER A 1 337 ? 63.787 48.993 128.340 1.00 61.30 337 SER A C 1
ATOM 2598 O O . SER A 1 337 ? 62.767 48.591 128.904 1.00 65.40 337 SER A O 1
ATOM 2601 N N . TYR A 1 338 ? 63.860 49.251 127.035 1.00 66.87 338 TYR A N 1
ATOM 2602 C CA . TYR A 1 338 ? 62.723 49.231 126.120 1.00 66.25 338 TYR A CA 1
ATOM 2603 C C . TYR A 1 338 ? 63.252 49.384 124.701 1.00 69.97 338 TYR A C 1
ATOM 2604 O O . TYR A 1 338 ? 64.392 49.808 124.488 1.00 71.74 338 TYR A O 1
ATOM 2613 N N . VAL A 1 339 ? 62.415 49.026 123.730 1.00 63.71 339 VAL A N 1
ATOM 2614 C CA . VAL A 1 339 ? 62.782 49.237 122.336 1.00 62.18 339 VAL A CA 1
ATOM 2615 C C . VAL A 1 339 ? 62.764 50.737 122.052 1.00 67.79 339 VAL A C 1
ATOM 2616 O O . VAL A 1 339 ? 61.745 51.408 122.244 1.00 68.52 339 VAL A O 1
ATOM 2620 N N . ARG A 1 340 ? 63.903 51.270 121.614 1.00 74.68 340 ARG A N 1
ATOM 2621 C CA . ARG A 1 340 ? 64.005 52.676 121.249 1.00 78.20 340 ARG A CA 1
ATOM 2622 C C . ARG A 1 340 ? 63.214 52.963 119.977 1.00 85.99 340 ARG A C 1
ATOM 2623 O O . ARG A 1 340 ? 63.022 52.090 119.129 1.00 88.29 340 ARG A O 1
ATOM 2631 N N . GLU A 1 341 ? 62.753 54.212 119.855 1.00 90.67 341 GLU A N 1
ATOM 2632 C CA . GLU A 1 341 ? 61.964 54.622 118.693 1.00 92.88 341 GLU A CA 1
ATOM 2633 C C . GLU A 1 341 ? 62.684 54.322 117.379 1.00 94.62 341 GLU A C 1
ATOM 2634 O O . GLU A 1 341 ? 62.127 53.684 116.479 1.00 96.79 341 GLU A O 1
ATOM 2640 N N . GLU A 1 342 ? 63.914 54.802 117.242 1.00 101.86 342 GLU A N 1
ATOM 2641 C CA . GLU A 1 342 ? 64.767 54.470 116.107 1.00 107.36 342 GLU A CA 1
ATOM 2642 C C . GLU A 1 342 ? 64.644 53.005 115.691 1.00 105.85 342 GLU A C 1
ATOM 2643 O O . GLU A 1 342 ? 64.534 52.689 114.502 1.00 108.47 342 GLU A O 1
ATOM 2649 N N . ASP A 1 343 ? 64.654 52.103 116.665 1.00 101.17 343 ASP A N 1
ATOM 2650 C CA . ASP A 1 343 ? 64.755 50.673 116.403 1.00 94.71 343 ASP A CA 1
ATOM 2651 C C . ASP A 1 343 ? 63.422 49.989 116.122 1.00 82.24 343 ASP A C 1
ATOM 2652 O O . ASP A 1 343 ? 63.425 48.838 115.663 1.00 78.68 343 ASP A O 1
ATOM 2657 N N . LYS A 1 344 ? 62.292 50.660 116.372 1.00 75.85 344 LYS A N 1
ATOM 2658 C CA . LYS A 1 344 ? 60.999 49.993 116.270 1.00 78.85 344 LYS A CA 1
ATOM 2659 C C . LYS A 1 344 ? 60.751 49.443 114.868 1.00 80.64 344 LYS A C 1
ATOM 2660 O O . LYS A 1 344 ? 60.210 48.343 114.714 1.00 79.44 344 LYS A O 1
ATOM 2666 N N . SER A 1 345 ? 61.135 50.181 113.831 1.00 82.27 345 SER A N 1
ATOM 2667 C CA . SER A 1 345 ? 60.747 49.755 112.492 1.00 86.69 345 SER A CA 1
ATOM 2668 C C . SER A 1 345 ? 61.509 48.502 112.059 1.00 82.87 345 SER A C 1
ATOM 2669 O O . SER A 1 345 ? 60.934 47.617 111.423 1.00 82.23 345 SER A O 1
ATOM 2672 N N . ALA A 1 346 ? 62.796 48.400 112.390 1.00 81.05 346 ALA A N 1
ATOM 2673 C CA . ALA A 1 346 ? 63.546 47.189 112.057 1.00 74.56 346 ALA A CA 1
ATOM 2674 C C . ALA A 1 346 ? 62.991 45.960 112.782 1.00 74.41 346 ALA A C 1
ATOM 2675 O O . ALA A 1 346 ? 62.816 44.895 112.177 1.00 70.65 346 ALA A O 1
ATOM 2677 N N . LEU A 1 347 ? 62.721 46.079 114.085 1.00 64.03 347 LEU A N 1
ATOM 2678 C CA . LEU A 1 347 ? 62.130 44.953 114.801 1.00 61.15 347 LEU A CA 1
ATOM 2679 C C . LEU A 1 347 ? 60.730 44.620 114.270 1.00 69.29 347 LEU A C 1
ATOM 2680 O O . LEU A 1 347 ? 60.338 43.448 114.213 1.00 67.72 347 LEU A O 1
ATOM 2685 N N . ASP A 1 348 ? 59.962 45.632 113.868 1.00 74.27 348 ASP A N 1
ATOM 2686 C CA . ASP A 1 348 ? 58.627 45.368 113.339 1.00 76.17 348 ASP A CA 1
ATOM 2687 C C . ASP A 1 348 ? 58.708 44.581 112.038 1.00 74.93 348 ASP A C 1
ATOM 2688 O O . ASP A 1 348 ? 57.905 43.669 111.798 1.00 74.54 348 ASP A O 1
ATOM 2693 N N . ASN A 1 349 ? 59.671 44.924 111.182 1.00 70.56 349 ASN A N 1
ATOM 2694 C CA . ASN A 1 349 ? 59.910 44.132 109.980 1.00 73.32 349 ASN A CA 1
ATOM 2695 C C . ASN A 1 349 ? 60.203 42.679 110.333 1.00 74.60 349 ASN A C 1
ATOM 2696 O O . ASN A 1 349 ? 59.721 41.759 109.661 1.00 71.32 349 ASN A O 1
ATOM 2701 N N . VAL A 1 350 ? 60.988 42.457 111.393 1.00 69.40 350 VAL A N 1
ATOM 2702 C CA . VAL A 1 350 ? 61.337 41.099 111.785 1.00 70.05 350 VAL A CA 1
ATOM 2703 C C . VAL A 1 350 ? 60.108 40.393 112.321 1.00 65.58 350 VAL A C 1
ATOM 2704 O O . VAL A 1 350 ? 59.912 39.200 112.090 1.00 66.92 350 VAL A O 1
ATOM 2708 N N . ARG A 1 351 ? 59.245 41.125 113.022 1.00 61.94 351 ARG A N 1
ATOM 2709 C CA . ARG A 1 351 ? 58.020 40.522 113.524 1.00 64.22 351 ARG A CA 1
ATOM 2710 C C . ARG A 1 351 ? 57.120 40.078 112.378 1.00 74.01 351 ARG A C 1
ATOM 2711 O O . ARG A 1 351 ? 56.483 39.022 112.456 1.00 80.88 351 ARG A O 1
ATOM 2719 N N . ASN A 1 352 ? 57.080 40.857 111.292 1.00 77.59 352 ASN A N 1
ATOM 2720 C CA . ASN A 1 352 ? 56.250 40.506 110.143 1.00 77.03 352 ASN A CA 1
ATOM 2721 C C . ASN A 1 352 ? 56.804 39.302 109.400 1.00 79.97 352 ASN A C 1
ATOM 2722 O O . ASN A 1 352 ? 56.037 38.441 108.956 1.00 86.56 352 ASN A O 1
ATOM 2727 N N . ARG A 1 353 ? 58.125 39.244 109.212 1.00 79.97 353 ARG A N 1
ATOM 2728 C CA . ARG A 1 353 ? 58.706 38.086 108.542 1.00 82.85 353 ARG A CA 1
ATOM 2729 C C . ARG A 1 353 ? 58.413 36.821 109.320 1.00 78.71 353 ARG A C 1
ATOM 2730 O O . ARG A 1 353 ? 58.242 35.751 108.727 1.00 79.76 353 ARG A O 1
ATOM 2738 N N . PHE A 1 354 ? 58.352 36.920 110.645 1.00 74.55 354 PHE A N 1
ATOM 2739 C CA . PHE A 1 354 ? 58.034 35.738 111.425 1.00 78.31 354 PHE A CA 1
ATOM 2740 C C . PHE A 1 354 ? 56.565 35.351 111.279 1.00 80.84 354 PHE A C 1
ATOM 2741 O O . PHE A 1 354 ? 56.234 34.161 111.293 1.00 75.21 354 PHE A O 1
ATOM 2749 N N . LYS A 1 355 ? 55.675 36.329 111.104 1.00 82.82 355 LYS A N 1
ATOM 2750 C CA . LYS A 1 355 ? 54.253 36.014 111.028 1.00 83.84 355 LYS A CA 1
ATOM 2751 C C . LYS A 1 355 ? 53.882 35.239 109.761 1.00 84.14 355 LYS A C 1
ATOM 2752 O O . LYS A 1 355 ? 52.823 34.608 109.735 1.00 83.29 355 LYS A O 1
ATOM 2758 N N . LEU A 1 356 ? 54.718 35.233 108.724 1.00 83.18 356 LEU A N 1
ATOM 2759 C CA . LEU A 1 356 ? 54.454 34.380 107.561 1.00 86.18 356 LEU A CA 1
ATOM 2760 C C . LEU A 1 356 ? 54.887 32.958 107.895 1.00 93.64 356 LEU A C 1
ATOM 2761 O O . LEU A 1 356 ? 56.079 32.638 107.892 1.00 93.09 356 LEU A O 1
ATOM 2766 N N . GLY A 1 357 ? 53.921 32.086 108.174 1.00 103.47 357 GLY A N 1
ATOM 2767 C CA . GLY A 1 357 ? 54.214 30.703 108.496 1.00 103.06 357 GLY A CA 1
ATOM 2768 C C . GLY A 1 357 ? 54.597 30.426 109.934 1.00 90.92 357 GLY A C 1
ATOM 2769 O O . GLY A 1 357 ? 54.538 29.267 110.358 1.00 93.33 357 GLY A O 1
ATOM 2770 N N . GLY A 1 358 ? 54.985 31.443 110.703 1.00 79.65 358 GLY A N 1
ATOM 2771 C CA . GLY A 1 358 ? 55.327 31.225 112.095 1.00 74.95 358 GLY A CA 1
ATOM 2772 C C . GLY A 1 358 ? 54.099 31.116 112.964 1.00 78.74 358 GLY A C 1
ATOM 2773 O O . GLY A 1 358 ? 53.022 31.592 112.609 1.00 77.63 358 GLY A O 1
ATOM 2774 N N . ARG A 1 359 ? 54.252 30.451 114.107 1.00 79.55 359 ARG A N 1
ATOM 2775 C CA . ARG A 1 359 ? 53.167 30.315 115.071 1.00 80.20 359 ARG A CA 1
ATOM 2776 C C . ARG A 1 359 ? 53.624 30.884 116.404 1.00 74.76 359 ARG A C 1
ATOM 2777 O O . ARG A 1 359 ? 54.767 30.662 116.825 1.00 69.66 359 ARG A O 1
ATOM 2785 N N . PHE A 1 360 ? 52.714 31.592 117.069 1.00 70.12 360 PHE A N 1
ATOM 2786 C CA . PHE A 1 360 ? 52.991 32.241 118.341 1.00 73.66 360 PHE A CA 1
ATOM 2787 C C . PHE A 1 360 ? 52.856 31.270 119.504 1.00 75.11 360 PHE A C 1
ATOM 2788 O O . PHE A 1 360 ? 52.029 30.344 119.489 1.00 68.03 360 PHE A O 1
ATOM 2796 N N . ASP A 1 361 ? 53.649 31.529 120.548 1.00 74.75 361 ASP A N 1
ATOM 2797 C CA . ASP A 1 361 ? 53.744 30.624 121.690 1.00 73.65 361 ASP A CA 1
ATOM 2798 C C . ASP A 1 361 ? 54.025 31.454 122.934 1.00 68.17 361 ASP A C 1
ATOM 2799 O O . ASP A 1 361 ? 55.124 31.990 123.101 1.00 73.48 361 ASP A O 1
ATOM 2804 N N . THR A 1 362 ? 53.031 31.530 123.807 1.00 73.61 362 THR A N 1
ATOM 2805 C CA . THR A 1 362 ? 53.142 32.299 125.038 1.00 73.30 362 THR A CA 1
ATOM 2806 C C . THR A 1 362 ? 54.345 31.899 125.869 1.00 67.42 362 THR A C 1
ATOM 2807 O O . THR A 1 362 ? 54.934 32.748 126.549 1.00 64.03 362 THR A O 1
ATOM 2811 N N . ALA A 1 363 ? 54.723 30.615 125.836 1.00 66.28 363 ALA A N 1
ATOM 2812 C CA . ALA A 1 363 ? 55.860 30.167 126.639 1.00 65.50 363 ALA A CA 1
ATOM 2813 C C . ALA A 1 363 ? 57.105 30.971 126.331 1.00 59.07 363 ALA A C 1
ATOM 2814 O O . ALA A 1 363 ? 57.962 31.137 127.207 1.00 66.90 363 ALA A O 1
ATOM 2816 N N . ARG A 1 364 ? 57.221 31.495 125.105 1.00 58.60 364 ARG A N 1
ATOM 2817 C CA . ARG A 1 364 ? 58.401 32.277 124.754 1.00 64.52 364 ARG A CA 1
ATOM 2818 C C . ARG A 1 364 ? 58.518 33.557 125.566 1.00 67.37 364 ARG A C 1
ATOM 2819 O O . ARG A 1 364 ? 59.620 34.117 125.657 1.00 66.41 364 ARG A O 1
ATOM 2827 N N . ASN A 1 365 ? 57.422 34.037 126.159 1.00 59.07 365 ASN A N 1
ATOM 2828 C CA . ASN A 1 365 ? 57.515 35.281 126.927 1.00 70.66 365 ASN A CA 1
ATOM 2829 C C . ASN A 1 365 ? 58.354 35.123 128.194 1.00 70.78 365 ASN A C 1
ATOM 2830 O O . ASN A 1 365 ? 58.817 36.127 128.740 1.00 70.40 365 ASN A O 1
ATOM 2835 N N . GLU A 1 366 ? 58.546 33.891 128.677 1.00 68.85 366 GLU A N 1
ATOM 2836 C CA . GLU A 1 366 ? 59.441 33.636 129.803 1.00 69.00 366 GLU A CA 1
ATOM 2837 C C . GLU A 1 366 ? 60.799 34.309 129.634 1.00 68.73 366 GLU A C 1
ATOM 2838 O O . GLU A 1 366 ? 61.475 34.615 130.626 1.00 75.27 366 GLU A O 1
ATOM 2844 N N . VAL A 1 367 ? 61.234 34.522 128.392 1.00 56.56 367 VAL A N 1
ATOM 2845 C CA . VAL A 1 367 ? 62.500 35.215 128.188 1.00 64.33 367 VAL A CA 1
ATOM 2846 C C . VAL A 1 367 ? 62.537 36.514 128.964 1.00 68.57 367 VAL A C 1
ATOM 2847 O O . VAL A 1 367 ? 63.605 36.960 129.387 1.00 66.68 367 VAL A O 1
ATOM 2851 N N . LEU A 1 368 ? 61.385 37.158 129.149 1.00 72.37 368 LEU A N 1
ATOM 2852 C CA . LEU A 1 368 ? 61.365 38.467 129.782 1.00 64.56 368 LEU A CA 1
ATOM 2853 C C . LEU A 1 368 ? 61.579 38.393 131.282 1.00 66.05 368 LEU A C 1
ATOM 2854 O O . LEU A 1 368 ? 61.811 39.429 131.903 1.00 74.40 368 LEU A O 1
ATOM 2859 N N . PHE A 1 369 ? 61.524 37.207 131.881 1.00 62.03 369 PHE A N 1
ATOM 2860 C CA . PHE A 1 369 ? 61.612 37.092 133.328 1.00 65.61 369 PHE A CA 1
ATOM 2861 C C . PHE A 1 369 ? 62.885 36.412 133.795 1.00 69.49 369 PHE A C 1
ATOM 2862 O O . PHE A 1 369 ? 63.037 36.170 134.991 1.00 77.36 369 PHE A O 1
ATOM 2870 N N . ALA A 1 370 ? 63.811 36.135 132.890 1.00 69.79 370 ALA A N 1
ATOM 2871 C CA . ALA A 1 370 ? 64.951 35.285 133.179 1.00 74.86 370 ALA A CA 1
ATOM 2872 C C . ALA A 1 370 ? 66.208 36.121 133.364 1.00 77.45 370 ALA A C 1
ATOM 2873 O O . ALA A 1 370 ? 66.318 37.242 132.853 1.00 75.41 370 ALA A O 1
ATOM 2875 N N . LYS A 1 371 ? 67.164 35.559 134.104 1.00 74.67 371 LYS A N 1
ATOM 2876 C CA . LYS A 1 371 ? 68.488 36.171 134.164 1.00 76.93 371 LYS A CA 1
ATOM 2877 C C . LYS A 1 371 ? 69.215 36.044 132.829 1.00 76.44 371 LYS A C 1
ATOM 2878 O O . LYS A 1 371 ? 69.955 36.957 132.439 1.00 75.46 371 LYS A O 1
ATOM 2884 N N . ARG A 1 372 ? 69.001 34.934 132.116 1.00 70.48 372 ARG A N 1
ATOM 2885 C CA . ARG A 1 372 ? 69.673 34.636 130.858 1.00 68.43 372 ARG A CA 1
ATOM 2886 C C . ARG A 1 372 ? 68.796 33.689 130.044 1.00 67.71 372 ARG A C 1
ATOM 2887 O O . ARG A 1 372 ? 68.015 32.908 130.603 1.00 64.00 372 ARG A O 1
ATOM 2895 N N . ALA A 1 373 ? 68.939 33.747 128.720 1.00 61.33 373 ALA A N 1
ATOM 2896 C CA . ALA A 1 373 ? 68.141 32.920 127.827 1.00 62.92 373 ALA A CA 1
ATOM 2897 C C . ALA A 1 373 ? 69.027 32.165 126.846 1.00 64.90 373 ALA A C 1
ATOM 2898 O O . ALA A 1 373 ? 69.948 32.741 126.256 1.00 62.12 373 ALA A O 1
ATOM 2900 N N . LEU A 1 374 ? 68.726 30.879 126.665 1.00 59.14 374 LEU A N 1
ATOM 2901 C CA . LEU A 1 374 ? 69.243 30.085 125.554 1.00 61.26 374 LEU A CA 1
ATOM 2902 C C . LEU A 1 374 ? 68.138 29.994 124.498 1.00 60.87 374 LEU A C 1
ATOM 2903 O O . LEU A 1 374 ? 67.056 29.459 124.769 1.00 57.75 374 LEU A O 1
ATOM 2908 N N . LEU A 1 375 ? 68.402 30.538 123.313 1.00 56.29 375 LEU A N 1
ATOM 2909 C CA . LEU A 1 375 ? 67.430 30.579 122.220 1.00 61.14 375 LEU A CA 1
ATOM 2910 C C . LEU A 1 375 ? 67.703 29.423 121.258 1.00 61.18 375 LEU A C 1
ATOM 2911 O O . LEU A 1 375 ? 68.800 29.346 120.702 1.00 62.15 375 LEU A O 1
ATOM 2916 N N . VAL A 1 376 ? 66.716 28.534 121.054 1.00 58.96 376 VAL A N 1
ATOM 2917 C CA . VAL A 1 376 ? 66.840 27.430 120.103 1.00 55.06 376 VAL A CA 1
ATOM 2918 C C . VAL A 1 376 ? 65.663 27.476 119.120 1.00 55.81 376 VAL A C 1
ATOM 2919 O O . VAL A 1 376 ? 64.667 28.189 119.322 1.00 59.19 376 VAL A O 1
ATOM 2923 N N . GLU A 1 377 ? 65.801 26.702 118.030 1.00 51.98 377 GLU A N 1
ATOM 2924 C CA . GLU A 1 377 ? 64.815 26.743 116.950 1.00 61.25 377 GLU A CA 1
ATOM 2925 C C . GLU A 1 377 ? 63.473 26.155 117.359 1.00 64.40 377 GLU A C 1
ATOM 2926 O O . GLU A 1 377 ? 62.419 26.728 117.049 1.00 64.41 377 GLU A O 1
ATOM 2932 N N . GLY A 1 378 ? 63.478 24.997 118.010 1.00 58.70 378 GLY A N 1
ATOM 2933 C CA . GLY A 1 378 ? 62.270 24.191 117.979 1.00 58.43 378 GLY A CA 1
ATOM 2934 C C . GLY A 1 378 ? 62.149 23.255 119.158 1.00 63.86 378 GLY A C 1
ATOM 2935 O O . GLY A 1 378 ? 62.989 23.235 120.061 1.00 65.95 378 GLY A O 1
ATOM 2936 N N . TYR A 1 379 ? 61.057 22.490 119.139 1.00 67.43 379 TYR A N 1
ATOM 2937 C CA . TYR A 1 379 ? 60.719 21.654 120.284 1.00 66.55 379 TYR A CA 1
ATOM 2938 C C . TYR A 1 379 ? 61.808 20.617 120.543 1.00 66.12 379 TYR A C 1
ATOM 2939 O O . TYR A 1 379 ? 62.276 20.455 121.679 1.00 60.19 379 TYR A O 1
ATOM 2948 N N . GLY A 1 380 ? 62.240 19.919 119.491 1.00 62.22 380 GLY A N 1
ATOM 2949 C CA . GLY A 1 380 ? 63.319 18.955 119.640 1.00 64.17 380 GLY A CA 1
ATOM 2950 C C . GLY A 1 380 ? 64.603 19.565 120.177 1.00 66.72 380 GLY A C 1
ATOM 2951 O O . GLY A 1 380 ? 65.336 18.921 120.931 1.00 67.03 380 GLY A O 1
ATOM 2952 N N . ASP A 1 381 ? 64.883 20.817 119.826 1.00 61.82 381 ASP A N 1
ATOM 2953 C CA . ASP A 1 381 ? 66.112 21.430 120.319 1.00 60.41 381 ASP A CA 1
ATOM 2954 C C . ASP A 1 381 ? 66.010 21.741 121.804 1.00 58.84 381 ASP A C 1
ATOM 2955 O O . ASP A 1 381 ? 66.991 21.600 122.543 1.00 59.37 381 ASP A O 1
ATOM 2960 N N . ARG A 1 382 ? 64.831 22.167 122.256 1.00 59.36 382 ARG A N 1
ATOM 2961 C CA . ARG A 1 382 ? 64.633 22.420 123.678 1.00 64.28 382 ARG A CA 1
ATOM 2962 C C . ARG A 1 382 ? 64.801 21.136 124.484 1.00 63.76 382 ARG A C 1
ATOM 2963 O O . ARG A 1 382 ? 65.538 21.108 125.476 1.00 68.73 382 ARG A O 1
ATOM 2971 N N . VAL A 1 383 ? 64.133 20.058 124.057 1.00 59.68 383 VAL A N 1
ATOM 2972 C CA . VAL A 1 383 ? 64.278 18.768 124.732 1.00 69.07 383 VAL A CA 1
ATOM 2973 C C . VAL A 1 383 ? 65.747 18.400 124.864 1.00 65.38 383 VAL A C 1
ATOM 2974 O O . VAL A 1 383 ? 66.204 17.976 125.928 1.00 67.07 383 VAL A O 1
ATOM 2978 N N . ALA A 1 384 ? 66.501 18.535 123.774 1.00 68.08 384 ALA A N 1
ATOM 2979 C CA . ALA A 1 384 ? 67.910 18.167 123.809 1.00 64.10 384 ALA A CA 1
ATOM 2980 C C . ALA A 1 384 ? 68.696 19.100 124.722 1.00 64.80 384 ALA A C 1
ATOM 2981 O O . ALA A 1 384 ? 69.509 18.640 125.536 1.00 65.54 384 ALA A O 1
ATOM 2983 N N . ALA A 1 385 ? 68.445 20.411 124.622 1.00 59.72 385 ALA A N 1
ATOM 2984 C CA . ALA A 1 385 ? 69.071 21.361 125.534 1.00 60.06 385 ALA A CA 1
ATOM 2985 C C . ALA A 1 385 ? 68.850 20.963 126.998 1.00 59.06 385 ALA A C 1
ATOM 2986 O O . ALA A 1 385 ? 69.810 20.822 127.773 1.00 68.41 385 ALA A O 1
ATOM 2988 N N . LEU A 1 386 ? 67.592 20.746 127.391 1.00 61.07 386 LEU A N 1
ATOM 2989 C CA . LEU A 1 386 ? 67.296 20.474 128.799 1.00 63.75 386 LEU A CA 1
ATOM 2990 C C . LEU A 1 386 ? 67.909 19.162 129.266 1.00 63.48 386 LEU A C 1
ATOM 2991 O O . LEU A 1 386 ? 68.317 19.049 130.427 1.00 67.55 386 LEU A O 1
ATOM 2996 N N . GLN A 1 387 ? 67.996 18.165 128.392 1.00 62.78 387 GLN A N 1
ATOM 2997 C CA . GLN A 1 387 ? 68.684 16.945 128.783 1.00 63.36 387 GLN A CA 1
ATOM 2998 C C . GLN A 1 387 ? 70.185 17.202 128.954 1.00 68.88 387 GLN A C 1
ATOM 2999 O O . GLN A 1 387 ? 70.811 16.660 129.871 1.00 70.63 387 GLN A O 1
ATOM 3005 N N . LEU A 1 388 ? 70.776 18.062 128.121 1.00 68.28 388 LEU A N 1
ATOM 3006 C CA . LEU A 1 388 ? 72.199 18.352 128.310 1.00 72.99 388 LEU A CA 1
ATOM 3007 C C . LEU A 1 388 ? 72.430 19.155 129.582 1.00 72.09 388 LEU A C 1
ATOM 3008 O O . LEU A 1 388 ? 73.386 18.885 130.319 1.00 70.76 388 LEU A O 1
ATOM 3013 N N . PHE A 1 389 ? 71.568 20.141 129.860 1.00 70.93 389 PHE A N 1
ATOM 3014 C CA . PHE A 1 389 ? 71.626 20.808 131.157 1.00 71.97 389 PHE A CA 1
ATOM 3015 C C . PHE A 1 389 ? 71.695 19.781 132.271 1.00 78.44 389 PHE A C 1
ATOM 3016 O O . PHE A 1 389 ? 72.531 19.871 133.178 1.00 78.70 389 PHE A O 1
ATOM 3024 N N . ASN A 1 390 ? 70.812 18.785 132.208 1.00 78.47 390 ASN A N 1
ATOM 3025 C CA . ASN A 1 390 ? 70.749 17.776 133.256 1.00 79.73 390 ASN A CA 1
ATOM 3026 C C . ASN A 1 390 ? 72.052 16.973 133.328 1.00 81.95 390 ASN A C 1
ATOM 3027 O O . ASN A 1 390 ? 72.515 16.608 134.416 1.00 83.04 390 ASN A O 1
ATOM 3032 N N . GLN A 1 391 ? 72.666 16.699 132.181 1.00 77.73 391 GLN A N 1
ATOM 3033 C CA . GLN A 1 391 ? 73.926 15.968 132.179 1.00 78.76 391 GLN A CA 1
ATOM 3034 C C . GLN A 1 391 ? 75.101 16.835 132.602 1.00 77.74 391 GLN A C 1
ATOM 3035 O O . GLN A 1 391 ? 76.117 16.306 133.060 1.00 80.80 391 GLN A O 1
ATOM 3041 N N . LEU A 1 392 ? 74.989 18.146 132.448 1.00 75.62 392 LEU A N 1
ATOM 3042 C CA . LEU A 1 392 ? 76.013 19.050 132.935 1.00 77.13 392 LEU A CA 1
ATOM 3043 C C . LEU A 1 392 ? 75.796 19.392 134.396 1.00 84.46 392 LEU A C 1
ATOM 3044 O O . LEU A 1 392 ? 76.601 20.127 134.975 1.00 85.65 392 LEU A O 1
ATOM 3049 N N . GLU A 1 393 ? 74.732 18.858 134.994 1.00 88.44 393 GLU A N 1
ATOM 3050 C CA . GLU A 1 393 ? 74.419 19.062 136.404 1.00 93.21 393 GLU A CA 1
ATOM 3051 C C . GLU A 1 393 ? 74.122 20.528 136.683 1.00 87.78 393 GLU A C 1
ATOM 3052 O O . GLU A 1 393 ? 74.564 21.093 137.683 1.00 91.91 393 GLU A O 1
ATOM 3058 N N . VAL A 1 394 ? 73.367 21.140 135.777 1.00 82.20 394 VAL A N 1
ATOM 3059 C CA . VAL A 1 394 ? 72.795 22.469 135.955 1.00 81.75 394 VAL A CA 1
ATOM 3060 C C . VAL A 1 394 ? 71.275 22.353 135.916 1.00 85.21 394 VAL A C 1
ATOM 3061 O O . VAL A 1 394 ? 70.714 21.659 135.057 1.00 84.06 394 VAL A O 1
ATOM 3065 N N . ASP A 1 395 ? 70.607 23.041 136.851 1.00 87.63 395 ASP A N 1
ATOM 3066 C CA . ASP A 1 395 ? 69.155 23.132 136.826 1.00 86.76 395 ASP A CA 1
ATOM 3067 C C . ASP A 1 395 ? 68.746 24.501 136.304 1.00 84.59 395 ASP A C 1
ATOM 3068 O O . ASP A 1 395 ? 68.886 25.503 137.031 1.00 82.17 395 ASP A O 1
ATOM 3073 N N . PRO A 1 396 ? 68.231 24.602 135.079 1.00 78.78 396 PRO A N 1
ATOM 3074 C CA . PRO A 1 396 ? 67.980 25.937 134.512 1.00 72.67 396 PRO A CA 1
ATOM 3075 C C . PRO A 1 396 ? 66.939 26.722 135.269 1.00 74.24 396 PRO A C 1
ATOM 3076 O O . PRO A 1 396 ? 67.020 27.956 135.309 1.00 77.26 396 PRO A O 1
ATOM 3080 N N . ASP A 1 397 ? 65.961 26.057 135.883 1.00 83.85 397 ASP A N 1
ATOM 3081 C CA . ASP A 1 397 ? 64.986 26.802 136.673 1.00 90.02 397 ASP A CA 1
ATOM 3082 C C . ASP A 1 397 ? 65.647 27.439 137.890 1.00 96.52 397 ASP A C 1
ATOM 3083 O O . ASP A 1 397 ? 65.380 28.605 138.207 1.00 104.36 397 ASP A O 1
ATOM 3088 N N . ALA A 1 398 ? 66.527 26.705 138.576 1.00 89.63 398 ALA A N 1
ATOM 3089 C CA . ALA A 1 398 ? 67.191 27.283 139.742 1.00 90.61 398 ALA A CA 1
ATOM 3090 C C . ALA A 1 398 ? 68.136 28.422 139.353 1.00 92.50 398 ALA A C 1
ATOM 3091 O O . ALA A 1 398 ? 68.357 29.342 140.152 1.00 94.77 398 ALA A O 1
ATOM 3093 N N . GLU A 1 399 ? 68.694 28.387 138.142 1.00 83.91 399 GLU A N 1
ATOM 3094 C CA . GLU A 1 399 ? 69.628 29.412 137.692 1.00 82.63 399 GLU A CA 1
ATOM 3095 C C . GLU A 1 399 ? 68.942 30.561 136.971 1.00 79.62 399 GLU A C 1
ATOM 3096 O O . GLU A 1 399 ? 69.634 31.482 136.515 1.00 80.45 399 GLU A O 1
ATOM 3102 N N . CYS A 1 400 ? 67.606 30.518 136.862 1.00 77.48 400 CYS A N 1
ATOM 3103 C CA . CYS A 1 400 ? 66.802 31.474 136.081 1.00 79.42 400 CYS A CA 1
ATOM 3104 C C . CYS A 1 400 ? 67.312 31.607 134.647 1.00 78.24 400 CYS A C 1
ATOM 3105 O O . CYS A 1 400 ? 67.408 32.708 134.098 1.00 69.52 400 CYS A O 1
ATOM 3108 N N . ILE A 1 401 ? 67.617 30.468 134.022 1.00 76.29 401 ILE A N 1
ATOM 3109 C CA . ILE A 1 401 ? 67.932 30.424 132.601 1.00 73.75 401 ILE A CA 1
ATOM 3110 C C . ILE A 1 401 ? 66.696 29.938 131.868 1.00 63.16 401 ILE A C 1
ATOM 3111 O O . ILE A 1 401 ? 66.205 28.839 132.138 1.00 65.14 401 ILE A O 1
ATOM 3116 N N . ALA A 1 402 ? 66.184 30.746 130.950 1.00 62.02 402 ALA A N 1
ATOM 3117 C CA . ALA A 1 402 ? 65.079 30.317 130.106 1.00 65.88 402 ALA A CA 1
ATOM 3118 C C . ALA A 1 402 ? 65.624 29.661 128.853 1.00 69.15 402 ALA A C 1
ATOM 3119 O O . ALA A 1 402 ? 66.429 30.255 128.134 1.00 70.54 402 ALA A O 1
ATOM 3121 N N . VAL A 1 403 ? 65.191 28.440 128.597 1.00 65.82 403 VAL A N 1
ATOM 3122 C CA . VAL A 1 403 ? 65.451 27.777 127.335 1.00 59.70 403 VAL A CA 1
ATOM 3123 C C . VAL A 1 403 ? 64.215 27.979 126.470 1.00 63.13 403 VAL A C 1
ATOM 3124 O O . VAL A 1 403 ? 63.136 27.470 126.788 1.00 63.43 403 VAL A O 1
ATOM 3128 N N . VAL A 1 404 ? 64.358 28.700 125.366 1.00 67.49 404 VAL A N 1
ATOM 3129 C CA . VAL A 1 404 ? 63.216 29.221 124.623 1.00 61.33 404 VAL A CA 1
ATOM 3130 C C . VAL A 1 404 ? 63.171 28.590 123.239 1.00 66.14 404 VAL A C 1
ATOM 3131 O O . VAL A 1 404 ? 64.095 28.761 122.433 1.00 66.59 404 VAL A O 1
ATOM 3135 N N . ASP A 1 405 ? 62.080 27.884 122.968 1.00 71.66 405 ASP A N 1
ATOM 3136 C CA . ASP A 1 405 ? 61.736 27.352 121.651 1.00 64.44 405 ASP A CA 1
ATOM 3137 C C . ASP A 1 405 ? 61.173 28.504 120.815 1.00 62.02 405 ASP A C 1
ATOM 3138 O O . ASP A 1 405 ? 60.060 28.987 121.063 1.00 59.85 405 ASP A O 1
ATOM 3143 N N . CYS A 1 406 ? 61.945 28.991 119.856 1.00 63.24 406 CYS A N 1
ATOM 3144 C CA . CYS A 1 406 ? 61.579 30.249 119.206 1.00 61.90 406 CYS A CA 1
ATOM 3145 C C . CYS A 1 406 ? 60.724 30.063 117.959 1.00 65.42 406 CYS A C 1
ATOM 3146 O O . CYS A 1 406 ? 60.259 31.059 117.387 1.00 62.67 406 CYS A O 1
ATOM 3149 N N . GLY A 1 407 ? 60.491 28.827 117.525 1.00 58.35 407 GLY A N 1
ATOM 3150 C CA . GLY A 1 407 ? 59.679 28.626 116.344 1.00 59.08 407 GLY A CA 1
ATOM 3151 C C . GLY A 1 407 ? 60.409 28.800 115.029 1.00 60.65 407 GLY A C 1
ATOM 3152 O O . GLY A 1 407 ? 59.803 29.251 114.046 1.00 66.23 407 GLY A O 1
ATOM 3153 N N . GLY A 1 408 ? 61.702 28.469 114.981 1.00 56.43 408 GLY A N 1
ATOM 3154 C CA . GLY A 1 408 ? 62.465 28.507 113.741 1.00 57.13 408 GLY A CA 1
ATOM 3155 C C . GLY A 1 408 ? 63.358 29.728 113.696 1.00 59.53 408 GLY A C 1
ATOM 3156 O O . GLY A 1 408 ? 63.394 30.540 114.624 1.00 58.27 408 GLY A O 1
ATOM 3157 N N . LYS A 1 409 ? 64.095 29.869 112.587 1.00 62.49 409 LYS A N 1
ATOM 3158 C CA . LYS A 1 409 ? 65.159 30.871 112.565 1.00 57.43 409 LYS A CA 1
ATOM 3159 C C . LYS A 1 409 ? 64.595 32.289 112.595 1.00 59.74 409 LYS A C 1
ATOM 3160 O O . LYS A 1 409 ? 65.065 33.131 113.375 1.00 57.38 409 LYS A O 1
ATOM 3166 N N . ALA A 1 410 ? 63.568 32.566 111.775 1.00 57.31 410 ALA A N 1
ATOM 3167 C CA . ALA A 1 410 ? 62.915 33.871 111.824 1.00 55.52 410 ALA A CA 1
ATOM 3168 C C . ALA A 1 410 ? 62.394 34.170 113.224 1.00 59.59 410 ALA A C 1
ATOM 3169 O O . ALA A 1 410 ? 62.409 35.327 113.656 1.00 72.00 410 ALA A O 1
ATOM 3171 N N . GLY A 1 411 ? 61.957 33.141 113.950 1.00 59.00 411 GLY A N 1
ATOM 3172 C CA . GLY A 1 411 ? 61.533 33.332 115.328 1.00 47.06 411 GLY A CA 1
ATOM 3173 C C . GLY A 1 411 ? 62.684 33.700 116.238 1.00 58.73 411 GLY A C 1
ATOM 3174 O O . GLY A 1 411 ? 62.510 34.472 117.188 1.00 64.48 411 GLY A O 1
ATOM 3175 N N . ILE A 1 412 ? 63.869 33.134 115.978 1.00 57.78 412 ILE A N 1
ATOM 3176 C CA . ILE A 1 412 ? 65.056 33.479 116.762 1.00 63.48 412 ILE A CA 1
ATOM 3177 C C . ILE A 1 412 ? 65.428 34.947 116.556 1.00 55.89 412 ILE A C 1
ATOM 3178 O O . ILE A 1 412 ? 65.669 35.676 117.518 1.00 61.60 412 ILE A O 1
ATOM 3183 N N . GLU A 1 413 ? 65.506 35.390 115.301 1.00 55.63 413 GLU A N 1
ATOM 3184 C CA . GLU A 1 413 ? 65.695 36.810 115.013 1.00 64.99 413 GLU A CA 1
ATOM 3185 C C . GLU A 1 413 ? 64.813 37.683 115.889 1.00 63.57 413 GLU A C 1
ATOM 3186 O O . GLU A 1 413 ? 65.272 38.673 116.469 1.00 60.58 413 GLU A O 1
ATOM 3192 N N . LEU A 1 414 ? 63.525 37.341 115.974 1.00 60.71 414 LEU A N 1
ATOM 3193 C CA . LEU A 1 414 ? 62.603 38.185 116.720 1.00 63.84 414 LEU A CA 1
ATOM 3194 C C . LEU A 1 414 ? 63.016 38.266 118.181 1.00 61.90 414 LEU A C 1
ATOM 3195 O O . LEU A 1 414 ? 63.166 39.359 118.730 1.00 65.50 414 LEU A O 1
ATOM 3200 N N . ILE A 1 415 ? 63.242 37.113 118.817 1.00 62.10 415 ILE A N 1
ATOM 3201 C CA . ILE A 1 415 ? 63.541 37.098 120.245 1.00 59.86 415 ILE A CA 1
ATOM 3202 C C . ILE A 1 415 ? 64.901 37.723 120.508 1.00 61.91 415 ILE A C 1
ATOM 3203 O O . ILE A 1 415 ? 65.102 38.393 121.529 1.00 67.39 415 ILE A O 1
ATOM 3208 N N . VAL A 1 416 ? 65.873 37.478 119.617 1.00 60.35 416 VAL A N 1
ATOM 3209 C CA . VAL A 1 416 ? 67.164 38.153 119.723 1.00 58.21 416 VAL A CA 1
ATOM 3210 C C . VAL A 1 416 ? 66.979 39.672 119.735 1.00 63.17 416 VAL A C 1
ATOM 3211 O O . VAL A 1 416 ? 67.552 40.379 120.573 1.00 67.21 416 VAL A O 1
ATOM 3215 N N . GLY A 1 417 ? 66.168 40.195 118.809 1.00 56.76 417 GLY A N 1
ATOM 3216 C CA . GLY A 1 417 ? 65.977 41.641 118.731 1.00 62.45 417 GLY A CA 1
ATOM 3217 C C . GLY A 1 417 ? 65.363 42.225 119.992 1.00 64.58 417 GLY A C 1
ATOM 3218 O O . GLY A 1 417 ? 65.751 43.301 120.443 1.00 75.86 417 GLY A O 1
ATOM 3219 N N . VAL A 1 418 ? 64.426 41.503 120.597 1.00 61.82 418 VAL A N 1
ATOM 3220 C CA . VAL A 1 418 ? 63.855 41.930 121.868 1.00 63.37 418 VAL A CA 1
ATOM 3221 C C . VAL A 1 418 ? 64.895 41.835 122.980 1.00 66.34 418 VAL A C 1
ATOM 3222 O O . VAL A 1 418 ? 65.101 42.792 123.735 1.00 64.88 418 VAL A O 1
ATOM 3226 N N . CYS A 1 419 ? 65.584 40.690 123.090 1.00 62.47 419 CYS A N 1
ATOM 3227 C CA . CYS A 1 419 ? 66.628 40.565 124.109 1.00 63.52 419 CYS A CA 1
ATOM 3228 C C . CYS A 1 419 ? 67.705 41.635 123.947 1.00 62.41 419 CYS A C 1
ATOM 3229 O O . CYS A 1 419 ? 68.162 42.229 124.933 1.00 57.43 419 CYS A O 1
ATOM 3232 N N . LYS A 1 420 ? 68.148 41.875 122.715 1.00 61.41 420 LYS A N 1
ATOM 3233 C CA . LYS A 1 420 ? 69.125 42.931 122.502 1.00 65.74 420 LYS A CA 1
ATOM 3234 C C . LYS A 1 420 ? 68.574 44.276 122.969 1.00 77.80 420 LYS A C 1
ATOM 3235 O O . LYS A 1 420 ? 69.219 44.987 123.751 1.00 80.29 420 LYS A O 1
ATOM 3241 N N . ALA A 1 421 ? 67.350 44.618 122.551 1.00 75.90 421 ALA A N 1
ATOM 3242 C CA . ALA A 1 421 ? 66.763 45.898 122.957 1.00 69.05 421 ALA A CA 1
ATOM 3243 C C . ALA A 1 421 ? 66.528 45.979 124.465 1.00 70.05 421 ALA A C 1
ATOM 3244 O O . ALA A 1 421 ? 66.472 47.078 125.030 1.00 75.85 421 ALA A O 1
ATOM 3246 N N . LEU A 1 422 ? 66.388 44.845 125.141 1.00 69.95 422 LEU A N 1
ATOM 3247 C CA . LEU A 1 422 ? 66.069 44.867 126.563 1.00 64.76 422 LEU A CA 1
ATOM 3248 C C . LEU A 1 422 ? 67.263 44.593 127.446 1.00 66.11 422 LEU A C 1
ATOM 3249 O O . LEU A 1 422 ? 67.110 44.591 128.669 1.00 65.27 422 LEU A O 1
ATOM 3254 N N . ASP A 1 423 ? 68.432 44.326 126.859 1.00 74.55 423 ASP A N 1
ATOM 3255 C CA . ASP A 1 423 ? 69.631 43.957 127.607 1.00 77.79 423 ASP A CA 1
ATOM 3256 C C . ASP A 1 423 ? 69.441 42.679 128.428 1.00 71.29 423 ASP A C 1
ATOM 3257 O O . ASP A 1 423 ? 69.936 42.554 129.551 1.00 72.85 423 ASP A O 1
ATOM 3262 N N . ILE A 1 424 ? 68.765 41.693 127.855 1.00 68.95 424 ILE A N 1
ATOM 3263 C CA . ILE A 1 424 ? 68.718 40.349 128.426 1.00 67.86 424 ILE A CA 1
ATOM 3264 C C . ILE A 1 424 ? 69.886 39.562 127.836 1.00 67.92 424 ILE A C 1
ATOM 3265 O O . ILE A 1 424 ? 70.017 39.512 126.606 1.00 63.10 424 ILE A O 1
ATOM 3270 N N . PRO A 1 425 ? 70.770 38.994 128.652 1.00 69.20 425 PRO A N 1
ATOM 3271 C CA . PRO A 1 425 ? 71.842 38.161 128.098 1.00 67.79 425 PRO A CA 1
ATOM 3272 C C . PRO A 1 425 ? 71.257 36.901 127.490 1.00 68.33 425 PRO A C 1
ATOM 3273 O O . PRO A 1 425 ? 70.283 36.343 128.003 1.00 65.58 425 PRO A O 1
ATOM 3277 N N . PHE A 1 426 ? 71.857 36.449 126.391 1.00 61.21 426 PHE A N 1
ATOM 3278 C CA . PHE A 1 426 ? 71.313 35.292 125.694 1.00 60.05 426 PHE A CA 1
ATOM 3279 C C . PHE A 1 426 ? 72.420 34.579 124.926 1.00 63.24 426 PHE A C 1
ATOM 3280 O O . PHE A 1 426 ? 73.458 35.160 124.610 1.00 59.45 426 PHE A O 1
ATOM 3288 N N . VAL A 1 427 ? 72.181 33.301 124.632 1.00 63.97 427 VAL A N 1
ATOM 3289 C CA . VAL A 1 427 ? 72.969 32.543 123.666 1.00 60.13 427 VAL A CA 1
ATOM 3290 C C . VAL A 1 427 ? 72.004 31.946 122.633 1.00 55.88 427 VAL A C 1
ATOM 3291 O O . VAL A 1 427 ? 70.890 31.524 122.969 1.00 57.13 427 VAL A O 1
ATOM 3295 N N . VAL A 1 428 ? 72.414 31.944 121.371 1.00 56.52 428 VAL A N 1
ATOM 3296 C CA . VAL A 1 428 ? 71.674 31.295 120.296 1.00 56.71 428 VAL A CA 1
ATOM 3297 C C . VAL A 1 428 ? 72.387 29.995 119.899 1.00 59.22 428 VAL A C 1
ATOM 3298 O O . VAL A 1 428 ? 73.611 29.982 119.693 1.00 54.05 428 VAL A O 1
ATOM 3302 N N . VAL A 1 429 ? 71.623 28.914 119.735 1.00 58.03 429 VAL A N 1
ATOM 3303 C CA . VAL A 1 429 ? 72.096 27.731 119.011 1.00 61.69 429 VAL A CA 1
ATOM 3304 C C . VAL A 1 429 ? 71.089 27.430 117.918 1.00 54.77 429 VAL A C 1
ATOM 3305 O O . VAL A 1 429 ? 69.884 27.385 118.182 1.00 60.44 429 VAL A O 1
ATOM 3309 N N . HIS A 1 430 ? 71.576 27.147 116.715 1.00 54.52 430 HIS A N 1
ATOM 3310 C CA . HIS A 1 430 ? 70.693 26.670 115.663 1.00 53.69 430 HIS A CA 1
ATOM 3311 C C . HIS A 1 430 ? 71.478 25.789 114.690 1.00 56.37 430 HIS A C 1
ATOM 3312 O O . HIS A 1 430 ? 72.718 25.775 114.673 1.00 59.93 430 HIS A O 1
ATOM 3319 N N . ASP A 1 431 ? 70.737 25.075 113.849 1.00 54.75 431 ASP A N 1
ATOM 3320 C CA . ASP A 1 431 ? 71.350 24.240 112.820 1.00 55.98 431 ASP A CA 1
ATOM 3321 C C . ASP A 1 431 ? 71.792 25.075 111.631 1.00 55.82 431 ASP A C 1
ATOM 3322 O O . ASP A 1 431 ? 71.204 26.112 111.319 1.00 59.95 431 ASP A O 1
ATOM 3327 N N . GLU A 1 432 ? 72.829 24.598 110.940 1.00 58.94 432 GLU A N 1
ATOM 3328 C CA . GLU A 1 432 ? 73.220 25.244 109.695 1.00 64.89 432 GLU A CA 1
ATOM 3329 C C . GLU A 1 432 ? 72.198 24.969 108.594 1.00 70.36 432 GLU A C 1
ATOM 3330 O O . GLU A 1 432 ? 71.744 25.894 107.911 1.00 68.52 432 GLU A O 1
ATOM 3336 N N . ASP A 1 433 ? 71.840 23.697 108.392 1.00 64.85 433 ASP A N 1
ATOM 3337 C CA . ASP A 1 433 ? 70.824 23.301 107.407 1.00 63.34 433 ASP A CA 1
ATOM 3338 C C . ASP A 1 433 ? 71.252 23.586 105.973 1.00 66.19 433 ASP A C 1
ATOM 3339 O O . ASP A 1 433 ? 70.436 23.956 105.132 1.00 71.24 433 ASP A O 1
ATOM 3344 N N . VAL A 1 434 ? 72.533 23.385 105.696 1.00 63.08 434 VAL A N 1
ATOM 3345 C CA . VAL A 1 434 ? 73.096 23.467 104.358 1.00 59.60 434 VAL A CA 1
ATOM 3346 C C . VAL A 1 434 ? 73.617 22.080 104.019 1.00 62.83 434 VAL A C 1
ATOM 3347 O O . VAL A 1 434 ? 74.277 21.446 104.845 1.00 74.40 434 VAL A O 1
ATOM 3351 N N . TRP A 1 435 ? 73.300 21.599 102.827 1.00 63.55 435 TRP A N 1
ATOM 3352 C CA . TRP A 1 435 ? 73.576 20.210 102.497 1.00 65.62 435 TRP A CA 1
ATOM 3353 C C . TRP A 1 435 ? 74.275 20.126 101.153 1.00 69.51 435 TRP A C 1
ATOM 3354 O O . TRP A 1 435 ? 73.959 20.903 100.252 1.00 80.19 435 TRP A O 1
ATOM 3365 N N . PRO A 1 436 ? 75.231 19.211 100.978 1.00 85.28 436 PRO A N 1
ATOM 3366 C CA . PRO A 1 436 ? 75.852 19.067 99.659 1.00 93.69 436 PRO A CA 1
ATOM 3367 C C . PRO A 1 436 ? 74.833 18.626 98.619 1.00 89.44 436 PRO A C 1
ATOM 3368 O O . PRO A 1 436 ? 73.895 17.876 98.906 1.00 86.47 436 PRO A O 1
ATOM 3372 N N . ILE A 1 437 ? 75.027 19.109 97.395 1.00 82.82 437 ILE A N 1
ATOM 3373 C CA . ILE A 1 437 ? 74.098 18.814 96.317 1.00 75.45 437 ILE A CA 1
ATOM 3374 C C . ILE A 1 437 ? 74.419 17.432 95.760 1.00 85.98 437 ILE A C 1
ATOM 3375 O O . ILE A 1 437 ? 75.583 17.100 95.493 1.00 84.36 437 ILE A O 1
ATOM 3380 N N . ASP A 1 438 ? 73.386 16.609 95.619 1.00 90.54 438 ASP A N 1
ATOM 3381 C CA . ASP A 1 438 ? 73.535 15.282 95.028 1.00 95.39 438 ASP A CA 1
ATOM 3382 C C . ASP A 1 438 ? 73.631 15.450 93.513 1.00 90.08 438 ASP A C 1
ATOM 3383 O O . ASP A 1 438 ? 72.629 15.697 92.833 1.00 86.03 438 ASP A O 1
ATOM 3388 N N . GLU A 1 439 ? 74.844 15.324 92.975 1.00 89.17 439 GLU A N 1
ATOM 3389 C CA . GLU A 1 439 ? 75.050 15.529 91.546 1.00 95.51 439 GLU A CA 1
ATOM 3390 C C . GLU A 1 439 ? 74.335 14.492 90.684 1.00 98.50 439 GLU A C 1
ATOM 3391 O O . GLU A 1 439 ? 74.220 14.701 89.472 1.00 99.70 439 GLU A O 1
ATOM 3397 N N . ARG A 1 440 ? 73.828 13.405 91.269 1.00 98.21 440 ARG A N 1
ATOM 3398 C CA . ARG A 1 440 ? 73.041 12.439 90.512 1.00 95.71 440 ARG A CA 1
ATOM 3399 C C . ARG A 1 440 ? 71.554 12.775 90.446 1.00 89.77 440 ARG A C 1
ATOM 3400 O O . ARG A 1 440 ? 70.852 12.221 89.594 1.00 96.15 440 ARG A O 1
ATOM 3408 N N . ALA A 1 441 ? 71.052 13.661 91.307 1.00 81.75 441 ALA A N 1
ATOM 3409 C CA . ALA A 1 441 ? 69.627 13.966 91.311 1.00 73.86 441 ALA A CA 1
ATOM 3410 C C . ALA A 1 441 ? 69.212 14.646 90.005 1.00 76.21 441 ALA A C 1
ATOM 3411 O O . ALA A 1 441 ? 70.037 15.006 89.158 1.00 77.54 441 ALA A O 1
ATOM 3413 N N . ASP A 1 442 ? 67.906 14.825 89.844 1.00 76.56 442 ASP A N 1
ATOM 3414 C CA . ASP A 1 442 ? 67.414 15.494 88.650 1.00 81.88 442 ASP A CA 1
ATOM 3415 C C . ASP A 1 442 ? 67.599 17.023 88.765 1.00 71.00 442 ASP A C 1
ATOM 3416 O O . ASP A 1 442 ? 67.823 17.567 89.845 1.00 65.71 442 ASP A O 1
ATOM 3421 N N . GLU A 1 443 ? 67.491 17.704 87.619 1.00 66.90 443 GLU A N 1
ATOM 3422 C CA . GLU A 1 443 ? 67.682 19.154 87.542 1.00 72.48 443 GLU A CA 1
ATOM 3423 C C . GLU A 1 443 ? 66.882 19.909 88.618 1.00 66.97 443 GLU A C 1
ATOM 3424 O O . GLU A 1 443 ? 67.423 20.786 89.297 1.00 67.28 443 GLU A O 1
ATOM 3430 N N . GLU A 1 444 ? 65.599 19.578 88.810 1.00 60.81 444 GLU A N 1
ATOM 3431 C CA . GLU A 1 444 ? 64.802 20.362 89.762 1.00 63.51 444 GLU A CA 1
ATOM 3432 C C . GLU A 1 444 ? 65.298 20.175 91.195 1.00 60.18 444 GLU A C 1
ATOM 3433 O O . GLU A 1 444 ? 65.350 21.133 91.973 1.00 61.78 444 GLU A O 1
ATOM 3439 N N . THR A 1 445 ? 65.687 18.964 91.563 1.00 68.52 445 THR A N 1
ATOM 3440 C CA . THR A 1 445 ? 66.161 18.751 92.922 1.00 70.03 445 THR A CA 1
ATOM 3441 C C . THR A 1 445 ? 67.493 19.458 93.164 1.00 63.93 445 THR A C 1
ATOM 3442 O O . THR A 1 445 ? 67.678 20.085 94.210 1.00 64.84 445 THR A O 1
ATOM 3446 N N . ARG A 1 446 ? 68.424 19.385 92.204 1.00 63.77 446 ARG A N 1
ATOM 3447 C CA . ARG A 1 446 ? 69.698 20.087 92.357 1.00 67.00 446 ARG A CA 1
ATOM 3448 C C . ARG A 1 446 ? 69.483 21.588 92.486 1.00 62.59 446 ARG A C 1
ATOM 3449 O O . ARG A 1 446 ? 70.027 22.226 93.396 1.00 61.05 446 ARG A O 1
ATOM 3457 N N . ARG A 1 447 ? 68.674 22.166 91.584 1.00 66.29 447 ARG A N 1
ATOM 3458 C CA . ARG A 1 447 ? 68.401 23.600 91.630 1.00 65.70 447 ARG A CA 1
ATOM 3459 C C . ARG A 1 447 ? 67.730 23.982 92.947 1.00 64.66 447 ARG A C 1
ATOM 3460 O O . ARG A 1 447 ? 68.130 24.957 93.588 1.00 65.34 447 ARG A O 1
ATOM 3468 N N . LYS A 1 448 ? 66.757 23.185 93.407 1.00 67.55 448 LYS A N 1
ATOM 3469 C CA . LYS A 1 448 ? 66.082 23.520 94.660 1.00 64.92 448 LYS A CA 1
ATOM 3470 C C . LYS A 1 448 ? 67.009 23.379 95.858 1.00 66.34 448 LYS A C 1
ATOM 3471 O O . LYS A 1 448 ? 66.948 24.195 96.780 1.00 66.52 448 LYS A O 1
ATOM 3477 N N . GLN A 1 449 ? 67.865 22.348 95.874 1.00 61.87 449 GLN A N 1
ATOM 3478 C CA . GLN A 1 449 ? 68.872 22.257 96.925 1.00 63.00 449 GLN A CA 1
ATOM 3479 C C . GLN A 1 449 ? 69.768 23.497 96.952 1.00 66.03 449 GLN A C 1
ATOM 3480 O O . GLN A 1 449 ? 70.005 24.083 98.017 1.00 64.70 449 GLN A O 1
ATOM 3486 N N . GLU A 1 450 ? 70.284 23.912 95.789 1.00 59.54 450 GLU A N 1
ATOM 3487 C CA . GLU A 1 450 ? 71.090 25.127 95.758 1.00 65.14 450 GLU A CA 1
ATOM 3488 C C . GLU A 1 450 ? 70.325 26.300 96.344 1.00 66.78 450 GLU A C 1
ATOM 3489 O O . GLU A 1 450 ? 70.842 27.039 97.188 1.00 64.30 450 GLU A O 1
ATOM 3495 N N . GLN A 1 451 ? 69.083 26.490 95.896 1.00 67.31 451 GLN A N 1
ATOM 3496 C CA . GLN A 1 451 ? 68.325 27.643 96.351 1.00 66.26 451 GLN A CA 1
ATOM 3497 C C . GLN A 1 451 ? 68.031 27.547 97.837 1.00 67.44 451 GLN A C 1
ATOM 3498 O O . GLN A 1 451 ? 68.111 28.549 98.553 1.00 71.72 451 GLN A O 1
ATOM 3504 N N . GLU A 1 452 ? 67.718 26.349 98.330 1.00 62.21 452 GLU A N 1
ATOM 3505 C CA . GLU A 1 452 ? 67.505 26.193 99.766 1.00 63.44 452 GLU A CA 1
ATOM 3506 C C . GLU A 1 452 ? 68.780 26.478 100.563 1.00 59.45 452 GLU A C 1
ATOM 3507 O O . GLU A 1 452 ? 68.723 27.130 101.609 1.00 66.56 452 GLU A O 1
ATOM 3513 N N . ASN A 1 453 ? 69.937 25.994 100.095 1.00 52.25 453 ASN A N 1
ATOM 3514 C CA . ASN A 1 453 ? 71.193 26.308 100.774 1.00 61.48 453 ASN A CA 1
ATOM 3515 C C . ASN A 1 453 ? 71.405 27.814 100.874 1.00 61.76 453 ASN A C 1
ATOM 3516 O O . ASN A 1 453 ? 71.739 28.330 101.944 1.00 64.20 453 ASN A O 1
ATOM 3521 N N . LYS A 1 454 ? 71.191 28.546 99.777 1.00 59.59 454 LYS A N 1
ATOM 3522 C CA . LYS A 1 454 ? 71.375 29.995 99.840 1.00 68.92 454 LYS A CA 1
ATOM 3523 C C . LYS A 1 454 ? 70.369 30.643 100.787 1.00 64.35 454 LYS A C 1
ATOM 3524 O O . LYS A 1 454 ? 70.726 31.536 101.567 1.00 61.06 454 LYS A O 1
ATOM 3530 N N . ALA A 1 455 ? 69.107 30.220 100.736 1.00 62.17 455 ALA A N 1
ATOM 3531 C CA . ALA A 1 455 ? 68.118 30.761 101.667 1.00 66.87 455 ALA A CA 1
ATOM 3532 C C . ALA A 1 455 ? 68.551 30.542 103.115 1.00 64.77 455 ALA A C 1
ATOM 3533 O O . ALA A 1 455 ? 68.539 31.475 103.930 1.00 63.59 455 ALA A O 1
ATOM 3535 N N . GLU A 1 456 ? 68.934 29.304 103.452 1.00 58.89 456 GLU A N 1
ATOM 3536 C CA . GLU A 1 456 ? 69.405 29.012 104.800 1.00 61.88 456 GLU A CA 1
ATOM 3537 C C . GLU A 1 456 ? 70.620 29.857 105.165 1.00 64.50 456 GLU A C 1
ATOM 3538 O O . GLU A 1 456 ? 70.715 30.356 106.290 1.00 59.81 456 GLU A O 1
ATOM 3544 N N . GLN A 1 457 ? 71.553 30.042 104.222 1.00 62.17 457 GLN A N 1
ATOM 3545 C CA . GLN A 1 457 ? 72.743 30.828 104.517 1.00 66.60 457 GLN A CA 1
ATOM 3546 C C . GLN A 1 457 ? 72.388 32.273 104.817 1.00 62.71 457 GLN A C 1
ATOM 3547 O O . GLN A 1 457 ? 72.981 32.885 105.709 1.00 59.48 457 GLN A O 1
ATOM 3553 N N . GLU A 1 458 ? 71.383 32.800 104.132 1.00 60.56 458 GLU A N 1
ATOM 3554 C CA . GLU A 1 458 ? 70.895 34.142 104.405 1.00 67.03 458 GLU A CA 1
ATOM 3555 C C . GLU A 1 458 ? 70.267 34.224 105.792 1.00 70.38 458 GLU A C 1
ATOM 3556 O O . GLU A 1 458 ? 70.563 35.152 106.559 1.00 69.46 458 GLU A O 1
ATOM 3562 N N . LYS A 1 459 ? 69.405 33.253 106.138 1.00 64.35 459 LYS A N 1
ATOM 3563 C CA . LYS A 1 459 ? 68.822 33.224 107.483 1.00 62.35 459 LYS A CA 1
ATOM 3564 C C . LYS A 1 459 ? 69.897 33.104 108.562 1.00 62.11 459 LYS A C 1
ATOM 3565 O O . LYS A 1 459 ? 69.778 33.724 109.631 1.00 62.70 459 LYS A O 1
ATOM 3571 N N . ASN A 1 460 ? 70.928 32.277 108.316 1.00 56.71 460 ASN A N 1
ATOM 3572 C CA . ASN A 1 460 ? 72.023 32.137 109.266 1.00 59.04 460 ASN A CA 1
ATOM 3573 C C . ASN A 1 460 ? 72.782 33.452 109.418 1.00 59.04 460 ASN A C 1
ATOM 3574 O O . ASN A 1 460 ? 73.222 33.792 110.518 1.00 50.07 460 ASN A O 1
ATOM 3579 N N . GLN A 1 461 ? 72.969 34.179 108.313 1.00 58.72 461 GLN A N 1
ATOM 3580 C CA . GLN A 1 461 ? 73.677 35.452 108.342 1.00 65.91 461 GLN A CA 1
ATOM 3581 C C . GLN A 1 461 ? 72.872 36.521 109.068 1.00 61.02 461 GLN A C 1
ATOM 3582 O O . GLN A 1 461 ? 73.446 37.357 109.773 1.00 61.56 461 GLN A O 1
ATOM 3588 N N . ARG A 1 462 ? 71.550 36.518 108.925 1.00 57.86 462 ARG A N 1
ATOM 3589 C CA . ARG A 1 462 ? 70.767 37.523 109.638 1.00 59.77 462 ARG A CA 1
ATOM 3590 C C . ARG A 1 462 ? 70.822 37.296 111.145 1.00 70.29 462 ARG A C 1
ATOM 3591 O O . ARG A 1 462 ? 70.946 38.256 111.917 1.00 68.28 462 ARG A O 1
ATOM 3599 N N . ILE A 1 463 ? 70.779 36.032 111.579 1.00 68.75 463 ILE A N 1
ATOM 3600 C CA . ILE A 1 463 ? 70.911 35.733 113.002 1.00 60.34 463 ILE A CA 1
ATOM 3601 C C . ILE A 1 463 ? 72.260 36.213 113.522 1.00 57.12 463 ILE A C 1
ATOM 3602 O O . ILE A 1 463 ? 72.375 36.729 114.641 1.00 61.20 463 ILE A O 1
ATOM 3607 N N . GLN A 1 464 ? 73.303 36.035 112.725 1.00 61.34 464 GLN A N 1
ATOM 3608 C CA . GLN A 1 464 ? 74.640 36.441 113.125 1.00 69.27 464 GLN A CA 1
ATOM 3609 C C . GLN A 1 464 ? 74.751 37.964 113.217 1.00 69.64 464 GLN A C 1
ATOM 3610 O O . GLN A 1 464 ? 75.433 38.500 114.102 1.00 58.27 464 GLN A O 1
ATOM 3616 N N . ALA A 1 465 ? 74.075 38.674 112.314 1.00 63.03 465 ALA A N 1
ATOM 3617 C CA . ALA A 1 465 ? 74.103 40.130 112.322 1.00 66.03 465 ALA A CA 1
ATOM 3618 C C . ALA A 1 465 ? 73.395 40.694 113.550 1.00 67.04 465 ALA A C 1
ATOM 3619 O O . ALA A 1 465 ? 73.892 41.634 114.177 1.00 73.41 465 ALA A O 1
ATOM 3621 N N . CYS A 1 466 ? 72.240 40.144 113.923 1.00 60.73 466 CYS A N 1
ATOM 3622 C CA . CYS A 1 466 ? 71.591 40.759 115.072 1.00 68.28 466 CYS A CA 1
ATOM 3623 C C . CYS A 1 466 ? 72.180 40.257 116.388 1.00 74.87 466 CYS A C 1
ATOM 3624 O O . CYS A 1 466 ? 72.382 41.053 117.307 1.00 69.37 466 CYS A O 1
ATOM 3627 N N . ALA A 1 467 ? 72.500 38.962 116.500 1.00 70.52 467 ALA A N 1
ATOM 3628 C CA . ALA A 1 467 ? 72.989 38.469 117.786 1.00 57.51 467 ALA A CA 1
ATOM 3629 C C . ALA A 1 467 ? 74.444 38.839 118.044 1.00 52.53 467 ALA A C 1
ATOM 3630 O O . ALA A 1 467 ? 74.830 39.034 119.206 1.00 56.00 467 ALA A O 1
ATOM 3632 N N . GLY A 1 468 ? 75.261 38.978 117.000 1.00 55.31 468 GLY A N 1
ATOM 3633 C CA . GLY A 1 468 ? 76.705 39.002 117.177 1.00 52.92 468 GLY A CA 1
ATOM 3634 C C . GLY A 1 468 ? 77.155 37.548 117.039 1.00 61.85 468 GLY A C 1
ATOM 3635 O O . GLY A 1 468 ? 76.377 36.621 117.332 1.00 54.62 468 GLY A O 1
ATOM 3636 N N . ALA A 1 469 ? 78.405 37.334 116.599 1.00 54.69 469 ALA A N 1
ATOM 3637 C CA . ALA A 1 469 ? 78.848 35.988 116.274 1.00 66.22 469 ALA A CA 1
ATOM 3638 C C . ALA A 1 469 ? 79.254 35.353 117.591 1.00 68.50 469 ALA A C 1
ATOM 3639 O O . ALA A 1 469 ? 79.104 34.139 117.757 1.00 65.17 469 ALA A O 1
ATOM 3641 N N . GLU A 1 470 ? 79.753 36.152 118.539 1.00 56.79 470 GLU A N 1
ATOM 3642 C CA . GLU A 1 470 ? 80.212 35.621 119.810 1.00 59.58 470 GLU A CA 1
ATOM 3643 C C . GLU A 1 470 ? 79.088 35.032 120.645 1.00 64.90 470 GLU A C 1
ATOM 3644 O O . GLU A 1 470 ? 79.370 34.353 121.640 1.00 64.05 470 GLU A O 1
ATOM 3650 N N . ARG A 1 471 ? 77.833 35.240 120.256 1.00 64.91 471 ARG A N 1
ATOM 3651 C CA . ARG A 1 471 ? 76.699 34.705 120.993 1.00 68.65 471 ARG A CA 1
ATOM 3652 C C . ARG A 1 471 ? 75.991 33.576 120.256 1.00 66.27 471 ARG A C 1
ATOM 3653 O O . ARG A 1 471 ? 74.973 33.075 120.749 1.00 65.18 471 ARG A O 1
ATOM 3661 N N . VAL A 1 472 ? 76.494 33.165 119.095 1.00 63.12 472 VAL A N 1
ATOM 3662 C CA . VAL A 1 472 ? 75.803 32.223 118.223 1.00 64.81 472 VAL A CA 1
ATOM 3663 C C . VAL A 1 472 ? 76.652 30.979 118.027 1.00 63.76 472 VAL A C 1
ATOM 3664 O O . VAL A 1 472 ? 77.831 31.072 117.661 1.00 60.42 472 VAL A O 1
ATOM 3668 N N . PHE A 1 473 ? 76.041 29.819 118.258 1.00 65.13 473 PHE A N 1
ATOM 3669 C CA . PHE A 1 473 ? 76.652 28.519 117.996 1.00 65.01 473 PHE A CA 1
ATOM 3670 C C . PHE A 1 473 ? 75.878 27.816 116.884 1.00 60.96 473 PHE A C 1
ATOM 3671 O O . PHE A 1 473 ? 74.646 27.781 116.915 1.00 60.45 473 PHE A O 1
ATOM 3679 N N . VAL A 1 474 ? 76.589 27.263 115.900 1.00 60.86 474 VAL A N 1
ATOM 3680 C CA . VAL A 1 474 ? 75.930 26.654 114.754 1.00 65.04 474 VAL A CA 1
ATOM 3681 C C . VAL A 1 474 ? 76.232 25.163 114.740 1.00 60.00 474 VAL A C 1
ATOM 3682 O O . VAL A 1 474 ? 77.397 24.763 114.665 1.00 59.51 474 VAL A O 1
ATOM 3686 N N . VAL A 1 475 ? 75.185 24.341 114.802 1.00 63.88 475 VAL A N 1
ATOM 3687 C CA . VAL A 1 475 ? 75.355 22.893 114.666 1.00 69.44 475 VAL A CA 1
ATOM 3688 C C . VAL A 1 475 ? 75.381 22.543 113.182 1.00 64.27 475 VAL A C 1
ATOM 3689 O O . VAL A 1 475 ? 74.391 22.754 112.477 1.00 62.64 475 VAL A O 1
ATOM 3693 N N . GLN A 1 476 ? 76.511 22.010 112.710 1.00 60.96 476 GLN A N 1
ATOM 3694 C CA . GLN A 1 476 ? 76.786 21.664 111.307 1.00 63.46 476 GLN A CA 1
ATOM 3695 C C . GLN A 1 476 ? 76.721 20.159 111.105 1.00 66.55 476 GLN A C 1
ATOM 3696 O O . GLN A 1 476 ? 77.488 19.430 111.759 1.00 67.37 476 GLN A O 1
ATOM 3702 N N . PRO A 1 477 ? 75.896 19.646 110.186 1.00 61.43 477 PRO A N 1
ATOM 3703 C CA . PRO A 1 477 ? 74.906 20.404 109.425 1.00 60.07 477 PRO A CA 1
ATOM 3704 C C . PRO A 1 477 ? 73.635 20.632 110.223 1.00 61.79 477 PRO A C 1
ATOM 3705 O O . PRO A 1 477 ? 72.916 21.570 109.904 1.00 57.37 477 PRO A O 1
ATOM 3709 N N . SER A 1 478 ? 73.368 19.803 111.232 1.00 59.08 478 SER A N 1
ATOM 3710 C CA . SER A 1 478 ? 72.147 19.936 112.027 1.00 65.91 478 SER A CA 1
ATOM 3711 C C . SER A 1 478 ? 72.264 19.065 113.264 1.00 63.56 478 SER A C 1
ATOM 3712 O O . SER A 1 478 ? 73.029 18.100 113.283 1.00 60.81 478 SER A O 1
ATOM 3715 N N . LEU A 1 479 ? 71.453 19.385 114.276 1.00 61.14 479 LEU A N 1
ATOM 3716 C CA . LEU A 1 479 ? 71.428 18.573 115.492 1.00 62.67 479 LEU A CA 1
ATOM 3717 C C . LEU A 1 479 ? 70.971 17.158 115.190 1.00 62.78 479 LEU A C 1
ATOM 3718 O O . LEU A 1 479 ? 71.500 16.192 115.760 1.00 64.39 479 LEU A O 1
ATOM 3723 N N . GLU A 1 480 ? 69.992 17.007 114.290 1.00 59.46 480 GLU A N 1
ATOM 3724 C CA . GLU A 1 480 ? 69.568 15.667 113.898 1.00 58.56 480 GLU A CA 1
ATOM 3725 C C . GLU A 1 480 ? 70.738 14.857 113.364 1.00 66.79 480 GLU A C 1
ATOM 3726 O O . GLU A 1 480 ? 70.883 13.674 113.688 1.00 69.05 480 GLU A O 1
ATOM 3732 N N . ALA A 1 481 ? 71.578 15.469 112.530 1.00 71.71 481 ALA A N 1
ATOM 3733 C CA . ALA A 1 481 ? 72.713 14.727 111.999 1.00 70.05 481 ALA A CA 1
ATOM 3734 C C . ALA A 1 481 ? 73.754 14.475 113.084 1.00 74.55 481 ALA A C 1
ATOM 3735 O O . ALA A 1 481 ? 74.333 13.384 113.151 1.00 76.90 481 ALA A O 1
ATOM 3737 N N . ALA A 1 482 ? 73.990 15.458 113.960 1.00 66.63 482 ALA A N 1
ATOM 3738 C CA . ALA A 1 482 ? 74.925 15.235 115.063 1.00 69.24 482 ALA A CA 1
ATOM 3739 C C . ALA A 1 482 ? 74.478 14.083 115.965 1.00 75.45 482 ALA A C 1
ATOM 3740 O O . ALA A 1 482 ? 75.321 13.334 116.485 1.00 73.86 482 ALA A O 1
ATOM 3742 N N . LEU A 1 483 ? 73.163 13.914 116.157 1.00 70.04 483 LEU A N 1
ATOM 3743 C CA . LEU A 1 483 ? 72.665 12.852 117.018 1.00 72.64 483 LEU A CA 1
ATOM 3744 C C . LEU A 1 483 ? 72.518 11.511 116.308 1.00 78.14 483 LEU A C 1
ATOM 3745 O O . LEU A 1 483 ? 72.333 10.498 116.989 1.00 73.23 483 LEU A O 1
ATOM 3750 N N . GLY A 1 484 ? 72.592 11.479 114.974 1.00 78.52 484 GLY A N 1
ATOM 3751 C CA . GLY A 1 484 ? 72.299 10.276 114.213 1.00 66.40 484 GLY A CA 1
ATOM 3752 C C . GLY A 1 484 ? 70.850 9.856 114.248 1.00 75.47 484 GLY A C 1
ATOM 3753 O O . GLY A 1 484 ? 70.523 8.724 113.879 1.00 87.02 484 GLY A O 1
ATOM 3754 N N . ILE A 1 485 ? 69.980 10.734 114.656 1.00 76.60 485 ILE A N 1
ATOM 3755 C CA . ILE A 1 485 ? 68.596 10.406 114.958 1.00 86.69 485 ILE A CA 1
ATOM 3756 C C . ILE A 1 485 ? 67.775 10.541 113.681 1.00 97.23 485 ILE A C 1
ATOM 3757 O O . ILE A 1 485 ? 68.015 11.435 112.856 1.00 99.10 485 ILE A O 1
ATOM 3762 N N . GLY A 1 486 ? 66.813 9.639 113.500 1.00 99.70 486 GLY A N 1
ATOM 3763 C CA . GLY A 1 486 ? 65.985 9.673 112.311 1.00 107.23 486 GLY A CA 1
ATOM 3764 C C . GLY A 1 486 ? 65.111 10.907 112.192 1.00 119.69 486 GLY A C 1
ATOM 3765 O O . GLY A 1 486 ? 65.102 11.777 113.075 1.00 112.11 486 GLY A O 1
ATOM 3766 N N . ARG A 1 487 ? 64.372 10.998 111.083 1.00 134.82 487 ARG A N 1
ATOM 3767 C CA . ARG A 1 487 ? 63.405 12.081 110.939 1.00 139.40 487 ARG A CA 1
ATOM 3768 C C . ARG A 1 487 ? 62.175 11.814 111.798 1.00 136.30 487 ARG A C 1
ATOM 3769 O O . ARG A 1 487 ? 61.684 12.715 112.490 1.00 132.90 487 ARG A O 1
ATOM 3777 N N . ASN A 1 488 ? 61.677 10.573 111.779 1.00 133.05 488 ASN A N 1
ATOM 3778 C CA . ASN A 1 488 ? 60.598 10.162 112.668 1.00 129.96 488 ASN A CA 1
ATOM 3779 C C . ASN A 1 488 ? 60.830 10.634 114.100 1.00 123.27 488 ASN A C 1
ATOM 3780 O O . ASN A 1 488 ? 60.001 11.344 114.684 1.00 116.92 488 ASN A O 1
ATOM 3785 N N . ALA A 1 489 ? 61.973 10.245 114.667 1.00 119.31 489 ALA A N 1
ATOM 3786 C CA . ALA A 1 489 ? 62.248 10.353 116.095 1.00 111.48 489 ALA A CA 1
ATOM 3787 C C . ALA A 1 489 ? 62.818 11.705 116.511 1.00 106.02 489 ALA A C 1
ATOM 3788 O O . ALA A 1 489 ? 63.085 11.901 117.703 1.00 88.48 489 ALA A O 1
ATOM 3790 N N . SER A 1 490 ? 62.992 12.640 115.572 1.00 119.19 490 SER A N 1
ATOM 3791 C CA . SER A 1 490 ? 63.728 13.870 115.860 1.00 129.18 490 SER A CA 1
ATOM 3792 C C . SER A 1 490 ? 63.195 14.610 117.084 1.00 122.53 490 SER A C 1
ATOM 3793 O O . SER A 1 490 ? 63.937 15.369 117.722 1.00 123.67 490 SER A O 1
ATOM 3796 N N . ASP A 1 491 ? 61.919 14.415 117.426 1.00 111.23 491 ASP A N 1
ATOM 3797 C CA . ASP A 1 491 ? 61.303 15.131 118.534 1.00 101.08 491 ASP A CA 1
ATOM 3798 C C . ASP A 1 491 ? 60.846 14.226 119.673 1.00 101.17 491 ASP A C 1
ATOM 3799 O O . ASP A 1 491 ? 60.277 14.731 120.649 1.00 100.96 491 ASP A O 1
ATOM 3804 N N . LYS A 1 492 ? 61.075 12.923 119.589 1.00 105.18 492 LYS A N 1
ATOM 3805 C CA . LYS A 1 492 ? 60.673 12.003 120.655 1.00 102.80 492 LYS A CA 1
ATOM 3806 C C . LYS A 1 492 ? 61.629 12.132 121.844 1.00 97.19 492 LYS A C 1
ATOM 3807 O O . LYS A 1 492 ? 62.807 11.768 121.719 1.00 89.79 492 LYS A O 1
ATOM 3813 N N . PRO A 1 493 ? 61.185 12.658 122.995 1.00 97.47 493 PRO A N 1
ATOM 3814 C CA . PRO A 1 493 ? 62.140 12.921 124.086 1.00 96.41 493 PRO A CA 1
ATOM 3815 C C . PRO A 1 493 ? 62.928 11.699 124.525 1.00 97.64 493 PRO A C 1
ATOM 3816 O O . PRO A 1 493 ? 64.146 11.816 124.715 1.00 95.86 493 PRO A O 1
ATOM 3820 N N . TYR A 1 494 ? 62.282 10.531 124.687 1.00 98.26 494 TYR A N 1
ATOM 3821 C CA . TYR A 1 494 ? 62.998 9.345 125.149 1.00 100.41 494 TYR A CA 1
ATOM 3822 C C . TYR A 1 494 ? 64.095 8.935 124.176 1.00 92.94 494 TYR A C 1
ATOM 3823 O O . TYR A 1 494 ? 65.159 8.467 124.595 1.00 94.27 494 TYR A O 1
ATOM 3832 N N . ARG A 1 495 ? 63.857 9.097 122.873 1.00 90.29 495 ARG A N 1
ATOM 3833 C CA . ARG A 1 495 ? 64.899 8.814 121.890 1.00 87.19 495 ARG A CA 1
ATOM 3834 C C . ARG A 1 495 ? 66.052 9.810 121.998 1.00 79.25 495 ARG A C 1
ATOM 3835 O O . ARG A 1 495 ? 67.229 9.427 121.973 1.00 78.85 495 ARG A O 1
ATOM 3843 N N . ILE A 1 496 ? 65.741 11.098 122.111 1.00 82.02 496 ILE A N 1
ATOM 3844 C CA . ILE A 1 496 ? 66.803 12.084 122.253 1.00 73.82 496 ILE A CA 1
ATOM 3845 C C . ILE A 1 496 ? 67.596 11.819 123.520 1.00 80.90 496 ILE A C 1
ATOM 3846 O O . ILE A 1 496 ? 68.830 11.880 123.524 1.00 87.62 496 ILE A O 1
ATOM 3851 N N . ALA A 1 497 ? 66.900 11.533 124.617 1.00 82.60 497 ALA A N 1
ATOM 3852 C CA . ALA A 1 497 ? 67.577 11.362 125.893 1.00 86.97 497 ALA A CA 1
ATOM 3853 C C . ALA A 1 497 ? 68.528 10.177 125.855 1.00 89.63 497 ALA A C 1
ATOM 3854 O O . ALA A 1 497 ? 69.660 10.267 126.345 1.00 95.08 497 ALA A O 1
ATOM 3856 N N . GLU A 1 498 ? 68.097 9.049 125.289 1.00 83.64 498 GLU A N 1
ATOM 3857 C CA . GLU A 1 498 ? 68.982 7.901 125.352 1.00 89.31 498 GLU A CA 1
ATOM 3858 C C . GLU A 1 498 ? 70.194 8.079 124.447 1.00 85.38 498 GLU A C 1
ATOM 3859 O O . GLU A 1 498 ? 71.295 7.638 124.804 1.00 89.11 498 GLU A O 1
ATOM 3865 N N . ILE A 1 499 ? 70.047 8.754 123.307 1.00 76.26 499 ILE A N 1
ATOM 3866 C CA . ILE A 1 499 ? 71.237 9.101 122.531 1.00 74.29 499 ILE A CA 1
ATOM 3867 C C . ILE A 1 499 ? 72.168 9.976 123.358 1.00 74.27 499 ILE A C 1
ATOM 3868 O O . ILE A 1 499 ? 73.351 9.661 123.533 1.00 75.94 499 ILE A O 1
ATOM 3873 N N . LEU A 1 500 ? 71.641 11.082 123.897 1.00 71.80 500 LEU A N 1
ATOM 3874 C CA . LEU A 1 500 ? 72.491 12.027 124.617 1.00 70.63 500 LEU A CA 1
ATOM 3875 C C . LEU A 1 500 ? 73.112 11.408 125.856 1.00 74.48 500 LEU A C 1
ATOM 3876 O O . LEU A 1 500 ? 74.192 11.826 126.288 1.00 73.47 500 LEU A O 1
ATOM 3881 N N . LYS A 1 501 ? 72.442 10.432 126.457 1.00 80.28 501 LYS A N 1
ATOM 3882 C CA . LYS A 1 501 ? 73.019 9.786 127.625 1.00 90.55 501 LYS A CA 1
ATOM 3883 C C . LYS A 1 501 ? 74.294 9.005 127.300 1.00 87.71 501 LYS A C 1
ATOM 3884 O O . LYS A 1 501 ? 75.069 8.719 128.219 1.00 87.83 501 LYS A O 1
ATOM 3890 N N . THR A 1 502 ? 74.545 8.660 126.031 1.00 84.78 502 THR A N 1
ATOM 3891 C CA . THR A 1 502 ? 75.789 7.960 125.694 1.00 89.22 502 THR A CA 1
ATOM 3892 C C . THR A 1 502 ? 76.934 8.912 125.360 1.00 83.24 502 THR A C 1
ATOM 3893 O O . THR A 1 502 ? 78.061 8.450 125.154 1.00 89.14 502 THR A O 1
ATOM 3897 N N . VAL A 1 503 ? 76.636 10.214 125.311 1.00 75.89 503 VAL A N 1
ATOM 3898 C CA . VAL A 1 503 ? 77.662 11.253 124.995 1.00 74.78 503 VAL A CA 1
ATOM 3899 C C . VAL A 1 503 ? 78.425 11.598 126.279 1.00 80.71 503 VAL A C 1
ATOM 3900 O O . VAL A 1 503 ? 77.873 11.372 127.374 1.00 83.22 503 VAL A O 1
ATOM 3904 N N . ASP A 1 504 ? 79.646 12.125 126.138 1.00 85.13 504 ASP A N 1
ATOM 3905 C CA . ASP A 1 504 ? 80.485 12.501 127.309 1.00 88.42 504 ASP A CA 1
ATOM 3906 C C . ASP A 1 504 ? 80.641 14.026 127.349 1.00 82.79 504 ASP A C 1
ATOM 3907 O O . ASP A 1 504 ? 81.491 14.552 126.603 1.00 72.87 504 ASP A O 1
ATOM 3912 N N . VAL A 1 505 ? 79.847 14.697 128.189 1.00 81.87 505 VAL A N 1
ATOM 3913 C CA . VAL A 1 505 ? 79.905 16.184 128.318 1.00 78.03 505 VAL A CA 1
ATOM 3914 C C . VAL A 1 505 ? 81.375 16.620 128.343 1.00 73.35 505 VAL A C 1
ATOM 3915 O O . VAL A 1 505 ? 81.659 17.765 127.938 1.00 76.39 505 VAL A O 1
ATOM 3919 N N . GLY A 1 506 ? 82.265 15.734 128.802 1.00 78.40 506 GLY A N 1
ATOM 3920 C CA . GLY A 1 506 ? 83.708 16.037 128.874 1.00 78.28 506 GLY A CA 1
ATOM 3921 C C . GLY A 1 506 ? 84.279 16.377 127.508 1.00 80.75 506 GLY A C 1
ATOM 3922 O O . GLY A 1 506 ? 84.971 17.409 127.399 1.00 76.06 506 GLY A O 1
ATOM 3923 N N . GLN A 1 507 ? 84.000 15.539 126.505 1.00 86.25 507 GLN A N 1
ATOM 3924 C CA . GLN A 1 507 ? 84.502 15.765 125.123 1.00 80.18 507 GLN A CA 1
ATOM 3925 C C . GLN A 1 507 ? 83.361 15.530 124.126 1.00 68.18 507 GLN A C 1
ATOM 3926 O O . GLN A 1 507 ? 83.478 14.596 123.306 1.00 79.27 507 GLN A O 1
ATOM 3932 N N . PRO A 1 508 ? 82.280 16.364 124.215 1.00 66.65 508 PRO A N 1
ATOM 3933 C CA . PRO A 1 508 ? 81.181 16.134 123.247 1.00 66.94 508 PRO A CA 1
ATOM 3934 C C . PRO A 1 508 ? 81.710 15.986 121.812 1.00 73.20 508 PRO A C 1
ATOM 3935 O O . PRO A 1 508 ? 82.671 16.655 121.476 1.00 71.86 508 PRO A O 1
ATOM 3939 N N . PRO A 1 509 ? 81.059 15.092 121.005 1.00 77.54 509 PRO A N 1
ATOM 3940 C CA . PRO A 1 509 ? 81.571 14.954 119.620 1.00 73.03 509 PRO A CA 1
ATOM 3941 C C . PRO A 1 509 ? 81.775 16.323 118.951 1.00 64.69 509 PRO A C 1
ATOM 3942 O O . PRO A 1 509 ? 81.253 17.302 119.453 1.00 68.61 509 PRO A O 1
ATOM 3946 N N . ASP A 1 510 ? 82.525 16.349 117.845 1.00 75.49 510 ASP A N 1
ATOM 3947 C CA . ASP A 1 510 ? 82.798 17.611 117.105 1.00 77.30 510 ASP A CA 1
ATOM 3948 C C . ASP A 1 510 ? 81.483 18.159 116.539 1.00 67.94 510 ASP A C 1
ATOM 3949 O O . ASP A 1 510 ? 81.284 19.389 116.592 1.00 66.72 510 ASP A O 1
ATOM 3954 N N . ALA A 1 511 ? 80.628 17.272 116.019 1.00 68.22 511 ALA A N 1
ATOM 3955 C CA . ALA A 1 511 ? 79.325 17.680 115.442 1.00 68.91 511 ALA A CA 1
ATOM 3956 C C . ALA A 1 511 ? 78.421 18.233 116.550 1.00 67.67 511 ALA A C 1
ATOM 3957 O O . ALA A 1 511 ? 77.721 19.233 116.299 1.00 67.58 511 ALA A O 1
ATOM 3959 N N . LEU A 1 512 ? 78.444 17.598 117.726 1.00 68.65 512 LEU A N 1
ATOM 3960 C CA . LEU A 1 512 ? 77.628 18.030 118.856 1.00 73.82 512 LEU A CA 1
ATOM 3961 C C . LEU A 1 512 ? 78.256 19.167 119.663 1.00 70.23 512 LEU A C 1
ATOM 3962 O O . LEU A 1 512 ? 77.547 19.842 120.426 1.00 71.57 512 LEU A O 1
ATOM 3967 N N . ARG A 1 513 ? 79.558 19.388 119.503 1.00 61.18 513 ARG A N 1
ATOM 3968 C CA . ARG A 1 513 ? 80.280 20.346 120.334 1.00 63.44 513 ARG A CA 1
ATOM 3969 C C . ARG A 1 513 ? 79.659 21.735 120.375 1.00 58.57 513 ARG A C 1
ATOM 3970 O O . ARG A 1 513 ? 79.567 22.301 121.475 1.00 62.36 513 ARG A O 1
ATOM 3978 N N . PRO A 1 514 ? 79.220 22.341 119.265 1.00 56.82 514 PRO A N 1
ATOM 3979 C CA . PRO A 1 514 ? 78.652 23.694 119.375 1.00 63.26 514 PRO A CA 1
ATOM 3980 C C . PRO A 1 514 ? 77.393 23.721 120.219 1.00 66.29 514 PRO A C 1
ATOM 3981 O O . PRO A 1 514 ? 77.114 24.743 120.860 1.00 62.85 514 PRO A O 1
ATOM 3985 N N . PHE A 1 515 ? 76.660 22.601 120.291 1.00 67.99 515 PHE A N 1
ATOM 3986 C CA . PHE A 1 515 ? 75.456 22.556 121.109 1.00 62.65 515 PHE A CA 1
ATOM 3987 C C . PHE A 1 515 ? 75.808 22.547 122.584 1.00 60.72 515 PHE A C 1
ATOM 3988 O O . PHE A 1 515 ? 75.238 23.311 123.363 1.00 58.15 515 PHE A O 1
ATOM 3996 N N . VAL A 1 516 ? 76.749 21.692 123.000 1.00 64.88 516 VAL A N 1
ATOM 3997 C CA . VAL A 1 516 ? 77.024 21.682 124.430 1.00 65.27 516 VAL A CA 1
ATOM 3998 C C . VAL A 1 516 ? 77.839 22.924 124.820 1.00 64.21 516 VAL A C 1
ATOM 3999 O O . VAL A 1 516 ? 77.653 23.468 125.914 1.00 68.19 516 VAL A O 1
ATOM 4003 N N . GLU A 1 517 ? 78.690 23.442 123.928 1.00 60.34 517 GLU A N 1
ATOM 4004 C CA A GLU A 1 517 ? 79.381 24.677 124.267 0.50 63.14 517 GLU A CA 1
ATOM 4005 C CA B GLU A 1 517 ? 79.390 24.705 124.188 0.50 63.27 517 GLU A CA 1
ATOM 4006 C C . GLU A 1 517 ? 78.408 25.849 124.392 1.00 61.29 517 GLU A C 1
ATOM 4007 O O . GLU A 1 517 ? 78.587 26.703 125.273 1.00 64.32 517 GLU A O 1
ATOM 4018 N N . ALA A 1 518 ? 77.364 25.901 123.558 1.00 61.09 518 ALA A N 1
ATOM 4019 C CA . ALA A 1 518 ? 76.330 26.916 123.759 1.00 54.44 518 ALA A CA 1
ATOM 4020 C C . ALA A 1 518 ? 75.770 26.855 125.176 1.00 61.40 518 ALA A C 1
ATOM 4021 O O . ALA A 1 518 ? 75.596 27.895 125.839 1.00 65.06 518 ALA A O 1
ATOM 4023 N N . ILE A 1 519 ? 75.491 25.637 125.666 1.00 57.53 519 ILE A N 1
ATOM 4024 C CA . ILE A 1 519 ? 74.911 25.481 127.001 1.00 59.55 519 ILE A CA 1
ATOM 4025 C C . ILE A 1 519 ? 75.919 25.870 128.079 1.00 66.68 519 ILE A C 1
ATOM 4026 O O . ILE A 1 519 ? 75.563 26.510 129.080 1.00 67.97 519 ILE A O 1
ATOM 4031 N N . ARG A 1 520 ? 77.198 25.538 127.871 1.00 71.80 520 ARG A N 1
ATOM 4032 C CA . ARG A 1 520 ? 78.235 25.958 128.812 1.00 71.79 520 ARG A CA 1
ATOM 4033 C C . ARG A 1 520 ? 78.371 27.481 128.850 1.00 64.19 520 ARG A C 1
ATOM 4034 O O . ARG A 1 520 ? 78.605 28.060 129.912 1.00 60.90 520 ARG A O 1
ATOM 4042 N N . GLN A 1 521 ? 78.248 28.152 127.700 1.00 64.98 521 GLN A N 1
ATOM 4043 C CA . GLN A 1 521 ? 78.361 29.614 127.704 1.00 60.72 521 GLN A CA 1
ATOM 4044 C C . GLN A 1 521 ? 77.178 30.263 128.423 1.00 63.48 521 GLN A C 1
ATOM 4045 O O . GLN A 1 521 ? 77.359 31.176 129.245 1.00 69.40 521 GLN A O 1
ATOM 4051 N N . VAL A 1 522 ? 75.952 29.824 128.121 1.00 64.91 522 VAL A N 1
ATOM 4052 C CA . VAL A 1 522 ? 74.801 30.462 128.762 1.00 68.41 522 VAL A CA 1
ATOM 4053 C C . VAL A 1 522 ? 74.784 30.184 130.260 1.00 73.99 522 VAL A C 1
ATOM 4054 O O . VAL A 1 522 ? 74.186 30.949 131.023 1.00 80.99 522 VAL A O 1
ATOM 4058 N N . THR A 1 523 ? 75.454 29.114 130.699 1.00 75.01 523 THR A N 1
ATOM 4059 C CA . THR A 1 523 ? 75.552 28.763 132.108 1.00 76.97 523 THR A CA 1
ATOM 4060 C C . THR A 1 523 ? 76.664 29.518 132.824 1.00 77.60 523 THR A C 1
ATOM 4061 O O . THR A 1 523 ? 76.644 29.613 134.056 1.00 82.17 523 THR A O 1
ATOM 4065 N N . ARG A 1 524 ? 77.617 30.059 132.092 1.00 82.73 524 ARG A N 1
ATOM 4066 C CA . ARG A 1 524 ? 78.834 30.588 132.703 1.00 87.81 524 ARG A CA 1
ATOM 4067 C C . ARG A 1 524 ? 78.543 31.880 133.455 1.00 99.65 524 ARG A C 1
ATOM 4068 O O . ARG A 1 524 ? 78.055 32.844 132.847 1.00 97.30 524 ARG A O 1
ATOM 4076 N N . PRO A 1 525 ? 78.832 31.956 134.766 1.00 111.98 525 PRO A N 1
ATOM 4077 C CA . PRO A 1 525 ? 78.538 33.138 135.588 1.00 118.77 525 PRO A CA 1
ATOM 4078 C C . PRO A 1 525 ? 79.193 34.411 135.055 1.00 121.74 525 PRO A C 1
ATOM 4079 O O . PRO A 1 525 ? 79.100 35.446 135.717 1.00 130.70 525 PRO A O 1
#

B-factor: mean 91.8, std 32.48, range [30.0, 335.82]